Protein AF-A0A7W1Q3B5-F1 (afdb_monomer_lite)

Foldseek 3Di:
DPPPPDPDDLVLLQVVLVVCLQACLVSVLVSLVVSLVVPPPPLLSNLLSLLSNLSSLVLFAPSLVSLLVSLVVCVVVDLCSLVDLSNLSNLLSLLQVCLVLVNPVLSLLSLVVQCDPPHDLVSNLSSLVSNLSNCLSVPLVPSVVSLVVSLVSLVVPDDPVSLLSQLVSLLSNLVSCVLLVNLVVSLVSLVVSLVSQVVCVVDPDHGRPLSNLSSLLSNLVSCVSVVVLVCSQVSCVVVVVVLVVDLAQGPSSLSSLLSNLVSCCVPDLVVSLVSLVVSLVSNVRSHHLQSNLLSLQLSLVSCVVVVNNVSSVVSNVSSVVSVVVVVVSSVSSVVSSVPNCSDDPPPSSVVSVCVVVVVVVVVPPDDDDDDDDDDQRFGFPVSPDSDDPDDDDPPPDDDDDDDDDDDDDDDDDDDDDDDDDDDDDDDDDDPDPDDDDDDDDDDDDDDDDDDDDPPPPVVVVVVSVVVVVVVVVVCCVVPVDDDPPPPPDDDDDDDDDDDDDDDDDDDDDDDDDDDDDDDDDDDDDDDDDDDDDDDDDDDDDPPPPPPPDLFWKKKKKFKDAPRHQDAPCQVVLVLLVVQVVVLQPPPWDWDQDPRNGMIIITGGNDDQSRVQVSCVVPVVVSLVVVLVVPCLVVDDPRIWMWIFMAGPVGGTGDIDTGGSNPSVPPDDPPPPDPDDDDDDDD

Sequence (682 aa):
MRVRAVPASEAALLASAVALRWSRPDLTAALAEHVGDVSTGDDRMWAAAAGWLVHGRAVVGDGRECASDALAELARRGAGLLDDPAADRLRIEVGLLAADQCEPAMARLLVAPLLGADRSADVRADAFGVLARCVMEERPAAIGEATRCAEIAWGAVDGSHAELAGAALALLSAAALRRSGQPDSAVDRAEAGLARLDGLRGGDDAPSQHLTAALGAEWITALIEAGRTDEARDGCQPMVRQLQEATRPTRQIALLRLAVARALAESTSVAAVQALEQAAQDAAGCDTPDLEGLCLSTLGALREQSGRLDAALESMRRGVAAQRRDRARSERFRAALGAMSLGSPSRRAAAVARPLDRRERMAEGNLVEPVHPLAGGGEVNPWSTGHWPDQRPMRTSGVVAFEPRVDDGDSASALTEGVSDEAAPDLDHEDTVEFYWGPAPDSGGIEDIPVGREEGLTHLAYEGERWLEGALAELDRVWGQPLPDLDRSVALPAEPAVAPTASGSNGNGHAVDDHADDQAVDGQAVDDHTVDDHTVNDLAVDDQAVDGHAVGCVVVIDVVRAGASVPDVAEVLREVSDRLTQRIPAGGRLRCEGDESALSVVLPGRTRSAATDWMQQTLPGVFADMADLGGAQRWATGTTLRAAVHDTDGPVGAQLLQRLDFVASRSPVTRAQHDVSPLAVV

Structure (mmCIF, N/CA/C/O backbone):
data_AF-A0A7W1Q3B5-F1
#
_entry.id   AF-A0A7W1Q3B5-F1
#
loop_
_atom_site.group_PDB
_atom_site.id
_atom_site.type_symbol
_atom_site.label_atom_id
_atom_site.label_alt_id
_atom_site.label_comp_id
_atom_site.label_asym_id
_atom_site.label_entity_id
_atom_site.label_seq_id
_atom_site.pdbx_PDB_ins_code
_atom_site.Cartn_x
_atom_site.Cartn_y
_atom_site.Cartn_z
_atom_site.occupancy
_atom_site.B_iso_or_equiv
_atom_site.auth_seq_id
_atom_site.auth_comp_id
_atom_site.auth_asym_id
_atom_site.auth_atom_id
_atom_site.pdbx_PDB_model_num
ATOM 1 N N . MET A 1 1 ? -20.460 21.383 -38.183 1.00 37.25 1 MET A N 1
ATOM 2 C CA . MET A 1 1 ? -18.996 21.199 -38.112 1.00 37.25 1 MET A CA 1
ATOM 3 C C . MET A 1 1 ? -18.734 19.848 -37.467 1.00 37.25 1 MET A C 1
ATOM 5 O O . MET A 1 1 ? -18.995 19.707 -36.284 1.00 37.25 1 MET A O 1
ATOM 9 N N . ARG A 1 2 ? -18.339 18.828 -38.238 1.00 33.41 2 ARG A N 1
ATOM 10 C CA . ARG A 1 2 ? -17.834 17.572 -37.664 1.00 33.41 2 ARG A CA 1
ATOM 11 C C . ARG A 1 2 ? -16.358 17.803 -37.376 1.00 33.41 2 ARG A C 1
ATOM 13 O O . ARG A 1 2 ? -15.579 17.893 -38.322 1.00 33.41 2 ARG A O 1
ATOM 20 N N . VAL A 1 3 ? -16.007 17.984 -36.107 1.00 35.81 3 VAL A N 1
ATOM 21 C CA . VAL A 1 3 ? -14.609 17.973 -35.672 1.00 35.81 3 VAL A CA 1
ATOM 22 C C . VAL A 1 3 ? -14.074 16.587 -36.019 1.00 35.81 3 VAL A C 1
ATOM 24 O O . VAL A 1 3 ? -14.559 15.580 -35.510 1.00 35.81 3 VAL A O 1
ATOM 27 N N . ARG A 1 4 ? -13.157 16.518 -36.987 1.00 34.41 4 ARG A N 1
ATOM 28 C CA . ARG A 1 4 ? -12.381 15.304 -37.241 1.00 34.41 4 ARG A CA 1
ATOM 29 C C . ARG A 1 4 ? -11.493 15.133 -36.015 1.00 34.41 4 ARG A C 1
ATOM 31 O O . ARG A 1 4 ? -10.577 15.928 -35.839 1.00 34.41 4 ARG A O 1
ATOM 38 N N . ALA A 1 5 ? -11.797 14.149 -35.173 1.00 40.50 5 ALA A N 1
ATOM 39 C CA . ALA A 1 5 ? -10.879 13.718 -34.133 1.00 40.50 5 ALA A CA 1
ATOM 40 C C . ALA A 1 5 ? -9.580 13.292 -34.828 1.00 40.50 5 ALA A C 1
ATOM 42 O O . ALA A 1 5 ? -9.575 12.342 -35.614 1.00 40.50 5 ALA A O 1
ATOM 43 N N . VAL A 1 6 ? -8.512 14.060 -34.627 1.00 45.97 6 VAL A N 1
ATOM 44 C CA . VAL A 1 6 ? -7.167 13.595 -34.955 1.00 45.97 6 VAL A CA 1
ATOM 45 C C . VAL A 1 6 ? -6.869 12.518 -33.914 1.00 45.97 6 VAL A C 1
ATOM 47 O O . VAL A 1 6 ? -6.979 12.822 -32.726 1.00 45.97 6 VAL A O 1
ATOM 50 N N . PRO A 1 7 ? -6.588 11.263 -34.303 1.00 55.41 7 PRO A N 1
ATOM 51 C CA . PRO A 1 7 ? -6.189 10.259 -33.330 1.00 55.41 7 PRO A CA 1
ATOM 52 C C . PRO A 1 7 ? -4.902 10.755 -32.664 1.00 55.41 7 PRO A C 1
ATOM 54 O O . PRO A 1 7 ? -3.899 10.970 -33.348 1.00 55.41 7 PRO A O 1
ATOM 57 N N . ALA A 1 8 ? -4.954 11.004 -31.355 1.00 68.88 8 ALA A N 1
ATOM 58 C CA . ALA A 1 8 ? -3.749 11.246 -30.577 1.00 68.88 8 ALA A CA 1
ATOM 59 C C . ALA A 1 8 ? -2.837 10.023 -30.739 1.00 68.88 8 ALA A C 1
ATOM 61 O O . ALA A 1 8 ? -3.315 8.887 -30.728 1.00 68.88 8 ALA A O 1
ATOM 62 N N . SER A 1 9 ? -1.541 10.246 -30.951 1.00 87.75 9 SER A N 1
ATOM 63 C CA . SER A 1 9 ? -0.592 9.137 -31.007 1.00 87.75 9 SER A CA 1
ATOM 64 C C . SER A 1 9 ? -0.530 8.441 -29.644 1.00 87.75 9 SER A C 1
ATOM 66 O O . SER A 1 9 ? -0.709 9.078 -28.606 1.00 87.75 9 SER A O 1
ATOM 68 N N . GLU A 1 10 ? -0.234 7.143 -29.636 1.00 91.00 10 GLU A N 1
ATOM 69 C CA . GLU A 1 10 ? -0.031 6.351 -28.411 1.00 91.00 10 GLU A CA 1
ATOM 70 C C . GLU A 1 10 ? 0.956 7.031 -27.447 1.00 91.00 10 GLU A C 1
ATOM 72 O O . GLU A 1 10 ? 0.696 7.141 -26.251 1.00 91.00 10 GLU A O 1
ATOM 77 N N . ALA A 1 11 ? 2.035 7.604 -27.990 1.00 91.69 11 ALA A N 1
ATOM 78 C CA . ALA A 1 11 ? 3.016 8.372 -27.229 1.00 91.69 11 ALA A CA 1
ATOM 79 C C . ALA A 1 11 ? 2.426 9.631 -26.563 1.00 91.69 11 ALA A C 1
ATOM 81 O O . ALA A 1 11 ? 2.795 9.950 -25.435 1.00 91.69 11 ALA A O 1
ATOM 82 N N . ALA A 1 12 ? 1.510 10.342 -27.231 1.00 93.75 12 ALA A N 1
ATOM 83 C CA . ALA A 1 12 ? 0.855 11.517 -26.657 1.00 93.75 12 ALA A CA 1
ATOM 84 C C . ALA A 1 12 ? -0.103 11.123 -25.524 1.00 93.75 12 ALA A C 1
ATOM 86 O O . ALA A 1 12 ? -0.103 11.766 -24.478 1.00 93.75 12 ALA A O 1
ATOM 87 N N . LEU A 1 13 ? -0.862 10.034 -25.695 1.00 95.06 13 LEU A N 1
ATOM 88 C CA . LEU A 1 13 ? -1.730 9.504 -24.638 1.00 95.06 13 LEU A CA 1
ATOM 89 C C . LEU A 1 13 ? -0.924 9.060 -23.415 1.00 95.06 13 LEU A C 1
ATOM 91 O O . LEU A 1 13 ? -1.316 9.343 -22.283 1.00 95.06 13 LEU A O 1
ATOM 95 N N . LEU A 1 14 ? 0.224 8.415 -23.632 1.00 95.19 14 LEU A N 1
ATOM 96 C CA . LEU A 1 14 ? 1.103 8.015 -22.540 1.00 95.19 14 LEU A CA 1
ATOM 97 C C . LEU A 1 14 ? 1.737 9.226 -21.838 1.00 95.19 14 LEU A C 1
ATOM 99 O O . LEU A 1 14 ? 1.818 9.245 -20.613 1.00 95.19 14 LEU A O 1
ATOM 103 N N . ALA A 1 15 ? 2.118 10.269 -22.582 1.00 94.62 15 ALA A N 1
ATOM 104 C CA . ALA A 1 15 ? 2.581 11.528 -21.996 1.00 94.62 15 ALA A CA 1
ATOM 105 C C . ALA A 1 15 ? 1.492 12.190 -21.129 1.00 94.62 15 ALA A C 1
ATOM 107 O O . ALA A 1 15 ? 1.778 12.639 -20.020 1.00 94.62 15 ALA A O 1
ATOM 108 N N . SER A 1 16 ? 0.230 12.174 -21.576 1.00 94.75 16 SER A N 1
ATOM 109 C CA . SER A 1 16 ? -0.906 12.615 -20.755 1.00 94.75 16 SER A CA 1
ATOM 110 C C . SER A 1 16 ? -1.072 11.762 -19.494 1.00 94.75 16 SER A C 1
ATOM 112 O O . SER A 1 16 ? -1.298 12.306 -18.416 1.00 94.75 16 SER A O 1
ATOM 114 N N . ALA A 1 17 ? -0.905 10.439 -19.588 1.00 94.81 17 ALA A N 1
ATOM 115 C CA . ALA A 1 17 ? -0.967 9.549 -18.427 1.00 94.81 17 ALA A CA 1
ATOM 116 C C . ALA A 1 17 ? 0.110 9.893 -17.377 1.00 94.81 17 ALA A C 1
ATOM 118 O O . ALA A 1 17 ? -0.191 9.929 -16.182 1.00 94.81 17 ALA A O 1
ATOM 119 N N . VAL A 1 18 ? 1.334 10.207 -17.821 1.00 93.31 18 VAL A N 1
ATOM 120 C CA . VAL A 1 18 ? 2.454 10.634 -16.959 1.00 93.31 18 VAL A CA 1
ATOM 121 C C . VAL A 1 18 ? 2.139 11.957 -16.256 1.00 93.31 18 VAL A C 1
ATOM 123 O O . VAL A 1 18 ? 2.388 12.090 -15.055 1.00 93.31 18 VAL A O 1
ATOM 126 N N . ALA A 1 19 ? 1.579 12.932 -16.978 1.00 90.81 19 ALA A N 1
ATOM 127 C CA . ALA A 1 19 ? 1.208 14.233 -16.419 1.00 90.81 19 ALA A CA 1
ATOM 128 C C . ALA A 1 19 ? 0.116 14.110 -15.340 1.00 90.81 19 ALA A C 1
ATOM 130 O O . ALA A 1 19 ? 0.162 14.792 -14.321 1.00 90.81 19 ALA A O 1
ATOM 131 N N . LEU A 1 20 ? -0.823 13.176 -15.520 1.00 91.12 20 LEU A N 1
ATOM 132 C CA . LEU A 1 20 ? -1.945 12.952 -14.605 1.00 91.12 20 LEU A CA 1
ATOM 133 C C . LEU A 1 20 ? -1.611 12.092 -13.376 1.00 91.12 20 LEU A C 1
ATOM 135 O O . LEU A 1 20 ? -2.451 11.974 -12.485 1.00 91.12 20 LEU A O 1
ATOM 139 N N . ARG A 1 21 ? -0.408 11.508 -13.289 1.00 91.44 21 ARG A N 1
ATOM 140 C CA . ARG A 1 21 ? -0.076 10.446 -12.315 1.00 91.44 21 ARG A CA 1
ATOM 141 C C . ARG A 1 21 ? -0.393 10.780 -10.853 1.00 91.44 21 ARG A C 1
ATOM 143 O O . ARG A 1 21 ? -0.800 9.909 -10.093 1.00 91.44 21 ARG A O 1
ATOM 150 N N . TRP A 1 22 ? -0.251 12.046 -10.465 1.00 86.62 22 TRP A N 1
ATOM 151 C CA . TRP A 1 22 ? -0.494 12.493 -9.092 1.00 86.62 22 TRP A CA 1
ATOM 152 C C . TRP A 1 22 ? -1.928 12.962 -8.837 1.00 86.62 22 TRP A C 1
ATOM 154 O O . TRP A 1 22 ? -2.424 12.824 -7.716 1.00 86.62 22 TRP A O 1
ATOM 164 N N . SER A 1 23 ? -2.589 13.531 -9.845 1.00 87.62 23 SER A N 1
ATOM 165 C CA . SER A 1 23 ? -3.902 14.170 -9.709 1.00 87.62 23 SER A CA 1
ATOM 166 C C . SER A 1 23 ? -5.056 13.236 -10.074 1.00 87.62 23 SER A C 1
ATOM 168 O O . SER A 1 23 ? -6.101 13.280 -9.429 1.00 87.62 23 SER A O 1
ATOM 170 N N . ARG A 1 24 ? -4.869 12.381 -11.087 1.00 90.12 24 ARG A N 1
ATOM 171 C CA . ARG A 1 24 ? -5.869 11.449 -11.630 1.00 90.12 24 ARG A CA 1
ATOM 172 C C . ARG A 1 24 ? -5.243 10.082 -11.953 1.00 90.12 24 ARG A C 1
ATOM 174 O O . ARG A 1 24 ? -5.213 9.676 -13.118 1.00 90.12 24 ARG A O 1
ATOM 181 N N . PRO A 1 25 ? -4.765 9.337 -10.939 1.00 91.94 25 PRO A N 1
ATOM 182 C CA . PRO A 1 25 ? -4.187 8.003 -11.129 1.00 91.94 25 PRO A CA 1
ATOM 183 C C . PRO A 1 25 ? -5.170 7.002 -11.761 1.00 91.94 25 PRO A C 1
ATOM 185 O O . PRO A 1 25 ? -4.752 6.076 -12.456 1.00 91.94 25 PRO A O 1
ATOM 188 N N . ASP A 1 26 ? -6.478 7.212 -11.584 1.00 91.88 26 ASP A N 1
ATOM 189 C CA . ASP A 1 26 ? -7.538 6.465 -12.267 1.00 91.88 26 ASP A CA 1
ATOM 190 C C . ASP A 1 26 ? -7.463 6.625 -13.793 1.00 91.88 26 ASP A C 1
ATOM 192 O O . ASP A 1 26 ? -7.565 5.650 -14.540 1.00 91.88 26 ASP A O 1
ATOM 196 N N . LEU A 1 27 ? -7.244 7.854 -14.262 1.00 93.75 27 LEU A N 1
ATOM 197 C CA . LEU A 1 27 ? -7.100 8.156 -15.681 1.00 93.75 27 LEU A CA 1
ATOM 198 C C . LEU A 1 27 ? -5.727 7.769 -16.214 1.00 93.75 27 LEU A C 1
ATOM 200 O O . LEU A 1 27 ? -5.642 7.301 -17.346 1.00 93.75 27 LEU A O 1
ATOM 204 N N . THR A 1 28 ? -4.673 7.891 -15.404 1.00 96.00 28 THR A N 1
ATOM 205 C CA . THR A 1 28 ? -3.356 7.334 -15.736 1.00 96.00 28 THR A CA 1
ATOM 206 C C . THR A 1 28 ? -3.467 5.842 -16.042 1.00 96.00 28 THR A C 1
ATOM 208 O O . THR A 1 28 ? -2.987 5.413 -17.089 1.00 96.00 28 THR A O 1
ATOM 211 N N . ALA A 1 29 ? -4.165 5.069 -15.199 1.00 96.62 29 ALA A N 1
ATOM 212 C CA . ALA A 1 29 ? -4.415 3.652 -15.456 1.00 96.62 29 ALA A CA 1
ATOM 213 C C . ALA A 1 29 ? -5.216 3.432 -16.748 1.00 96.62 29 ALA A C 1
ATOM 215 O O . ALA A 1 29 ? -4.789 2.656 -17.593 1.00 96.62 29 ALA A O 1
ATOM 216 N N . ALA A 1 30 ? -6.341 4.129 -16.937 1.00 96.31 30 ALA A N 1
ATOM 217 C CA . ALA A 1 30 ? -7.201 3.927 -18.108 1.00 96.31 30 ALA A CA 1
ATOM 218 C C . ALA A 1 30 ? -6.503 4.263 -19.441 1.00 96.31 30 ALA A C 1
ATOM 220 O O . ALA A 1 30 ? -6.649 3.538 -20.425 1.00 96.31 30 ALA A O 1
ATOM 221 N N . LEU A 1 31 ? -5.726 5.351 -19.479 1.00 97.38 31 LEU A N 1
ATOM 222 C CA . LEU A 1 31 ? -4.947 5.735 -20.657 1.00 97.38 31 LEU A CA 1
ATOM 223 C C . LEU A 1 31 ? -3.834 4.723 -20.938 1.00 97.38 31 LEU A C 1
ATOM 225 O O . LEU A 1 31 ? -3.639 4.328 -22.086 1.00 97.38 31 LEU A O 1
ATOM 229 N N . ALA A 1 32 ? -3.129 4.282 -19.898 1.00 97.81 32 ALA A N 1
ATOM 230 C CA . ALA A 1 32 ? -2.062 3.303 -20.025 1.00 97.81 32 ALA A CA 1
ATOM 231 C C . ALA A 1 32 ? -2.581 1.922 -20.465 1.00 97.81 32 ALA A C 1
ATOM 233 O O . ALA A 1 32 ? -1.971 1.292 -21.322 1.00 97.81 32 ALA A O 1
ATOM 234 N N . GLU A 1 33 ? -3.732 1.481 -19.951 1.00 97.44 33 GLU A N 1
ATOM 235 C CA . GLU A 1 33 ? -4.421 0.259 -20.392 1.00 97.44 33 GLU A CA 1
ATOM 236 C C . GLU A 1 33 ? -4.740 0.328 -21.886 1.00 97.44 33 GLU A C 1
ATOM 238 O O . GLU A 1 33 ? -4.337 -0.547 -22.651 1.00 97.44 33 GLU A O 1
ATOM 243 N N . HIS A 1 34 ? -5.354 1.433 -22.324 1.00 96.69 34 HIS A N 1
ATOM 244 C CA . HIS A 1 34 ? -5.671 1.637 -23.731 1.00 96.69 34 HIS A CA 1
ATOM 245 C C . HIS A 1 34 ? -4.425 1.597 -24.625 1.00 96.69 34 HIS A C 1
ATOM 247 O O . HIS A 1 34 ? -4.442 0.918 -25.650 1.00 96.69 34 HIS A O 1
ATOM 253 N N . VAL A 1 35 ? -3.345 2.291 -24.240 1.00 96.75 35 VAL A N 1
ATOM 254 C CA . VAL A 1 35 ? -2.075 2.274 -24.987 1.00 96.75 35 VAL A CA 1
ATOM 255 C C . VAL A 1 35 ? -1.489 0.859 -25.031 1.00 96.75 35 VAL A C 1
ATOM 257 O O . VAL A 1 35 ? -1.060 0.414 -26.095 1.00 96.75 35 VAL A O 1
ATOM 260 N N . GLY A 1 36 ? -1.504 0.127 -23.915 1.00 95.50 36 GLY A N 1
ATOM 261 C CA . GLY A 1 36 ? -1.014 -1.250 -23.840 1.00 95.50 36 GLY A CA 1
ATOM 262 C C . GLY A 1 36 ? -1.760 -2.207 -24.776 1.00 95.50 36 GLY A C 1
ATOM 263 O O . GLY A 1 36 ? -1.116 -3.004 -25.462 1.00 95.50 36 GLY A O 1
ATOM 264 N N . ASP A 1 37 ? -3.086 -2.079 -24.856 1.00 94.62 37 ASP A N 1
ATOM 265 C CA . ASP A 1 37 ? -3.949 -2.912 -25.702 1.00 94.62 37 ASP A CA 1
ATOM 266 C C . ASP A 1 37 ? -3.721 -2.682 -27.200 1.00 94.62 37 ASP A C 1
ATOM 268 O O . ASP A 1 37 ? -3.779 -3.625 -27.994 1.00 94.62 37 ASP A O 1
ATOM 272 N N . VAL A 1 38 ? -3.455 -1.438 -27.612 1.00 94.19 38 VAL A N 1
ATOM 273 C CA . VAL A 1 38 ? -3.231 -1.110 -29.031 1.00 94.19 38 VAL A CA 1
ATOM 274 C C . VAL A 1 38 ? -1.785 -1.363 -29.482 1.00 94.19 38 VAL A C 1
ATOM 276 O O . VAL A 1 38 ? -1.564 -1.693 -30.650 1.00 94.19 38 VAL A O 1
ATOM 279 N N . SER A 1 39 ? -0.814 -1.358 -28.558 1.00 89.19 39 SER A N 1
ATOM 280 C CA . SER A 1 39 ? 0.635 -1.520 -28.813 1.00 89.19 39 SER A CA 1
ATOM 281 C C . SER A 1 39 ? 1.082 -2.974 -29.072 1.00 89.19 39 SER A C 1
ATOM 283 O O . SER A 1 39 ? 2.159 -3.408 -28.658 1.00 89.19 39 SER A O 1
ATOM 285 N N . THR A 1 40 ? 0.268 -3.770 -29.770 1.00 81.50 40 THR A N 1
ATOM 286 C CA . THR A 1 40 ? 0.446 -5.229 -29.962 1.00 81.50 40 THR A CA 1
ATOM 287 C C . THR A 1 40 ? 1.754 -5.673 -30.645 1.00 81.50 40 THR A C 1
ATOM 289 O O . THR A 1 40 ? 2.078 -6.858 -30.603 1.00 81.50 40 THR A O 1
ATOM 292 N N . GLY A 1 41 ? 2.533 -4.757 -31.232 1.00 86.00 41 GLY A N 1
ATOM 293 C CA . GLY A 1 41 ? 3.830 -5.043 -31.864 1.00 86.00 41 GLY A CA 1
ATOM 294 C C . GLY A 1 41 ? 4.992 -4.146 -31.424 1.00 86.00 41 GLY A C 1
ATOM 295 O O . GLY A 1 41 ? 6.085 -4.285 -31.970 1.00 86.00 41 GLY A O 1
ATOM 296 N N . ASP A 1 42 ? 4.773 -3.235 -30.472 1.00 94.81 42 ASP A N 1
ATOM 297 C CA . ASP A 1 42 ? 5.817 -2.374 -29.910 1.00 94.81 42 ASP A CA 1
ATOM 298 C C . ASP A 1 42 ? 6.035 -2.737 -28.439 1.00 94.81 42 ASP A C 1
ATOM 300 O O . ASP A 1 42 ? 5.318 -2.289 -27.542 1.00 94.81 42 ASP A O 1
ATOM 304 N N . ASP A 1 43 ? 7.034 -3.584 -28.194 1.00 96.31 43 ASP A N 1
ATOM 305 C CA . ASP A 1 43 ? 7.372 -4.053 -26.850 1.00 96.31 43 ASP A CA 1
ATOM 306 C C . ASP A 1 43 ? 7.796 -2.914 -25.916 1.00 96.31 43 ASP A C 1
ATOM 308 O O . ASP A 1 43 ? 7.527 -2.973 -24.716 1.00 96.31 43 ASP A O 1
ATOM 312 N N . ARG A 1 44 ? 8.424 -1.855 -26.446 1.00 96.81 44 ARG A N 1
ATOM 313 C CA . ARG A 1 44 ? 8.871 -0.715 -25.634 1.00 96.81 44 ARG A CA 1
ATOM 314 C C . ARG A 1 44 ? 7.677 0.132 -25.214 1.00 96.81 44 ARG A C 1
ATOM 316 O O . ARG A 1 44 ? 7.562 0.466 -24.037 1.00 96.81 44 ARG A O 1
ATOM 323 N N . MET A 1 45 ? 6.772 0.430 -26.148 1.00 96.81 45 MET A N 1
ATOM 324 C CA . MET A 1 45 ? 5.531 1.149 -25.841 1.00 96.81 45 MET A CA 1
ATOM 325 C C . MET A 1 45 ? 4.668 0.362 -24.853 1.00 96.81 45 MET A C 1
ATOM 327 O O . MET A 1 45 ? 4.198 0.922 -23.863 1.00 96.81 45 MET A O 1
ATOM 331 N N . TRP A 1 46 ? 4.532 -0.951 -25.066 1.00 97.50 46 TRP A N 1
ATOM 332 C CA . TRP A 1 46 ? 3.826 -1.830 -24.140 1.00 97.50 46 TRP A CA 1
ATOM 333 C C . TRP A 1 46 ? 4.449 -1.810 -22.738 1.00 97.50 46 TRP A C 1
ATOM 335 O O . TRP A 1 46 ? 3.719 -1.665 -21.763 1.00 97.50 46 TRP A O 1
ATOM 345 N N . ALA A 1 47 ? 5.778 -1.909 -22.608 1.00 97.50 47 ALA A N 1
ATOM 346 C CA . ALA A 1 47 ? 6.440 -1.913 -21.300 1.00 97.50 47 ALA A CA 1
ATOM 347 C C . ALA A 1 47 ? 6.235 -0.595 -20.538 1.00 97.50 47 ALA A C 1
ATOM 349 O O . ALA A 1 47 ? 5.976 -0.607 -19.330 1.00 97.50 47 ALA A O 1
ATOM 350 N N . ALA A 1 48 ? 6.299 0.534 -21.248 1.00 97.88 48 ALA A N 1
ATOM 351 C CA . ALA A 1 48 ? 6.046 1.846 -20.668 1.00 97.88 48 ALA A CA 1
ATOM 352 C C . ALA A 1 48 ? 4.583 1.984 -20.217 1.00 97.88 48 ALA A C 1
ATOM 354 O O . ALA A 1 48 ? 4.318 2.405 -19.089 1.00 97.88 48 ALA A O 1
ATOM 355 N N . ALA A 1 49 ? 3.637 1.560 -21.058 1.00 98.19 49 ALA A N 1
ATOM 356 C CA . ALA A 1 49 ? 2.218 1.522 -20.730 1.00 98.19 49 ALA A CA 1
ATOM 357 C C . ALA A 1 49 ? 1.927 0.603 -19.532 1.00 98.19 49 ALA A C 1
ATOM 359 O O . ALA A 1 49 ? 1.265 1.018 -18.587 1.00 98.19 49 ALA A O 1
ATOM 360 N N . ALA A 1 50 ? 2.496 -0.602 -19.493 1.00 98.31 50 ALA A N 1
ATOM 361 C CA . ALA A 1 50 ? 2.342 -1.528 -18.375 1.00 98.31 50 ALA A CA 1
ATOM 362 C C . ALA A 1 50 ? 2.826 -0.915 -17.050 1.00 98.31 50 ALA A C 1
ATOM 364 O O . ALA A 1 50 ? 2.152 -1.048 -16.031 1.00 98.31 50 ALA A O 1
ATOM 365 N N . GLY A 1 51 ? 3.948 -0.188 -17.056 1.00 98.25 51 GLY A N 1
ATOM 366 C CA . GLY A 1 51 ? 4.435 0.514 -15.867 1.00 98.25 51 GLY A CA 1
ATOM 367 C C . GLY A 1 51 ? 3.451 1.562 -15.340 1.00 98.25 51 GLY A C 1
ATOM 368 O O . GLY A 1 51 ? 3.172 1.601 -14.142 1.00 98.25 51 GLY A O 1
ATOM 369 N N . TRP A 1 52 ? 2.879 2.381 -16.224 1.00 98.19 52 TRP A N 1
ATOM 370 C CA . TRP A 1 52 ? 1.893 3.396 -15.838 1.00 98.19 52 TRP A CA 1
ATOM 371 C C . TRP A 1 52 ? 0.528 2.813 -15.465 1.00 98.19 52 TRP A C 1
ATOM 373 O O . TRP A 1 52 ? -0.152 3.357 -14.592 1.00 98.19 52 TRP A O 1
ATOM 383 N N . LEU A 1 53 ? 0.153 1.680 -16.057 1.00 98.25 53 LEU A N 1
ATOM 384 C CA . LEU A 1 53 ? -1.037 0.935 -15.671 1.00 98.25 53 LEU A CA 1
ATOM 385 C C . LEU A 1 53 ? -0.903 0.404 -14.239 1.00 98.25 53 LEU A C 1
ATOM 387 O O . LEU A 1 53 ? -1.780 0.657 -13.412 1.00 98.25 53 LEU A O 1
ATOM 391 N N . VAL A 1 54 ? 0.210 -0.273 -13.927 1.00 98.31 54 VAL A N 1
ATOM 392 C CA . VAL A 1 54 ? 0.477 -0.775 -12.570 1.00 98.31 54 VAL A CA 1
ATOM 393 C C . VAL A 1 54 ? 0.510 0.382 -11.575 1.00 98.31 54 VAL A C 1
ATOM 395 O O . VAL A 1 54 ? -0.128 0.276 -10.531 1.00 98.31 54 VAL A O 1
ATOM 398 N N . HIS A 1 55 ? 1.159 1.500 -11.919 1.00 97.00 55 HIS A N 1
ATOM 399 C CA . HIS A 1 55 ? 1.167 2.702 -11.086 1.00 97.00 55 HIS A CA 1
ATOM 400 C C . HIS A 1 55 ? -0.248 3.171 -10.731 1.00 97.00 55 HIS A C 1
ATOM 402 O O . HIS A 1 55 ? -0.608 3.247 -9.557 1.00 97.00 55 HIS A O 1
ATOM 408 N N . GLY A 1 56 ? -1.072 3.462 -11.743 1.00 95.94 56 GLY A N 1
ATOM 409 C CA . GLY A 1 56 ? -2.411 3.996 -11.514 1.00 95.94 56 GLY A CA 1
ATOM 410 C C . GLY A 1 56 ? -3.278 3.035 -10.698 1.00 95.94 56 GLY A C 1
ATOM 411 O O . GLY A 1 56 ? -3.942 3.461 -9.754 1.00 95.94 56 GLY A O 1
ATOM 412 N N . ARG A 1 57 ? -3.208 1.725 -10.989 1.00 96.25 57 ARG A N 1
ATOM 413 C CA . ARG A 1 57 ? -3.942 0.678 -10.254 1.00 96.25 57 ARG A CA 1
ATOM 414 C C . ARG A 1 57 ? -3.463 0.524 -8.807 1.00 96.25 57 ARG A C 1
ATOM 416 O O . ARG A 1 57 ? -4.301 0.383 -7.922 1.00 96.25 57 ARG A O 1
ATOM 423 N N . ALA A 1 58 ? -2.156 0.594 -8.556 1.00 95.25 58 ALA A N 1
ATOM 424 C CA . ALA A 1 58 ? -1.587 0.531 -7.210 1.00 95.25 58 ALA A CA 1
ATOM 425 C C . ALA A 1 58 ? -1.942 1.763 -6.366 1.00 95.25 58 ALA A C 1
ATOM 427 O O . ALA A 1 58 ? -2.140 1.644 -5.158 1.00 95.25 58 ALA A O 1
ATOM 428 N N . VAL A 1 59 ? -2.061 2.938 -6.992 1.00 92.50 59 VAL A N 1
ATOM 429 C CA . VAL A 1 59 ? -2.502 4.144 -6.290 1.00 92.50 59 VAL A CA 1
ATOM 430 C C . VAL A 1 59 ? -3.990 4.058 -5.960 1.00 92.50 59 VAL A C 1
ATOM 432 O O . VAL A 1 59 ? -4.344 4.252 -4.807 1.00 92.50 59 VAL A O 1
ATOM 435 N N . VAL A 1 60 ? -4.879 3.745 -6.907 1.00 92.25 60 VAL A N 1
ATOM 436 C CA . VAL A 1 60 ? -6.329 3.777 -6.620 1.00 92.25 60 VAL A CA 1
ATOM 437 C C . VAL A 1 60 ? -6.845 2.566 -5.843 1.00 92.25 60 VAL A C 1
ATOM 439 O O . VAL A 1 60 ? -7.894 2.675 -5.209 1.00 92.25 60 VAL A O 1
ATOM 442 N N . GLY A 1 61 ? -6.140 1.434 -5.881 1.00 94.75 61 GLY A N 1
ATOM 443 C CA . GLY A 1 61 ? -6.624 0.150 -5.381 1.00 94.75 61 GLY A CA 1
ATOM 444 C C . GLY A 1 61 ? -5.498 -0.828 -5.044 1.00 94.75 61 GLY A C 1
ATOM 445 O O . GLY A 1 61 ? -4.528 -0.472 -4.378 1.00 94.75 61 GLY A O 1
ATOM 446 N N . ASP A 1 62 ? -5.645 -2.084 -5.467 1.00 93.81 62 ASP A N 1
ATOM 447 C CA . ASP A 1 62 ? -4.618 -3.123 -5.350 1.00 93.81 62 ASP A CA 1
ATOM 448 C C . ASP A 1 62 ? -3.944 -3.381 -6.706 1.00 93.81 62 ASP A C 1
ATOM 450 O O . ASP A 1 62 ? -4.535 -3.942 -7.629 1.00 93.81 62 ASP A O 1
ATOM 454 N N . GLY A 1 63 ? -2.674 -2.992 -6.829 1.00 95.44 63 GLY A N 1
ATOM 455 C CA . GLY A 1 63 ? -1.905 -3.157 -8.063 1.00 95.44 63 GLY A CA 1
ATOM 456 C C . GLY A 1 63 ? -1.378 -4.574 -8.313 1.00 95.44 63 GLY A C 1
ATOM 457 O O . GLY A 1 63 ? -0.839 -4.825 -9.390 1.00 95.44 63 GLY A O 1
ATOM 458 N N . ARG A 1 64 ? -1.497 -5.516 -7.361 1.00 97.31 64 ARG A N 1
ATOM 459 C CA . ARG A 1 64 ? -0.801 -6.819 -7.435 1.00 97.31 64 ARG A CA 1
ATOM 460 C C . ARG A 1 64 ? -1.291 -7.721 -8.558 1.00 97.31 64 ARG A C 1
ATOM 462 O O . ARG A 1 64 ? -0.474 -8.425 -9.148 1.00 97.31 64 ARG A O 1
ATOM 469 N N . GLU A 1 65 ? -2.589 -7.733 -8.859 1.00 95.62 65 GLU A N 1
ATOM 470 C CA . GLU A 1 65 ? -3.108 -8.529 -9.984 1.00 95.62 65 GLU A CA 1
ATOM 471 C C . GLU A 1 65 ? -2.579 -7.991 -11.311 1.00 95.62 65 GLU A C 1
ATOM 473 O O . GLU A 1 65 ? -1.947 -8.730 -12.060 1.00 95.62 65 GLU A O 1
ATOM 478 N N . CYS A 1 66 ? -2.707 -6.681 -11.524 1.00 97.44 66 CYS A N 1
ATOM 479 C CA . CYS A 1 66 ? -2.179 -6.008 -12.704 1.00 97.44 66 CYS A CA 1
ATOM 480 C C . CYS A 1 66 ? -0.662 -6.209 -12.861 1.00 97.44 66 CYS A C 1
ATOM 482 O O . CYS A 1 66 ? -0.184 -6.532 -13.948 1.00 97.44 66 CYS A O 1
ATOM 484 N N . ALA A 1 67 ? 0.101 -6.094 -11.771 1.00 98.25 67 ALA A N 1
ATOM 485 C CA . ALA A 1 67 ? 1.532 -6.363 -11.785 1.00 98.25 67 ALA A CA 1
ATOM 486 C C . ALA A 1 67 ? 1.832 -7.830 -12.124 1.00 98.25 67 ALA A C 1
ATOM 488 O O . ALA A 1 67 ? 2.725 -8.099 -12.919 1.00 98.25 67 ALA A O 1
ATOM 489 N N . SER A 1 68 ? 1.076 -8.786 -11.577 1.00 97.94 68 SER A N 1
ATOM 490 C CA . SER A 1 68 ? 1.239 -10.212 -11.897 1.00 97.94 68 SER A CA 1
ATOM 491 C C . SER A 1 68 ? 0.996 -10.490 -13.383 1.00 97.94 68 SER A C 1
ATOM 493 O O . SER A 1 68 ? 1.773 -11.217 -14.004 1.00 97.94 68 SER A O 1
ATOM 495 N N . ASP A 1 69 ? -0.035 -9.875 -13.964 1.00 97.19 69 ASP A N 1
ATOM 496 C CA . ASP A 1 69 ? -0.363 -10.008 -15.385 1.00 97.19 69 ASP A CA 1
ATOM 497 C C . ASP A 1 69 ? 0.706 -9.359 -16.274 1.00 97.19 69 ASP A C 1
ATOM 499 O O . ASP A 1 69 ? 1.151 -9.970 -17.251 1.00 97.19 69 ASP A O 1
ATOM 503 N N . ALA A 1 70 ? 1.195 -8.174 -15.893 1.00 97.38 70 ALA A N 1
ATOM 504 C CA . ALA A 1 70 ? 2.303 -7.501 -16.567 1.00 97.38 70 ALA A CA 1
ATOM 505 C C . ALA A 1 70 ? 3.590 -8.339 -16.520 1.00 97.38 70 ALA A C 1
ATOM 507 O O . ALA A 1 70 ? 4.274 -8.470 -17.531 1.00 97.38 70 ALA A O 1
ATOM 508 N N . LEU A 1 71 ? 3.904 -8.968 -15.383 1.00 97.31 71 LEU A N 1
ATOM 509 C CA . LEU A 1 71 ? 5.054 -9.865 -15.248 1.00 97.31 71 LEU A CA 1
ATOM 510 C C . LEU A 1 71 ? 4.903 -11.138 -16.093 1.00 97.31 71 LEU A C 1
ATOM 512 O O . LEU A 1 71 ? 5.871 -11.591 -16.706 1.00 97.31 71 LEU A O 1
ATOM 516 N N . ALA A 1 72 ? 3.697 -11.703 -16.167 1.00 95.56 72 ALA A N 1
ATOM 517 C CA . ALA A 1 72 ? 3.420 -12.862 -17.008 1.00 95.56 72 ALA A CA 1
ATOM 518 C C . ALA A 1 72 ? 3.539 -12.530 -18.506 1.00 95.56 72 ALA A C 1
ATOM 520 O O . ALA A 1 72 ? 4.076 -13.329 -19.274 1.00 95.56 72 ALA A O 1
ATOM 521 N N . GLU A 1 73 ? 3.064 -11.358 -18.931 1.00 95.69 73 GLU A N 1
ATOM 522 C CA . GLU A 1 73 ? 3.202 -10.880 -20.311 1.00 95.69 73 GLU A CA 1
ATOM 523 C C . GLU A 1 73 ? 4.652 -10.523 -20.652 1.00 95.69 73 GLU A C 1
ATOM 525 O O . GLU A 1 73 ? 5.160 -10.929 -21.696 1.00 95.69 73 GLU A O 1
ATOM 530 N N . LEU A 1 74 ? 5.370 -9.877 -19.735 1.00 95.62 74 LEU A N 1
ATOM 531 C CA . LEU A 1 74 ? 6.802 -9.626 -19.859 1.00 95.62 74 LEU A CA 1
ATOM 532 C C . LEU A 1 74 ? 7.587 -10.934 -20.038 1.00 95.62 74 LEU A C 1
ATOM 534 O O . LEU A 1 74 ? 8.490 -11.005 -20.870 1.00 95.62 74 LEU A O 1
ATOM 538 N N . ALA A 1 75 ? 7.240 -11.991 -19.297 1.00 93.81 75 ALA A N 1
ATOM 539 C CA . ALA A 1 75 ? 7.864 -13.302 -19.460 1.00 93.81 75 ALA A CA 1
ATOM 540 C C . ALA A 1 75 ? 7.614 -13.903 -20.856 1.00 93.81 75 ALA A C 1
ATOM 542 O O . ALA A 1 75 ? 8.497 -14.576 -21.390 1.00 93.81 75 ALA A O 1
ATOM 543 N N . ARG A 1 76 ? 6.449 -13.634 -21.467 1.00 94.12 76 ARG A N 1
ATOM 544 C CA . ARG A 1 76 ? 6.127 -14.049 -22.845 1.00 94.12 76 ARG A CA 1
ATOM 545 C C . ARG A 1 76 ? 6.895 -13.244 -23.895 1.00 94.12 76 ARG A C 1
ATOM 547 O O . ARG A 1 76 ? 7.384 -13.837 -24.853 1.00 94.12 76 ARG A O 1
ATOM 554 N N . ARG A 1 77 ? 7.016 -11.926 -23.711 1.00 94.00 77 ARG A N 1
ATOM 555 C CA . ARG A 1 77 ? 7.733 -11.014 -24.625 1.00 94.00 77 ARG A CA 1
ATOM 556 C C . ARG A 1 77 ? 9.255 -11.128 -24.512 1.00 94.00 77 ARG A C 1
ATOM 558 O O . ARG A 1 77 ? 9.973 -10.939 -25.487 1.00 94.00 77 ARG A O 1
ATOM 565 N N . GLY A 1 78 ? 9.743 -11.512 -23.336 1.00 93.00 78 GLY A N 1
ATOM 566 C CA . GLY A 1 78 ? 11.149 -11.749 -23.036 1.00 93.00 78 GLY A CA 1
ATOM 567 C C . GLY A 1 78 ? 11.644 -10.867 -21.893 1.00 93.00 78 GLY A C 1
ATOM 568 O O . GLY A 1 78 ? 11.581 -9.643 -21.953 1.00 93.00 78 GLY A O 1
ATOM 569 N N . ALA A 1 79 ? 12.230 -11.490 -20.866 1.00 88.75 79 ALA A N 1
ATOM 570 C CA . ALA A 1 79 ? 12.671 -10.799 -19.648 1.00 88.75 79 ALA A CA 1
ATOM 571 C C . ALA A 1 79 ? 13.733 -9.704 -19.879 1.00 88.75 79 ALA A C 1
ATOM 573 O O . ALA A 1 79 ? 13.855 -8.794 -19.063 1.00 88.75 79 ALA A O 1
ATOM 574 N N . GLY A 1 80 ? 14.477 -9.763 -20.992 1.00 91.25 80 GLY A N 1
ATOM 575 C CA . GLY A 1 80 ? 15.443 -8.726 -21.372 1.00 91.25 80 GLY A CA 1
ATOM 576 C C . GLY A 1 80 ? 14.803 -7.362 -21.649 1.00 91.25 80 GLY A C 1
ATOM 577 O O . GLY A 1 80 ? 15.488 -6.350 -21.560 1.00 91.25 80 GLY A O 1
ATOM 578 N N . LEU A 1 81 ? 13.491 -7.314 -21.908 1.00 94.19 81 LEU A N 1
ATOM 579 C CA . LEU A 1 81 ? 12.749 -6.065 -22.075 1.00 94.19 81 LEU A CA 1
ATOM 580 C C . LEU A 1 81 ? 12.780 -5.194 -20.815 1.00 94.19 81 LEU A C 1
ATOM 582 O O . LEU A 1 81 ? 12.719 -3.975 -20.930 1.00 94.19 81 LEU A O 1
ATOM 586 N N . LEU A 1 82 ? 12.947 -5.791 -19.627 1.00 94.38 82 LEU A N 1
ATOM 587 C CA . LEU A 1 82 ? 13.137 -5.005 -18.412 1.00 94.38 82 LEU A CA 1
ATOM 588 C C . LEU A 1 82 ? 14.347 -4.083 -18.527 1.00 94.38 82 LEU A C 1
ATOM 590 O O . LEU A 1 82 ? 14.283 -2.987 -17.998 1.00 94.38 82 LEU A O 1
ATOM 594 N N . ASP A 1 83 ? 15.432 -4.487 -19.198 1.00 92.50 83 ASP A N 1
ATOM 595 C CA . ASP A 1 83 ? 16.659 -3.685 -19.299 1.00 92.50 83 ASP A CA 1
ATOM 596 C C . ASP A 1 83 ? 16.499 -2.405 -20.135 1.00 92.50 83 ASP A C 1
ATOM 598 O O . ASP A 1 83 ? 17.307 -1.478 -19.987 1.00 92.50 83 ASP A O 1
ATOM 602 N N . ASP A 1 84 ? 15.445 -2.319 -20.950 1.00 95.56 84 ASP A N 1
ATOM 603 C CA . ASP A 1 84 ? 15.119 -1.122 -21.719 1.00 95.56 84 ASP A CA 1
ATOM 604 C C . ASP A 1 84 ? 14.638 0.013 -20.797 1.00 95.56 84 ASP A C 1
ATOM 606 O O . ASP A 1 84 ? 13.806 -0.228 -19.920 1.00 95.56 84 ASP A O 1
ATOM 610 N N . PRO A 1 85 ? 15.087 1.266 -21.005 1.00 96.69 85 PRO A N 1
ATOM 611 C CA . PRO A 1 85 ? 14.582 2.419 -20.259 1.00 96.69 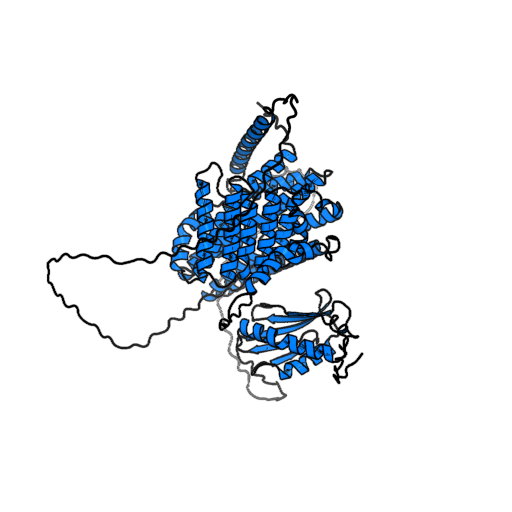85 PRO A CA 1
ATOM 612 C C . PRO A 1 85 ? 13.053 2.572 -20.284 1.00 96.69 85 PRO A C 1
ATOM 614 O O . PRO A 1 85 ? 12.470 3.087 -19.335 1.00 96.69 85 PRO A O 1
ATOM 617 N N . ALA A 1 86 ? 12.376 2.091 -21.334 1.00 96.19 86 ALA A N 1
ATOM 618 C CA . ALA A 1 86 ? 10.916 2.109 -21.408 1.00 96.19 86 ALA A CA 1
ATOM 619 C C . ALA A 1 86 ? 10.243 1.295 -20.282 1.00 96.19 86 ALA A C 1
ATOM 621 O O . ALA A 1 86 ? 9.117 1.595 -19.898 1.00 96.19 86 ALA A O 1
ATOM 622 N N . ALA A 1 87 ? 10.934 0.302 -19.715 1.00 97.12 87 ALA A N 1
ATOM 623 C CA . ALA A 1 87 ? 10.441 -0.523 -18.616 1.00 97.12 87 ALA A CA 1
ATOM 624 C C . ALA A 1 87 ? 10.827 0.007 -17.220 1.00 97.12 87 ALA A C 1
ATOM 626 O O . ALA A 1 87 ? 10.469 -0.613 -16.214 1.00 97.12 87 ALA A O 1
ATOM 627 N N . ASP A 1 88 ? 11.536 1.139 -17.116 1.00 97.88 88 ASP A N 1
ATOM 628 C CA . ASP A 1 88 ? 12.011 1.665 -15.830 1.00 97.88 88 ASP A CA 1
ATOM 629 C C . ASP A 1 88 ? 10.842 1.943 -14.864 1.00 97.88 88 ASP A C 1
ATOM 631 O O . ASP A 1 88 ? 10.923 1.594 -13.684 1.00 97.88 88 ASP A O 1
ATOM 635 N N . ARG A 1 89 ? 9.706 2.463 -15.361 1.00 97.88 89 ARG A N 1
ATOM 636 C CA . ARG A 1 89 ? 8.515 2.666 -14.517 1.00 97.88 89 ARG A CA 1
ATOM 637 C C . ARG A 1 89 ? 7.930 1.351 -14.010 1.00 97.88 89 ARG A C 1
ATOM 639 O O . ARG A 1 89 ? 7.607 1.246 -12.832 1.00 97.88 89 ARG A O 1
ATOM 646 N N . LEU A 1 90 ? 7.842 0.333 -14.868 1.00 98.19 90 LEU A N 1
ATOM 647 C CA . LEU A 1 90 ? 7.367 -0.994 -14.469 1.00 98.19 90 LEU A CA 1
ATOM 648 C C . LEU A 1 90 ? 8.256 -1.592 -13.369 1.00 98.19 90 LEU A C 1
ATOM 650 O O . LEU A 1 90 ? 7.742 -2.145 -12.401 1.00 98.19 90 LEU A O 1
ATOM 654 N N . ARG A 1 91 ? 9.581 -1.431 -13.470 1.00 97.81 91 ARG A N 1
ATOM 655 C CA . ARG A 1 91 ? 10.526 -1.862 -12.425 1.00 97.81 91 ARG A CA 1
ATOM 656 C C . ARG A 1 91 ? 10.287 -1.171 -11.090 1.00 97.81 91 ARG A C 1
ATOM 658 O O . ARG A 1 91 ? 10.315 -1.845 -10.065 1.00 97.81 91 ARG A O 1
ATOM 665 N N . ILE A 1 92 ? 10.079 0.146 -11.104 1.00 98.38 92 ILE A N 1
ATOM 666 C CA . ILE A 1 92 ? 9.802 0.936 -9.897 1.00 98.38 92 ILE A CA 1
ATOM 667 C C . ILE A 1 92 ? 8.533 0.422 -9.221 1.00 98.38 92 ILE A C 1
ATOM 669 O O . ILE A 1 92 ? 8.572 0.079 -8.043 1.00 98.38 92 ILE A O 1
ATOM 673 N N . GLU A 1 93 ? 7.436 0.302 -9.966 1.00 98.38 93 GLU A N 1
ATOM 674 C CA . GLU A 1 93 ? 6.136 -0.074 -9.403 1.00 98.38 93 GLU A CA 1
ATOM 675 C C . GLU A 1 93 ? 6.105 -1.524 -8.909 1.00 98.38 93 GLU A C 1
ATOM 677 O O . GLU A 1 93 ? 5.638 -1.804 -7.806 1.00 98.38 93 GLU A O 1
ATOM 682 N N . VAL A 1 94 ? 6.682 -2.459 -9.670 1.00 98.31 94 VAL A N 1
ATOM 683 C CA . VAL A 1 94 ? 6.849 -3.845 -9.206 1.00 98.31 94 VAL A CA 1
ATOM 684 C C . VAL A 1 94 ? 7.780 -3.895 -7.990 1.00 98.31 94 VAL A C 1
ATOM 686 O O . VAL A 1 94 ? 7.548 -4.684 -7.078 1.00 98.31 94 VAL A O 1
ATOM 689 N N . GLY A 1 95 ? 8.809 -3.044 -7.943 1.00 98.19 95 GLY A N 1
ATOM 690 C CA . GLY A 1 95 ? 9.704 -2.906 -6.798 1.00 98.19 95 GLY A CA 1
ATOM 691 C C . GLY A 1 95 ? 8.992 -2.402 -5.541 1.00 98.19 95 GLY A C 1
ATOM 692 O O . GLY A 1 95 ? 9.199 -2.967 -4.468 1.00 98.19 95 GLY A O 1
ATOM 693 N N . LEU A 1 96 ? 8.120 -1.397 -5.666 1.00 97.38 96 LEU A N 1
ATOM 694 C CA . LEU A 1 96 ? 7.284 -0.898 -4.567 1.00 97.38 96 LEU A CA 1
ATOM 695 C C . LEU A 1 96 ? 6.356 -1.992 -4.040 1.00 97.38 96 LEU A C 1
ATOM 697 O O . LEU A 1 96 ? 6.362 -2.274 -2.843 1.00 97.38 96 LEU A O 1
ATOM 701 N N . LEU A 1 97 ? 5.639 -2.675 -4.937 1.00 97.31 97 LEU A N 1
ATOM 702 C CA . LEU A 1 97 ? 4.762 -3.785 -4.564 1.00 97.31 97 LEU A CA 1
ATOM 703 C C . LEU A 1 97 ? 5.543 -4.949 -3.936 1.00 97.31 97 LEU A C 1
ATOM 705 O O . LEU A 1 97 ? 5.060 -5.572 -2.997 1.00 97.31 97 LEU A O 1
ATOM 709 N N . ALA A 1 98 ? 6.756 -5.248 -4.407 1.00 96.75 98 ALA A N 1
ATOM 710 C CA . ALA A 1 98 ? 7.615 -6.261 -3.793 1.00 96.75 98 ALA A CA 1
ATOM 711 C C . ALA A 1 98 ? 8.028 -5.865 -2.367 1.00 96.75 98 ALA A C 1
ATOM 713 O O . ALA A 1 98 ? 7.952 -6.697 -1.464 1.00 96.75 98 ALA A O 1
ATOM 714 N N . ALA A 1 99 ? 8.407 -4.604 -2.139 1.00 95.12 99 ALA A N 1
ATOM 715 C CA . ALA A 1 99 ? 8.714 -4.113 -0.797 1.00 95.12 99 ALA A CA 1
ATOM 716 C C . ALA A 1 99 ? 7.494 -4.245 0.135 1.00 95.12 99 ALA A C 1
ATOM 718 O O . ALA A 1 99 ? 7.624 -4.809 1.219 1.00 95.12 99 ALA A O 1
ATOM 719 N N . ASP A 1 100 ? 6.305 -3.848 -0.331 1.00 92.56 100 ASP A N 1
ATOM 720 C CA . ASP A 1 100 ? 5.038 -3.971 0.410 1.00 92.56 100 ASP A CA 1
ATOM 721 C C . ASP A 1 100 ? 4.638 -5.419 0.727 1.00 92.56 100 ASP A C 1
ATOM 723 O O . ASP A 1 100 ? 3.866 -5.668 1.650 1.00 92.56 100 ASP A O 1
ATOM 727 N N . GLN A 1 101 ? 5.145 -6.389 -0.034 1.00 93.38 101 GLN A N 1
ATOM 728 C CA . GLN A 1 101 ? 4.904 -7.817 0.175 1.00 93.38 101 GLN A CA 1
ATOM 729 C C . GLN A 1 101 ? 6.013 -8.502 0.982 1.00 93.38 101 GLN A C 1
ATOM 731 O O . GLN A 1 101 ? 6.130 -9.727 0.932 1.00 93.38 101 GLN A O 1
ATOM 736 N N . CYS A 1 102 ? 6.808 -7.727 1.728 1.00 90.12 102 CYS A N 1
ATOM 737 C CA . CYS A 1 102 ? 7.944 -8.207 2.515 1.00 90.12 102 CYS A CA 1
ATOM 738 C C . CYS A 1 102 ? 9.013 -8.924 1.666 1.00 90.12 102 CYS A C 1
ATOM 740 O O . CYS A 1 102 ? 9.701 -9.816 2.159 1.00 90.12 102 CYS A O 1
ATOM 742 N N . GLU A 1 103 ? 9.203 -8.508 0.407 1.00 93.81 103 GLU A N 1
ATOM 743 C CA . GLU A 1 103 ? 10.257 -9.001 -0.497 1.00 93.81 103 GLU A CA 1
ATOM 744 C C . GLU A 1 103 ? 11.316 -7.909 -0.802 1.00 93.81 103 GLU A C 1
ATOM 746 O O . GLU A 1 103 ? 11.616 -7.622 -1.971 1.00 93.81 103 GLU A O 1
ATOM 751 N N . PRO A 1 104 ? 11.939 -7.271 0.214 1.00 94.19 104 PRO A N 1
ATOM 752 C CA . PRO A 1 104 ? 12.842 -6.132 0.015 1.00 94.19 104 PRO A CA 1
ATOM 753 C C . PRO A 1 104 ? 14.110 -6.503 -0.767 1.00 94.19 104 PRO A C 1
ATOM 755 O O . PRO A 1 104 ? 14.696 -5.670 -1.460 1.00 94.19 104 PRO A O 1
ATOM 758 N N . ALA A 1 105 ? 14.545 -7.765 -0.713 1.00 94.06 105 ALA A N 1
ATOM 759 C CA . ALA A 1 105 ? 15.648 -8.252 -1.538 1.00 94.06 105 ALA A CA 1
ATOM 760 C C . ALA A 1 105 ? 15.310 -8.183 -3.037 1.00 94.06 105 ALA A C 1
ATOM 762 O O . ALA A 1 105 ? 16.140 -7.742 -3.833 1.00 94.06 105 ALA A O 1
ATOM 763 N N . MET A 1 106 ? 14.089 -8.574 -3.413 1.00 94.88 106 MET A N 1
ATOM 764 C CA . MET A 1 106 ? 13.626 -8.526 -4.798 1.00 94.88 106 MET A CA 1
ATOM 765 C C . MET A 1 106 ? 13.427 -7.084 -5.264 1.00 94.88 106 MET A C 1
ATOM 767 O O . MET A 1 106 ? 13.903 -6.712 -6.335 1.00 94.88 106 MET A O 1
ATOM 771 N N . ALA A 1 107 ? 12.817 -6.247 -4.423 1.00 96.75 107 ALA A N 1
ATOM 772 C CA . ALA A 1 107 ? 12.656 -4.822 -4.691 1.00 96.75 107 ALA A CA 1
ATOM 773 C C . ALA A 1 107 ? 14.003 -4.139 -4.988 1.00 96.75 107 ALA A C 1
ATOM 775 O O . ALA A 1 107 ? 14.152 -3.471 -6.011 1.00 96.75 107 ALA A O 1
ATOM 776 N N . ARG A 1 108 ? 15.035 -4.390 -4.167 1.00 96.69 108 ARG A N 1
ATOM 777 C CA . ARG A 1 108 ? 16.399 -3.885 -4.412 1.00 96.69 108 ARG A CA 1
ATOM 778 C C . ARG A 1 108 ? 16.996 -4.384 -5.720 1.00 96.69 108 ARG A C 1
ATOM 780 O O . ARG A 1 108 ? 17.665 -3.614 -6.403 1.00 96.69 108 ARG A O 1
ATOM 787 N N . LEU A 1 109 ? 16.795 -5.657 -6.063 1.00 95.75 109 LEU A N 1
ATOM 788 C CA . LEU A 1 109 ? 17.289 -6.214 -7.325 1.00 95.75 109 LEU A CA 1
ATOM 789 C C . LEU A 1 109 ? 16.648 -5.527 -8.536 1.00 95.75 109 LEU A C 1
ATOM 791 O O . LEU A 1 109 ? 17.349 -5.269 -9.513 1.00 95.75 109 LEU A O 1
ATOM 795 N N . LEU A 1 110 ? 15.356 -5.202 -8.454 1.00 96.31 110 LEU A N 1
ATOM 796 C CA . LEU A 1 110 ? 14.615 -4.525 -9.518 1.00 96.31 110 LEU A CA 1
ATOM 797 C C . LEU A 1 110 ? 15.082 -3.085 -9.742 1.00 96.31 110 LEU A C 1
ATOM 799 O O . LEU A 1 110 ? 15.231 -2.672 -10.891 1.00 96.31 110 LEU A O 1
ATOM 803 N N . VAL A 1 111 ? 15.345 -2.335 -8.667 1.00 97.38 111 VAL A N 1
ATOM 804 C CA . VAL A 1 111 ? 15.678 -0.903 -8.770 1.00 97.38 111 VAL A CA 1
ATOM 805 C C . VAL A 1 111 ? 17.175 -0.602 -8.802 1.00 97.38 111 VAL A C 1
ATOM 807 O O . VAL A 1 111 ? 17.562 0.489 -9.205 1.00 97.38 111 VAL A O 1
ATOM 810 N N . ALA A 1 112 ? 18.051 -1.547 -8.440 1.00 96.31 112 ALA A N 1
ATOM 811 C CA . ALA A 1 112 ? 19.500 -1.323 -8.462 1.00 96.31 112 ALA A CA 1
ATOM 812 C C . ALA A 1 112 ? 20.050 -0.843 -9.824 1.00 96.31 112 ALA A C 1
ATOM 814 O O . ALA A 1 112 ? 20.901 0.049 -9.817 1.00 96.31 112 ALA A O 1
ATOM 815 N N . PRO A 1 113 ? 19.594 -1.361 -10.987 1.00 95.94 113 PRO A N 1
ATOM 816 C CA . PRO A 1 113 ? 20.016 -0.840 -12.290 1.00 95.94 113 PRO A CA 1
ATOM 817 C C . PRO A 1 113 ? 19.608 0.619 -12.534 1.00 95.94 113 PRO A C 1
ATOM 819 O O . PRO A 1 113 ? 20.262 1.305 -13.311 1.00 95.94 113 PRO A O 1
ATOM 822 N N . LEU A 1 114 ? 18.556 1.098 -11.864 1.00 97.06 114 LEU A N 1
ATOM 823 C CA . LEU A 1 114 ? 17.983 2.426 -12.082 1.00 97.06 114 LEU A CA 1
ATOM 824 C C . LEU A 1 114 ? 18.782 3.547 -11.413 1.00 97.06 114 LEU A C 1
ATOM 826 O O . LEU A 1 114 ? 18.592 4.711 -11.736 1.00 97.06 114 LEU A O 1
ATOM 830 N N . LEU A 1 115 ? 19.699 3.205 -10.505 1.00 96.38 115 LEU A N 1
ATOM 831 C CA . LEU A 1 115 ? 20.535 4.165 -9.776 1.00 96.38 115 LEU A CA 1
ATOM 832 C C . LEU A 1 115 ? 21.722 4.686 -10.608 1.00 96.38 115 LEU A C 1
ATOM 834 O O . LEU A 1 115 ? 22.504 5.505 -10.122 1.00 96.38 115 LEU A O 1
ATOM 838 N N . GLY A 1 116 ? 21.889 4.195 -11.839 1.00 93.44 116 GLY A N 1
ATOM 839 C CA . GLY A 1 116 ? 22.939 4.621 -12.759 1.00 93.44 116 GLY A CA 1
ATOM 840 C C . GLY A 1 116 ? 22.812 6.088 -13.185 1.00 93.44 116 GLY A C 1
ATOM 841 O O . GLY A 1 116 ? 21.723 6.660 -13.267 1.00 93.44 116 GLY A O 1
ATOM 842 N N . ALA A 1 117 ? 23.951 6.719 -13.480 1.00 88.62 117 ALA A N 1
ATOM 843 C CA . ALA A 1 117 ? 23.989 8.099 -13.973 1.00 88.62 117 ALA A CA 1
ATOM 844 C C . ALA A 1 117 ? 23.365 8.255 -15.376 1.00 88.62 117 ALA A C 1
ATOM 846 O O . ALA A 1 117 ? 23.006 9.361 -15.761 1.00 88.62 117 ALA A O 1
ATOM 847 N N . ASP A 1 118 ? 23.224 7.156 -16.120 1.00 92.56 118 ASP A N 1
ATOM 848 C CA . ASP A 1 118 ? 22.591 7.083 -17.440 1.00 92.56 118 ASP A CA 1
ATOM 849 C C . ASP A 1 118 ? 21.060 7.190 -17.395 1.00 92.56 118 ASP A C 1
ATOM 851 O O . ASP A 1 118 ? 20.434 7.413 -18.429 1.00 92.56 118 ASP A O 1
ATOM 855 N N . ARG A 1 119 ? 20.452 7.038 -16.213 1.00 94.88 119 ARG A N 1
ATOM 856 C CA . ARG A 1 119 ? 19.009 7.196 -16.018 1.00 94.88 119 ARG A CA 1
ATOM 857 C C . ARG A 1 119 ? 18.621 8.648 -15.758 1.00 94.88 119 ARG A C 1
ATOM 859 O O . ARG A 1 119 ? 19.456 9.479 -15.403 1.00 94.88 119 ARG A O 1
ATOM 866 N N . SER A 1 120 ? 17.351 8.975 -15.954 1.00 94.62 120 SER A N 1
ATOM 867 C CA . SER A 1 120 ? 16.835 10.312 -15.660 1.00 94.62 120 SER A CA 1
ATOM 868 C C . SER A 1 120 ? 16.771 10.564 -14.144 1.00 94.62 120 SER A C 1
ATOM 870 O O . SER A 1 120 ? 16.813 9.635 -13.331 1.00 94.62 120 SER A O 1
ATOM 872 N N . ALA A 1 121 ? 16.758 11.839 -13.745 1.00 94.25 121 ALA A N 1
ATOM 873 C CA . ALA A 1 121 ? 16.802 12.222 -12.332 1.00 94.25 121 ALA A CA 1
ATOM 874 C C . ALA A 1 121 ? 15.557 11.763 -11.558 1.00 94.25 121 ALA A C 1
ATOM 876 O O . ALA A 1 121 ? 15.690 11.274 -10.440 1.00 94.25 121 ALA A O 1
ATOM 877 N N . ASP A 1 122 ? 14.386 11.841 -12.185 1.00 93.50 122 ASP A N 1
ATOM 878 C CA . ASP A 1 122 ? 13.107 11.364 -11.656 1.00 93.50 122 ASP A CA 1
ATOM 879 C C . ASP A 1 122 ? 13.102 9.846 -11.429 1.00 93.50 122 ASP A C 1
ATOM 881 O O . ASP A 1 122 ? 12.784 9.397 -10.333 1.00 93.50 122 ASP A O 1
ATOM 885 N N . VAL A 1 123 ? 13.568 9.053 -12.400 1.00 96.12 123 VAL A N 1
ATOM 886 C CA . VAL A 1 123 ? 13.675 7.587 -12.270 1.00 96.12 123 VAL A CA 1
ATOM 887 C C . VAL A 1 123 ? 14.615 7.197 -11.128 1.00 96.12 123 VAL A C 1
ATOM 889 O O . VAL A 1 123 ? 14.310 6.290 -10.348 1.00 96.12 123 VAL A O 1
ATOM 892 N N . ARG A 1 124 ? 15.751 7.891 -10.984 1.00 96.56 124 ARG A N 1
ATOM 893 C CA . ARG A 1 124 ? 16.651 7.680 -9.840 1.00 96.56 124 ARG A CA 1
ATOM 894 C C . ARG A 1 124 ? 15.980 8.032 -8.517 1.00 96.56 124 ARG A C 1
ATOM 896 O O . ARG A 1 124 ? 16.147 7.297 -7.546 1.00 96.56 124 ARG A O 1
ATOM 903 N N . ALA A 1 125 ? 15.262 9.149 -8.464 1.00 95.88 125 ALA A N 1
ATOM 904 C CA . ALA A 1 125 ? 14.592 9.609 -7.256 1.00 95.88 125 ALA A CA 1
ATOM 905 C C . ALA A 1 125 ? 13.480 8.640 -6.818 1.00 95.88 125 ALA A C 1
ATOM 907 O O . ALA A 1 125 ? 13.423 8.257 -5.647 1.00 95.88 125 ALA A O 1
ATOM 908 N N . ASP A 1 126 ? 12.683 8.140 -7.764 1.00 96.50 126 ASP A N 1
ATOM 909 C CA . ASP A 1 126 ? 11.716 7.064 -7.537 1.00 96.50 126 ASP A CA 1
ATOM 910 C C . ASP A 1 126 ? 12.393 5.781 -7.028 1.00 96.50 126 ASP A C 1
ATOM 912 O O . ASP A 1 126 ? 11.939 5.180 -6.052 1.00 96.50 126 ASP A O 1
ATOM 916 N N . ALA A 1 127 ? 13.519 5.375 -7.629 1.00 97.94 127 ALA A N 1
ATOM 917 C CA . ALA A 1 127 ? 14.285 4.211 -7.182 1.00 97.94 127 ALA A CA 1
ATOM 918 C C . ALA A 1 127 ? 14.779 4.362 -5.731 1.00 97.94 127 ALA A C 1
ATOM 920 O O . ALA A 1 127 ? 14.703 3.406 -4.954 1.00 97.94 127 ALA A O 1
ATOM 921 N N . PHE A 1 128 ? 15.227 5.557 -5.325 1.00 97.88 128 PHE A N 1
ATOM 922 C CA . PHE A 1 128 ? 15.531 5.844 -3.920 1.00 97.88 128 PHE A CA 1
ATOM 923 C C . PHE A 1 128 ? 14.287 5.776 -3.025 1.00 97.88 128 PHE A C 1
ATOM 925 O O . PHE A 1 128 ? 14.389 5.276 -1.905 1.00 97.88 128 PHE A O 1
ATOM 932 N N . GLY A 1 129 ? 13.117 6.189 -3.517 1.00 96.94 129 GLY A N 1
ATOM 933 C CA . GLY A 1 129 ? 11.835 5.984 -2.838 1.00 96.94 129 GLY A CA 1
ATOM 934 C C . GLY A 1 129 ? 11.545 4.504 -2.559 1.00 96.94 129 GLY A C 1
ATOM 935 O O . GLY A 1 129 ? 11.201 4.142 -1.432 1.00 96.94 129 GLY A O 1
ATOM 936 N N . VAL A 1 130 ? 11.784 3.619 -3.535 1.00 97.88 130 VAL A N 1
ATOM 937 C CA . VAL A 1 130 ? 11.647 2.160 -3.347 1.00 97.88 130 VAL A CA 1
ATOM 938 C C . VAL A 1 130 ? 12.629 1.631 -2.301 1.00 97.88 130 VAL A C 1
ATOM 940 O O . VAL A 1 130 ? 12.265 0.810 -1.458 1.00 97.88 130 VAL A O 1
ATOM 943 N N . LEU A 1 131 ? 13.877 2.106 -2.310 1.00 97.94 131 LEU A N 1
ATOM 944 C CA . LEU A 1 131 ? 14.866 1.718 -1.302 1.00 97.94 131 LEU A CA 1
ATOM 945 C C . LEU A 1 131 ? 14.478 2.193 0.101 1.00 97.94 131 LEU A C 1
ATOM 947 O O . LEU A 1 131 ? 14.632 1.428 1.054 1.00 97.94 131 LEU A O 1
ATOM 951 N N . ALA A 1 132 ? 13.946 3.410 0.231 1.00 96.94 132 ALA A N 1
ATOM 952 C CA . ALA A 1 132 ? 13.402 3.901 1.491 1.00 96.94 132 ALA A CA 1
ATOM 953 C C . ALA A 1 132 ? 12.253 3.010 1.971 1.00 96.94 132 ALA A C 1
ATOM 955 O O . ALA A 1 132 ? 12.234 2.619 3.136 1.00 96.94 132 ALA A O 1
ATOM 956 N N . ARG A 1 133 ? 11.363 2.577 1.069 1.00 96.62 133 ARG A N 1
ATOM 957 C CA . ARG A 1 133 ? 10.307 1.615 1.404 1.00 96.62 133 ARG A CA 1
ATOM 958 C C . ARG A 1 133 ? 10.865 0.277 1.895 1.00 96.62 133 ARG A C 1
ATOM 960 O O . ARG A 1 133 ? 10.394 -0.237 2.901 1.00 96.62 133 ARG A O 1
ATOM 967 N N . CYS A 1 134 ? 11.909 -0.250 1.253 1.00 96.50 134 CYS A N 1
ATOM 968 C CA . CYS A 1 134 ? 12.583 -1.470 1.712 1.00 96.50 134 CYS A CA 1
ATOM 969 C C . CYS A 1 134 ? 13.166 -1.314 3.123 1.00 96.50 134 CYS A C 1
ATOM 971 O O . CYS A 1 134 ? 13.077 -2.237 3.923 1.00 96.50 134 CYS A O 1
ATOM 973 N N . VAL A 1 135 ? 13.777 -0.162 3.428 1.00 95.94 135 VAL A N 1
ATOM 974 C CA . VAL A 1 135 ? 14.297 0.125 4.775 1.00 95.94 135 VAL A CA 1
ATOM 975 C C . VAL A 1 135 ? 13.156 0.214 5.781 1.00 95.94 135 VAL A C 1
ATOM 977 O O . VAL A 1 135 ? 13.282 -0.339 6.865 1.00 95.94 135 VAL A O 1
ATOM 980 N N . MET A 1 136 ? 12.042 0.848 5.414 1.00 93.31 136 MET A N 1
ATOM 981 C CA . MET A 1 136 ? 10.866 0.964 6.274 1.00 93.31 136 MET A CA 1
ATOM 982 C C . MET A 1 136 ? 10.328 -0.406 6.706 1.00 93.31 136 MET A C 1
ATOM 984 O O . MET A 1 136 ? 9.987 -0.570 7.869 1.00 93.31 136 MET A O 1
ATOM 988 N N . GLU A 1 137 ? 10.266 -1.372 5.786 1.00 91.00 137 GLU A N 1
ATOM 989 C CA . GLU A 1 137 ? 9.733 -2.718 6.055 1.00 91.00 137 GLU A CA 1
ATOM 990 C C . GLU A 1 137 ? 10.728 -3.651 6.776 1.00 91.00 137 GLU A C 1
ATOM 992 O O . GLU A 1 137 ? 10.324 -4.671 7.323 1.00 91.00 137 GLU A O 1
ATOM 997 N N . GLU A 1 138 ? 12.029 -3.341 6.784 1.00 90.88 138 GLU A N 1
ATOM 998 C CA . GLU A 1 138 ? 13.042 -4.150 7.488 1.00 90.88 138 GLU A CA 1
ATOM 999 C C . GLU A 1 138 ? 13.480 -3.562 8.835 1.00 90.88 138 GLU A C 1
ATOM 1001 O O . GLU A 1 138 ? 13.814 -4.298 9.762 1.00 90.88 138 GLU A O 1
ATOM 1006 N N . ARG A 1 139 ? 13.618 -2.234 8.887 1.00 91.88 139 ARG A N 1
ATOM 1007 C CA . ARG A 1 139 ? 14.196 -1.456 9.988 1.00 91.88 139 ARG A CA 1
ATOM 1008 C C . ARG A 1 139 ? 13.555 -0.059 9.997 1.00 91.88 139 ARG A C 1
ATOM 1010 O O . ARG A 1 139 ? 14.214 0.909 9.603 1.00 91.88 139 ARG A O 1
ATOM 1017 N N . PRO A 1 140 ? 12.307 0.098 10.466 1.00 87.44 140 PRO A N 1
ATOM 1018 C CA . PRO A 1 140 ? 11.582 1.373 10.419 1.00 87.44 140 PRO A CA 1
ATOM 1019 C C . PRO A 1 140 ? 12.328 2.499 11.149 1.00 87.44 140 PRO A C 1
ATOM 1021 O O . PRO A 1 140 ? 12.329 3.637 10.691 1.00 87.44 140 PRO A O 1
ATOM 1024 N N . ALA A 1 141 ? 13.056 2.182 12.225 1.00 84.44 141 ALA A N 1
ATOM 1025 C CA . ALA A 1 141 ? 13.851 3.143 12.985 1.00 84.44 141 ALA A CA 1
ATOM 1026 C C . ALA A 1 141 ? 15.019 3.743 12.173 1.00 84.44 141 ALA A C 1
ATOM 1028 O O . ALA A 1 141 ? 15.502 4.825 12.495 1.00 84.44 141 ALA A O 1
ATOM 1029 N N . ALA A 1 142 ? 15.458 3.070 11.102 1.00 90.00 142 ALA A N 1
ATOM 1030 C CA . ALA A 1 142 ? 16.532 3.521 10.217 1.00 90.00 142 ALA A CA 1
ATOM 1031 C C . ALA A 1 142 ? 16.020 4.298 8.985 1.00 90.00 142 ALA A C 1
ATOM 1033 O O . ALA A 1 142 ? 16.812 4.655 8.109 1.00 90.00 142 ALA A O 1
ATOM 1034 N N . ILE A 1 143 ? 14.712 4.581 8.892 1.00 94.12 143 ILE A N 1
ATOM 1035 C CA . ILE A 1 143 ? 14.103 5.201 7.704 1.00 94.12 143 ILE A CA 1
ATOM 1036 C C . ILE A 1 143 ? 14.689 6.579 7.370 1.00 94.12 143 ILE A C 1
ATOM 1038 O O . ILE A 1 143 ? 14.772 6.941 6.198 1.00 94.12 143 ILE A O 1
ATOM 1042 N N . GLY A 1 144 ? 15.127 7.333 8.386 1.00 92.25 144 GLY A N 1
ATOM 1043 C CA . GLY A 1 144 ? 15.483 8.746 8.249 1.00 92.25 144 GLY A CA 1
ATOM 1044 C C . GLY A 1 144 ? 16.639 9.016 7.282 1.00 92.25 144 GLY A C 1
ATOM 1045 O O . GLY A 1 144 ? 16.611 10.012 6.564 1.00 92.25 144 GLY A O 1
ATOM 1046 N N . GLU A 1 145 ? 17.643 8.134 7.222 1.00 92.75 145 GLU A N 1
ATOM 1047 C CA . GLU A 1 145 ? 18.726 8.240 6.232 1.00 92.75 145 GLU A CA 1
ATOM 1048 C C . GLU A 1 145 ? 18.204 7.983 4.818 1.00 92.75 145 GLU A C 1
ATOM 1050 O O . GLU A 1 145 ? 18.490 8.741 3.892 1.00 92.75 145 GLU A O 1
ATOM 1055 N N . ALA A 1 146 ? 17.404 6.929 4.657 1.00 94.69 146 ALA A N 1
ATOM 1056 C CA . ALA A 1 146 ? 16.919 6.506 3.355 1.00 94.69 146 ALA A CA 1
ATOM 1057 C C . ALA A 1 146 ? 15.961 7.536 2.740 1.00 94.69 146 ALA A C 1
ATOM 1059 O O . ALA A 1 146 ? 16.079 7.850 1.555 1.00 94.69 146 ALA A O 1
ATOM 1060 N N . THR A 1 147 ? 15.069 8.125 3.543 1.00 95.19 147 THR A N 1
ATOM 1061 C CA . THR A 1 147 ? 14.191 9.211 3.085 1.00 95.19 147 THR A CA 1
ATOM 1062 C C . THR A 1 147 ? 14.982 10.456 2.730 1.00 95.19 147 THR A C 1
ATOM 1064 O O . THR A 1 147 ? 14.682 11.074 1.717 1.00 95.19 147 THR A O 1
ATOM 1067 N N . ARG A 1 148 ? 16.048 10.784 3.472 1.00 94.88 148 ARG A N 1
ATOM 1068 C CA . ARG A 1 148 ? 16.910 11.925 3.137 1.00 94.88 148 ARG A CA 1
ATOM 1069 C C . ARG A 1 148 ? 17.631 11.727 1.805 1.00 94.88 148 ARG A C 1
ATOM 1071 O O . ARG A 1 148 ? 17.730 12.660 1.017 1.00 94.88 148 ARG A O 1
ATOM 1078 N N . CYS A 1 149 ? 18.121 10.517 1.521 1.00 95.38 149 CYS A N 1
ATOM 1079 C CA . CYS A 1 149 ? 18.695 10.205 0.209 1.00 95.38 149 CYS A CA 1
ATOM 1080 C C . CYS A 1 149 ? 17.668 10.379 -0.920 1.00 95.38 149 CYS A C 1
ATOM 1082 O O . CYS A 1 149 ? 18.012 10.927 -1.967 1.00 95.38 149 CYS A O 1
ATOM 1084 N N . ALA A 1 150 ? 16.422 9.948 -0.705 1.00 95.69 150 ALA A N 1
ATOM 1085 C CA . ALA A 1 150 ? 15.344 10.143 -1.670 1.00 95.69 150 ALA A CA 1
ATOM 1086 C C . ALA A 1 150 ? 14.991 11.631 -1.848 1.00 95.69 150 ALA A C 1
ATOM 1088 O O . ALA A 1 150 ? 14.857 12.081 -2.981 1.00 95.69 150 ALA A O 1
ATOM 1089 N N . GLU A 1 151 ? 14.921 12.413 -0.768 1.00 94.50 151 GLU A N 1
ATOM 1090 C CA . GLU A 1 151 ? 14.696 13.866 -0.817 1.00 94.50 151 GLU A CA 1
ATOM 1091 C C . GLU A 1 151 ? 15.802 14.588 -1.594 1.00 94.50 151 GLU A C 1
ATOM 1093 O O . GLU A 1 151 ? 15.506 15.411 -2.453 1.00 94.50 151 GLU A O 1
ATOM 1098 N N . ILE A 1 152 ? 17.073 14.249 -1.354 1.00 95.00 152 ILE A N 1
ATOM 1099 C CA . ILE A 1 152 ? 18.206 14.813 -2.105 1.00 95.00 152 ILE A CA 1
ATOM 1100 C C . ILE A 1 152 ? 18.085 14.483 -3.597 1.00 95.00 152 ILE A C 1
ATOM 1102 O O . ILE A 1 152 ? 18.341 15.342 -4.438 1.00 95.00 152 ILE A O 1
ATOM 1106 N N . ALA A 1 153 ? 17.690 13.253 -3.938 1.00 95.56 153 ALA A N 1
ATOM 1107 C CA . ALA A 1 153 ? 17.495 12.858 -5.329 1.00 95.56 153 ALA A CA 1
ATOM 1108 C C . ALA A 1 153 ? 16.328 13.615 -5.987 1.00 95.56 153 ALA A C 1
ATOM 1110 O O . ALA A 1 153 ? 16.464 14.055 -7.127 1.00 95.56 153 ALA A O 1
ATOM 1111 N N . TRP A 1 154 ? 15.223 13.821 -5.265 1.00 94.38 154 TRP A N 1
ATOM 1112 C CA . TRP A 1 154 ? 14.092 14.633 -5.722 1.00 94.38 154 TRP A CA 1
ATOM 1113 C C . TRP A 1 154 ? 14.413 16.123 -5.809 1.00 94.38 154 TRP A C 1
ATOM 1115 O O . TRP A 1 154 ? 13.867 16.794 -6.672 1.00 94.38 154 TRP A O 1
ATOM 1125 N N . GLY A 1 155 ? 15.348 16.634 -5.006 1.00 92.75 155 GLY A N 1
ATOM 1126 C CA . GLY A 1 155 ? 15.849 18.006 -5.129 1.00 92.75 155 GLY A CA 1
ATOM 1127 C C . GLY A 1 155 ? 16.603 18.279 -6.436 1.00 92.75 155 GLY A C 1
ATOM 1128 O O . GLY 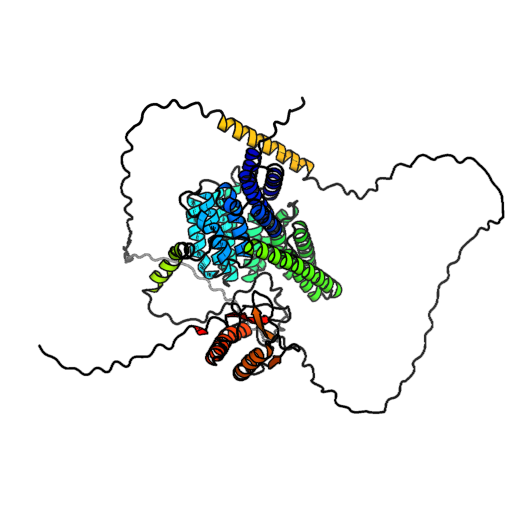A 1 155 ? 16.810 19.435 -6.786 1.00 92.75 155 GLY A O 1
ATOM 1129 N N . ALA A 1 156 ? 17.000 17.233 -7.170 1.00 92.19 156 ALA A N 1
ATOM 1130 C CA . ALA A 1 156 ? 17.542 17.348 -8.524 1.00 92.19 156 ALA A CA 1
ATOM 1131 C C . ALA A 1 156 ? 16.457 17.296 -9.620 1.00 92.19 156 ALA A C 1
ATOM 1133 O O . ALA A 1 156 ? 16.789 17.348 -10.805 1.00 92.19 156 ALA A O 1
ATOM 1134 N N . VAL A 1 157 ? 15.183 17.137 -9.243 1.00 91.19 157 VAL A N 1
ATOM 1135 C CA . VAL A 1 157 ? 14.026 17.171 -10.141 1.00 91.19 157 VAL A CA 1
ATOM 1136 C C . VAL A 1 157 ? 13.317 18.505 -9.936 1.00 91.19 157 VAL A C 1
ATOM 1138 O O . VAL A 1 157 ? 12.838 18.794 -8.846 1.00 91.19 157 VAL A O 1
ATOM 1141 N N . ASP A 1 158 ? 13.242 19.329 -10.976 1.00 80.88 158 ASP A N 1
ATOM 1142 C CA . ASP A 1 158 ? 12.614 20.646 -10.870 1.00 80.88 158 ASP A CA 1
ATOM 1143 C C . ASP A 1 158 ? 11.072 20.564 -10.788 1.00 80.88 158 ASP A C 1
ATOM 1145 O O . ASP A 1 158 ? 10.436 19.648 -11.322 1.00 80.88 158 ASP A O 1
ATOM 1149 N N . GLY A 1 159 ? 10.459 21.579 -10.169 1.00 84.50 159 GLY A N 1
ATOM 1150 C CA . GLY A 1 159 ? 9.015 21.842 -10.226 1.00 84.50 159 GLY A CA 1
ATOM 1151 C C . GLY A 1 159 ? 8.168 21.213 -9.112 1.00 84.50 159 GLY A C 1
ATOM 1152 O O . GLY A 1 159 ? 8.670 20.725 -8.100 1.00 84.50 159 GLY A O 1
ATOM 1153 N N . SER A 1 160 ? 6.845 21.229 -9.304 1.00 85.31 160 SER A N 1
ATOM 1154 C CA . SER A 1 160 ? 5.840 20.765 -8.329 1.00 85.31 160 SER A CA 1
ATOM 1155 C C . SER A 1 160 ? 5.960 19.276 -7.974 1.00 85.31 160 SER A C 1
ATOM 1157 O O . SER A 1 160 ? 5.525 18.846 -6.904 1.00 85.31 160 SER A O 1
ATOM 1159 N N . HIS A 1 161 ? 6.618 18.482 -8.822 1.00 85.38 161 HIS A N 1
ATOM 1160 C CA . HIS A 1 161 ? 6.889 17.071 -8.560 1.00 85.38 161 HIS A CA 1
ATOM 1161 C C . HIS A 1 161 ? 7.787 16.839 -7.339 1.00 85.38 161 HIS A C 1
ATOM 1163 O O . HIS A 1 161 ? 7.552 15.874 -6.613 1.00 85.38 161 HIS A O 1
ATOM 1169 N N . ALA A 1 162 ? 8.772 17.706 -7.083 1.00 89.44 162 ALA A N 1
ATOM 1170 C CA . ALA A 1 162 ? 9.639 17.574 -5.911 1.00 89.44 162 ALA A CA 1
ATOM 1171 C C . ALA A 1 162 ? 8.859 17.772 -4.603 1.00 89.44 162 ALA A C 1
ATOM 1173 O O . ALA A 1 162 ? 9.079 17.046 -3.634 1.00 89.44 162 ALA A O 1
ATOM 1174 N N . GLU A 1 163 ? 7.892 18.692 -4.587 1.00 90.38 163 GLU A N 1
ATOM 1175 C CA . GLU A 1 163 ? 7.040 18.926 -3.417 1.00 90.38 163 GLU A CA 1
ATOM 1176 C C . GLU A 1 163 ? 6.057 17.779 -3.173 1.00 90.38 163 GLU A C 1
ATOM 1178 O O . GLU A 1 163 ? 5.909 17.318 -2.038 1.00 90.38 163 GLU A O 1
ATOM 1183 N N . LEU A 1 164 ? 5.438 17.252 -4.236 1.00 91.50 164 LEU A N 1
ATOM 1184 C CA . LEU A 1 164 ? 4.584 16.062 -4.149 1.00 91.50 164 LEU A CA 1
ATOM 1185 C C . LEU A 1 164 ? 5.372 14.844 -3.649 1.00 91.50 164 LEU A C 1
ATOM 1187 O O . LEU A 1 164 ? 4.901 14.115 -2.774 1.00 91.50 164 LEU A O 1
ATOM 1191 N N . ALA A 1 165 ? 6.595 14.653 -4.146 1.00 91.50 165 ALA A N 1
ATOM 1192 C CA . ALA A 1 165 ? 7.483 13.603 -3.671 1.00 91.50 165 ALA A CA 1
ATOM 1193 C C . ALA A 1 165 ? 7.901 13.817 -2.208 1.00 91.50 165 ALA A C 1
ATOM 1195 O O . ALA A 1 165 ? 7.899 12.868 -1.426 1.00 91.50 165 ALA A O 1
ATOM 1196 N N . GLY A 1 166 ? 8.188 15.057 -1.805 1.00 93.50 166 GLY A N 1
ATOM 1197 C CA . GLY A 1 166 ? 8.464 15.413 -0.414 1.00 93.50 166 GLY A CA 1
ATOM 1198 C C . GLY A 1 166 ? 7.298 15.079 0.520 1.00 93.50 166 GLY A C 1
ATOM 1199 O O . GLY A 1 166 ? 7.507 14.503 1.587 1.00 93.50 166 GLY A O 1
ATOM 1200 N N . ALA A 1 167 ? 6.058 15.350 0.104 1.00 95.19 167 ALA A N 1
ATOM 1201 C CA . ALA A 1 167 ? 4.863 14.950 0.846 1.00 95.19 167 ALA A CA 1
ATOM 1202 C C . ALA A 1 167 ? 4.697 13.415 0.918 1.00 95.19 167 ALA A C 1
ATOM 1204 O O . ALA A 1 167 ? 4.345 12.880 1.972 1.00 95.19 167 ALA A O 1
ATOM 1205 N N . ALA A 1 168 ? 5.016 12.680 -0.153 1.00 95.12 168 ALA A N 1
ATOM 1206 C CA . ALA A 1 168 ? 5.006 11.214 -0.148 1.00 95.12 168 ALA A CA 1
ATOM 1207 C C . ALA A 1 168 ? 6.093 10.611 0.765 1.00 95.12 168 ALA A C 1
ATOM 1209 O O . ALA A 1 168 ? 5.843 9.636 1.476 1.00 95.12 168 ALA A O 1
ATOM 1210 N N . LEU A 1 169 ? 7.287 11.208 0.811 1.00 96.19 169 LEU A N 1
ATOM 1211 C CA . LEU A 1 169 ? 8.356 10.806 1.731 1.00 96.19 169 LEU A CA 1
ATOM 1212 C C . LEU A 1 169 ? 8.023 11.166 3.185 1.00 96.19 169 LEU A C 1
ATOM 1214 O O . LEU A 1 169 ? 8.371 10.409 4.098 1.00 96.19 169 LEU A O 1
ATOM 1218 N N . ALA A 1 170 ? 7.301 12.266 3.416 1.00 97.12 170 ALA A N 1
ATOM 1219 C CA . ALA A 1 170 ? 6.753 12.594 4.727 1.00 97.12 170 ALA A CA 1
ATOM 1220 C C . ALA A 1 170 ? 5.746 11.531 5.193 1.00 97.12 170 ALA A C 1
ATOM 1222 O O . ALA A 1 170 ? 5.877 11.041 6.312 1.00 97.12 170 ALA A O 1
ATOM 1223 N N . LEU A 1 171 ? 4.834 11.084 4.321 1.00 97.38 171 LEU A N 1
ATOM 1224 C CA . LEU A 1 171 ? 3.922 9.971 4.612 1.00 97.38 171 LEU A CA 1
ATOM 1225 C C . LEU A 1 171 ? 4.685 8.691 4.991 1.00 97.38 171 LEU A C 1
ATOM 1227 O O . LEU A 1 171 ? 4.379 8.066 6.005 1.00 97.38 171 LEU A O 1
ATOM 1231 N N . LEU A 1 172 ? 5.704 8.317 4.208 1.00 96.62 172 LEU A N 1
ATOM 1232 C CA . LEU A 1 172 ? 6.527 7.136 4.483 1.00 96.62 172 LEU A CA 1
ATOM 1233 C C . LEU A 1 172 ? 7.231 7.234 5.847 1.00 96.62 172 LEU A C 1
ATOM 1235 O O . LEU A 1 172 ? 7.270 6.271 6.611 1.00 96.62 172 LEU A O 1
ATOM 1239 N N . SER A 1 173 ? 7.765 8.416 6.155 1.00 97.38 173 SER A N 1
ATOM 1240 C CA . SER A 1 173 ? 8.454 8.697 7.415 1.00 97.38 173 SER A CA 1
ATOM 1241 C C . SER A 1 173 ? 7.501 8.656 8.611 1.00 97.38 173 SER A C 1
ATOM 1243 O O . SER A 1 173 ? 7.846 8.072 9.635 1.00 97.38 173 SER A O 1
ATOM 1245 N N . ALA A 1 174 ? 6.305 9.240 8.482 1.00 97.88 174 ALA A N 1
ATOM 1246 C CA . ALA A 1 174 ? 5.269 9.207 9.513 1.00 97.88 174 ALA A CA 1
ATOM 1247 C C . ALA A 1 174 ? 4.864 7.761 9.834 1.00 97.88 174 ALA A C 1
ATOM 1249 O O . ALA A 1 174 ? 4.898 7.356 10.995 1.00 97.88 174 ALA A O 1
ATOM 1250 N N . ALA A 1 175 ? 4.623 6.948 8.799 1.00 96.38 175 ALA A N 1
ATOM 1251 C CA . ALA A 1 175 ? 4.305 5.533 8.960 1.00 96.38 175 ALA A CA 1
ATOM 1252 C C . ALA A 1 175 ? 5.409 4.747 9.686 1.00 96.38 175 ALA A C 1
ATOM 1254 O O . ALA A 1 175 ? 5.109 3.948 10.574 1.00 96.38 175 ALA A O 1
ATOM 1255 N N . ALA A 1 176 ? 6.686 4.975 9.361 1.00 95.19 176 ALA A N 1
ATOM 1256 C CA . ALA A 1 176 ? 7.789 4.310 10.061 1.00 95.19 176 ALA A CA 1
ATOM 1257 C C . ALA A 1 176 ? 7.942 4.770 11.518 1.00 95.19 176 ALA A C 1
ATOM 1259 O O . ALA A 1 176 ? 8.180 3.937 12.395 1.00 95.19 176 ALA A O 1
ATOM 1260 N N . LEU A 1 177 ? 7.801 6.072 11.792 1.00 95.81 177 LEU A N 1
ATOM 1261 C CA . LEU A 1 177 ? 7.860 6.617 13.152 1.00 95.81 177 LEU A CA 1
ATOM 1262 C C . LEU A 1 177 ? 6.763 6.005 14.022 1.00 95.81 177 LEU A C 1
ATOM 1264 O O . LEU A 1 177 ? 7.043 5.516 15.118 1.00 95.81 177 LEU A O 1
ATOM 1268 N N . ARG A 1 178 ? 5.542 5.920 13.489 1.00 95.81 178 ARG A N 1
ATOM 1269 C CA . ARG A 1 178 ? 4.419 5.275 14.165 1.00 95.81 178 ARG A CA 1
ATOM 1270 C C . ARG A 1 178 ? 4.690 3.794 14.443 1.00 95.81 178 ARG A C 1
ATOM 1272 O O . ARG A 1 178 ? 4.601 3.370 15.592 1.00 95.81 178 ARG A O 1
ATOM 1279 N N . ARG A 1 179 ? 5.125 3.021 13.437 1.00 92.38 179 ARG A N 1
ATOM 1280 C CA . ARG A 1 179 ? 5.501 1.596 13.603 1.00 92.38 179 ARG A CA 1
ATOM 1281 C C . ARG A 1 179 ? 6.638 1.379 14.607 1.00 92.38 179 ARG A C 1
ATOM 1283 O O . ARG A 1 179 ? 6.686 0.344 15.262 1.00 92.38 179 ARG A O 1
ATOM 1290 N N . SER A 1 180 ? 7.514 2.369 14.766 1.00 92.06 180 SER A N 1
ATOM 1291 C CA . SER A 1 180 ? 8.611 2.361 15.742 1.00 92.06 180 SER A CA 1
ATOM 1292 C C . SER A 1 180 ? 8.188 2.805 17.151 1.00 92.06 180 SER A C 1
ATOM 1294 O O . SER A 1 180 ? 9.050 2.986 18.010 1.00 92.06 180 SER A O 1
ATOM 1296 N N . GLY A 1 181 ? 6.890 3.015 17.401 1.00 93.62 181 GLY A N 1
ATOM 1297 C CA . GLY A 1 181 ? 6.371 3.447 18.700 1.00 93.62 181 GLY A CA 1
ATOM 1298 C C . GLY A 1 181 ? 6.606 4.928 19.009 1.00 93.62 181 GLY A C 1
ATOM 1299 O O . GLY A 1 181 ? 6.670 5.296 20.179 1.00 93.62 181 GLY A O 1
ATOM 1300 N N . GLN A 1 182 ? 6.746 5.779 17.986 1.00 96.12 182 GLN A N 1
ATOM 1301 C CA . GLN A 1 182 ? 6.918 7.233 18.119 1.00 96.12 182 GLN A CA 1
ATOM 1302 C C . GLN A 1 182 ? 5.735 7.992 17.485 1.00 96.12 182 GLN A C 1
ATOM 1304 O O . GLN A 1 182 ? 5.915 8.679 16.474 1.00 96.12 182 GLN A O 1
ATOM 1309 N N . PRO A 1 183 ? 4.511 7.857 18.029 1.00 97.06 183 PRO A N 1
ATOM 1310 C CA . PRO A 1 183 ? 3.312 8.400 17.399 1.00 97.06 183 PRO A CA 1
ATOM 1311 C C . PRO A 1 183 ? 3.288 9.937 17.355 1.00 97.06 183 PRO A C 1
ATOM 1313 O O . PRO A 1 183 ? 2.870 10.477 16.340 1.00 97.06 183 PRO A O 1
ATOM 1316 N N . ASP A 1 184 ? 3.811 10.659 18.355 1.00 97.75 184 ASP A N 1
ATOM 1317 C CA . ASP A 1 184 ? 3.876 12.134 18.301 1.00 97.75 184 ASP A CA 1
ATOM 1318 C C . ASP A 1 184 ? 4.762 12.637 17.152 1.00 97.75 184 ASP A C 1
ATOM 1320 O O . ASP A 1 184 ? 4.338 13.463 16.348 1.00 97.75 184 ASP A O 1
ATOM 1324 N N . SER A 1 185 ? 5.953 12.056 16.983 1.00 97.25 185 SER A N 1
ATOM 1325 C CA . SER A 1 185 ? 6.824 12.369 15.843 1.00 97.25 185 SER A CA 1
ATOM 1326 C C . SER A 1 185 ? 6.156 12.043 14.499 1.00 97.25 185 SER A C 1
ATOM 1328 O O . SER A 1 185 ? 6.429 12.692 13.487 1.00 97.25 185 SER A O 1
ATOM 1330 N N . ALA A 1 186 ? 5.299 11.016 14.464 1.00 97.69 186 ALA A N 1
ATOM 1331 C CA . ALA A 1 186 ? 4.526 10.670 13.276 1.00 97.69 186 ALA A CA 1
ATOM 1332 C C . ALA A 1 186 ? 3.440 11.714 12.969 1.00 97.69 186 ALA A C 1
ATOM 1334 O O . ALA A 1 186 ? 3.258 12.041 11.795 1.00 97.69 186 ALA A O 1
ATOM 1335 N N . VAL A 1 187 ? 2.781 12.274 13.993 1.00 98.31 187 VAL A N 1
ATOM 1336 C CA . VAL A 1 187 ? 1.835 13.398 13.856 1.00 98.31 187 VAL A CA 1
ATOM 1337 C C . VAL A 1 187 ? 2.533 14.591 13.209 1.00 98.31 187 VAL A C 1
ATOM 1339 O O . VAL A 1 187 ? 2.101 15.023 12.139 1.00 98.31 187 VAL A O 1
ATOM 1342 N N . ASP A 1 188 ? 3.651 15.047 13.781 1.00 97.94 188 ASP A N 1
ATOM 1343 C CA . ASP A 1 188 ? 4.409 16.204 13.278 1.00 97.94 188 ASP A CA 1
ATOM 1344 C C . ASP A 1 188 ? 4.834 16.002 11.818 1.00 97.94 188 ASP A C 1
ATOM 1346 O O . ASP A 1 188 ? 4.777 16.902 10.975 1.00 97.94 188 ASP A O 1
ATOM 1350 N N . ARG A 1 189 ? 5.260 14.778 11.489 1.00 97.62 189 ARG A N 1
ATOM 1351 C CA . ARG A 1 189 ? 5.712 14.450 10.141 1.00 97.62 189 ARG A CA 1
ATOM 1352 C C . ARG A 1 189 ? 4.563 14.398 9.135 1.00 97.62 189 ARG A C 1
ATOM 1354 O O . ARG A 1 189 ? 4.738 14.868 8.009 1.00 97.62 189 ARG A O 1
ATOM 1361 N N . ALA A 1 190 ? 3.418 13.830 9.507 1.00 97.94 190 ALA A N 1
ATOM 1362 C CA . ALA A 1 190 ? 2.239 13.805 8.649 1.00 97.94 190 ALA A CA 1
ATOM 1363 C C . ALA A 1 190 ? 1.685 15.225 8.431 1.00 97.94 190 ALA A C 1
ATOM 1365 O O . ALA A 1 190 ? 1.346 15.580 7.301 1.00 97.94 190 ALA A O 1
ATOM 1366 N N . GLU A 1 191 ? 1.689 16.064 9.470 1.00 97.06 191 GLU A N 1
ATOM 1367 C CA . GLU A 1 191 ? 1.315 17.479 9.387 1.00 97.06 191 GLU A CA 1
ATOM 1368 C C . GLU A 1 191 ? 2.242 18.258 8.444 1.00 97.06 191 GLU A C 1
ATOM 1370 O O . GLU A 1 191 ? 1.765 18.959 7.552 1.00 97.06 191 GLU A O 1
ATOM 1375 N N . ALA A 1 192 ? 3.561 18.061 8.543 1.00 96.56 192 ALA A N 1
ATOM 1376 C CA . ALA A 1 192 ? 4.516 18.657 7.608 1.00 96.56 192 ALA A CA 1
ATOM 1377 C C . ALA A 1 192 ? 4.253 18.234 6.149 1.00 96.56 192 ALA A C 1
ATOM 1379 O O . ALA A 1 192 ? 4.407 19.037 5.227 1.00 96.56 192 ALA A O 1
ATOM 1380 N N . GLY A 1 193 ? 3.830 16.984 5.926 1.00 96.19 193 GLY A N 1
ATOM 1381 C CA . GLY A 1 193 ? 3.398 16.505 4.612 1.00 96.19 193 GLY A CA 1
ATOM 1382 C C . GLY A 1 193 ? 2.135 17.210 4.109 1.00 96.19 193 GLY A C 1
ATOM 1383 O O . GLY A 1 193 ? 2.090 17.629 2.952 1.00 96.19 193 GLY A O 1
ATOM 1384 N N . LEU A 1 194 ? 1.123 17.379 4.967 1.00 94.50 194 LEU A N 1
ATOM 1385 C CA . LEU A 1 194 ? -0.113 18.098 4.633 1.00 94.50 194 LEU A CA 1
ATOM 1386 C C . LEU A 1 194 ? 0.162 19.572 4.308 1.00 94.50 194 LEU A C 1
ATOM 1388 O O . LEU A 1 194 ? -0.324 20.068 3.293 1.00 94.50 194 LEU A O 1
ATOM 1392 N N . ALA A 1 195 ? 1.008 20.240 5.096 1.00 93.94 195 ALA A N 1
ATOM 1393 C CA . ALA A 1 195 ? 1.386 21.635 4.883 1.00 93.94 195 ALA A CA 1
ATOM 1394 C C . ALA A 1 195 ? 2.071 21.861 3.521 1.00 93.94 195 ALA A C 1
ATOM 1396 O O . ALA A 1 195 ? 1.802 22.860 2.852 1.00 93.94 195 ALA A O 1
ATOM 1397 N N . ARG A 1 196 ? 2.906 20.914 3.064 1.00 92.81 196 ARG A N 1
ATOM 1398 C CA . ARG A 1 196 ? 3.494 20.952 1.711 1.00 92.81 196 ARG A CA 1
ATOM 1399 C C . ARG A 1 196 ? 2.421 20.911 0.623 1.00 92.81 196 ARG A C 1
ATOM 1401 O O . ARG A 1 196 ? 2.474 21.700 -0.316 1.00 92.81 196 ARG A O 1
ATOM 1408 N N . LEU A 1 197 ? 1.427 20.030 0.759 1.00 91.94 197 LEU A N 1
ATOM 1409 C CA . LEU A 1 197 ? 0.325 19.936 -0.206 1.00 91.94 197 LEU A CA 1
ATOM 1410 C C . LEU A 1 197 ? -0.563 21.180 -0.205 1.00 91.94 197 LEU A C 1
ATOM 1412 O O . LEU A 1 197 ? -1.018 21.606 -1.266 1.00 91.94 197 LEU A O 1
ATOM 1416 N N . ASP A 1 198 ? -0.799 21.775 0.961 1.00 90.56 198 ASP A N 1
ATOM 1417 C CA . ASP A 1 198 ? -1.546 23.026 1.063 1.00 90.56 198 ASP A CA 1
ATOM 1418 C C . ASP A 1 198 ? -0.797 24.188 0.394 1.00 90.56 198 ASP A C 1
ATOM 1420 O O . ASP A 1 198 ? -1.428 25.011 -0.269 1.00 90.56 198 ASP A O 1
ATOM 1424 N N . GLY A 1 199 ? 0.538 24.213 0.468 1.00 88.69 199 GLY A N 1
ATOM 1425 C CA . GLY A 1 199 ? 1.370 25.175 -0.263 1.00 88.69 199 GLY A CA 1
ATOM 1426 C C . GLY A 1 199 ? 1.211 25.098 -1.787 1.00 88.69 199 GLY A C 1
ATOM 1427 O O . GLY A 1 199 ? 1.285 26.124 -2.464 1.00 88.69 199 GLY A O 1
ATOM 1428 N N . LEU A 1 200 ? 0.918 23.910 -2.330 1.00 87.38 200 LEU A N 1
ATOM 1429 C CA . LEU A 1 200 ? 0.694 23.708 -3.767 1.00 87.38 200 LEU A CA 1
ATOM 1430 C C . LEU A 1 200 ? -0.680 24.197 -4.247 1.00 87.38 200 LEU A C 1
ATOM 1432 O O . LEU A 1 200 ? -0.824 24.532 -5.418 1.00 87.38 200 LEU A O 1
ATOM 1436 N N . ARG A 1 201 ? -1.679 24.317 -3.359 1.00 79.88 201 ARG A N 1
ATOM 1437 C CA . ARG A 1 201 ? -3.046 24.755 -3.720 1.00 79.88 201 ARG A CA 1
ATOM 1438 C C . ARG A 1 201 ? -3.133 26.175 -4.282 1.00 79.88 201 ARG A C 1
ATOM 1440 O O . ARG A 1 201 ? -4.173 26.543 -4.819 1.00 79.88 201 ARG A O 1
ATOM 1447 N N . GLY A 1 202 ? -2.085 26.980 -4.111 1.00 72.12 202 GLY A N 1
ATOM 1448 C CA . GLY A 1 202 ? -1.997 28.330 -4.667 1.00 72.12 202 GLY A CA 1
ATOM 1449 C C . GLY A 1 202 ? -1.526 28.396 -6.125 1.00 72.12 202 GLY A C 1
ATOM 1450 O O . GLY A 1 202 ? -1.530 29.491 -6.684 1.00 72.12 202 GLY A O 1
ATOM 1451 N N . GLY A 1 203 ? -1.092 27.277 -6.718 1.00 71.06 203 GLY A N 1
ATOM 1452 C CA . GLY A 1 203 ? -0.654 27.193 -8.116 1.00 71.06 203 GLY A CA 1
ATOM 1453 C C . GLY A 1 203 ? -1.740 26.695 -9.076 1.00 71.06 203 GLY A C 1
ATOM 1454 O O . GLY A 1 203 ? -2.842 26.347 -8.658 1.00 71.06 203 GLY A O 1
ATOM 1455 N N . ASP A 1 204 ? -1.401 26.632 -10.369 1.00 61.75 204 ASP A N 1
ATOM 1456 C CA . ASP A 1 204 ? -2.266 26.057 -11.416 1.00 61.75 204 ASP A CA 1
ATOM 1457 C C . ASP A 1 204 ? -2.431 24.523 -11.271 1.00 61.75 204 ASP A C 1
ATOM 1459 O O . ASP A 1 204 ? -3.370 23.940 -11.815 1.00 61.75 204 ASP A O 1
ATOM 1463 N N . ASP A 1 205 ? -1.563 23.868 -10.488 1.00 64.94 205 ASP A N 1
ATOM 1464 C CA . ASP A 1 205 ? -1.608 22.429 -10.224 1.00 64.94 205 ASP A CA 1
ATOM 1465 C C . ASP A 1 205 ? -2.587 22.093 -9.087 1.00 64.94 205 ASP A C 1
ATOM 1467 O O . ASP A 1 205 ? -2.382 22.441 -7.921 1.00 64.94 205 ASP A O 1
ATOM 1471 N N . ALA A 1 206 ? -3.643 21.340 -9.404 1.00 65.94 206 ALA A N 1
ATOM 1472 C CA . ALA A 1 206 ? -4.540 20.806 -8.386 1.00 65.94 206 ALA A CA 1
ATOM 1473 C C . ALA A 1 206 ? -3.783 19.828 -7.455 1.00 65.94 206 ALA A C 1
ATOM 1475 O O . ALA A 1 206 ? -3.110 18.913 -7.941 1.00 65.94 206 ALA A O 1
ATOM 1476 N N . PRO A 1 207 ? -3.907 19.960 -6.119 1.00 75.62 207 PRO A N 1
ATOM 1477 C CA . PRO A 1 207 ? -3.221 19.083 -5.172 1.00 75.62 207 PRO A CA 1
ATOM 1478 C C . PRO A 1 207 ? -3.662 17.624 -5.349 1.00 75.62 207 PRO A C 1
ATOM 1480 O O . PRO A 1 207 ? -4.826 17.337 -5.647 1.00 75.62 207 PRO A O 1
ATOM 1483 N N . SER A 1 208 ? -2.753 16.683 -5.088 1.00 86.62 208 SER A N 1
ATOM 1484 C CA . SER A 1 208 ? -3.081 15.255 -5.099 1.00 86.62 208 SER A CA 1
ATOM 1485 C C . SER A 1 208 ? -4.049 14.909 -3.962 1.00 86.62 208 SER A C 1
ATOM 1487 O O . SER A 1 208 ? -3.645 14.750 -2.809 1.00 86.62 208 SER A O 1
ATOM 1489 N N . GLN A 1 209 ? -5.335 14.755 -4.291 1.00 88.06 209 GLN A N 1
ATOM 1490 C CA . GLN A 1 209 ? -6.378 14.387 -3.326 1.00 88.06 209 GLN A CA 1
ATOM 1491 C C . GLN A 1 209 ? -6.079 13.047 -2.638 1.00 88.06 209 GLN A C 1
ATOM 1493 O O . GLN A 1 209 ? -6.317 12.899 -1.441 1.00 88.06 209 GLN A O 1
ATOM 1498 N N . HIS A 1 210 ? -5.503 12.084 -3.367 1.00 89.00 210 HIS A N 1
ATOM 1499 C CA . HIS A 1 210 ? -5.123 10.783 -2.812 1.00 89.00 210 HIS A CA 1
ATOM 1500 C C . HIS A 1 210 ? -4.010 10.909 -1.773 1.00 89.00 210 HIS A C 1
ATOM 1502 O O . HIS A 1 210 ? -4.087 10.279 -0.719 1.00 89.00 210 HIS A O 1
ATOM 1508 N N . LEU A 1 211 ? -2.998 11.741 -2.035 1.00 91.38 211 LEU A N 1
ATOM 1509 C CA . LEU A 1 211 ? -1.907 11.944 -1.088 1.00 91.38 211 LEU A CA 1
ATOM 1510 C C . LEU A 1 211 ? -2.373 12.727 0.145 1.00 91.38 211 LEU A C 1
ATOM 1512 O O . LEU A 1 211 ? -2.002 12.365 1.260 1.00 91.38 211 LEU A O 1
ATOM 1516 N N . THR A 1 212 ? -3.254 13.721 -0.028 1.00 93.19 212 THR A N 1
ATOM 1517 C CA . THR A 1 212 ? -3.928 14.391 1.096 1.00 93.19 212 THR A CA 1
ATOM 1518 C C . THR A 1 212 ? -4.712 13.388 1.943 1.00 93.19 212 THR A C 1
ATOM 1520 O O . THR A 1 212 ? -4.584 13.397 3.164 1.00 93.19 212 THR A O 1
ATOM 1523 N N . ALA A 1 213 ? -5.482 12.491 1.318 1.00 92.94 213 ALA A N 1
ATOM 1524 C CA . ALA A 1 213 ? -6.250 11.483 2.042 1.00 92.94 213 ALA A CA 1
ATOM 1525 C C . ALA A 1 213 ? -5.350 10.484 2.788 1.00 92.94 213 ALA A C 1
ATOM 1527 O O . ALA A 1 213 ? -5.631 10.152 3.937 1.00 92.94 213 ALA A O 1
ATOM 1528 N N . ALA A 1 214 ? -4.246 10.047 2.174 1.00 94.38 214 ALA A N 1
ATOM 1529 C CA . ALA A 1 214 ? -3.288 9.146 2.808 1.00 94.38 214 ALA A CA 1
ATOM 1530 C C . ALA A 1 214 ? -2.588 9.790 4.017 1.00 94.38 214 ALA A C 1
ATOM 1532 O O . ALA A 1 214 ? -2.526 9.179 5.082 1.00 94.38 214 ALA A O 1
ATOM 1533 N N . LEU A 1 215 ? -2.111 11.031 3.875 1.00 96.38 215 LEU A N 1
ATOM 1534 C CA . LEU A 1 215 ? -1.510 11.791 4.974 1.00 96.38 215 LEU A CA 1
ATOM 1535 C C . LEU A 1 215 ? -2.518 12.086 6.086 1.00 96.38 215 LEU A C 1
ATOM 1537 O O . LEU A 1 215 ? -2.185 11.927 7.253 1.00 96.38 215 LEU A O 1
ATOM 1541 N N . GLY A 1 216 ? -3.756 12.452 5.741 1.00 96.44 216 GLY A N 1
ATOM 1542 C CA . GLY A 1 216 ? -4.824 12.658 6.719 1.00 96.44 216 GLY A CA 1
ATOM 1543 C C . GLY A 1 216 ? -5.152 11.383 7.500 1.00 96.44 216 GLY A C 1
ATOM 1544 O O . GLY A 1 216 ? -5.285 11.427 8.721 1.00 96.44 216 GLY A O 1
ATOM 1545 N N . ALA A 1 217 ? -5.215 10.233 6.821 1.00 96.25 217 ALA A N 1
ATOM 1546 C CA . ALA A 1 217 ? -5.442 8.941 7.465 1.00 96.25 217 ALA A CA 1
ATOM 1547 C C . ALA A 1 217 ? -4.309 8.579 8.439 1.00 96.25 217 ALA A C 1
ATOM 1549 O O . ALA A 1 217 ? -4.570 8.126 9.556 1.00 96.25 217 ALA A O 1
ATOM 1550 N N . GLU A 1 218 ? -3.058 8.796 8.026 1.00 97.75 218 GLU A N 1
ATOM 1551 C CA . GLU A 1 218 ? -1.875 8.537 8.849 1.00 97.75 218 GLU A CA 1
ATOM 1552 C C . GLU A 1 218 ? -1.806 9.491 10.052 1.00 97.75 218 GLU A C 1
ATOM 1554 O O . GLU A 1 218 ? -1.591 9.036 11.172 1.00 97.75 218 GLU A O 1
ATOM 1559 N N . TRP A 1 219 ? -2.090 10.781 9.850 1.00 98.19 219 TRP A N 1
ATOM 1560 C CA . TRP A 1 219 ? -2.151 11.797 10.905 1.00 98.19 219 TRP A CA 1
ATOM 1561 C C . TRP A 1 219 ? -3.210 11.470 11.968 1.00 98.19 219 TRP A C 1
ATOM 1563 O O . TRP A 1 219 ? -2.892 11.422 13.155 1.00 98.19 219 TRP A O 1
ATOM 1573 N N . ILE A 1 220 ? -4.446 11.146 11.559 1.00 96.81 220 ILE A N 1
ATOM 1574 C CA . ILE A 1 220 ? -5.515 10.734 12.489 1.00 96.81 220 ILE A CA 1
ATOM 1575 C C . ILE A 1 220 ? -5.107 9.474 13.258 1.00 96.81 220 ILE A C 1
ATOM 1577 O O . ILE A 1 220 ? -5.306 9.387 14.469 1.00 96.81 220 ILE A O 1
ATOM 1581 N N . THR A 1 221 ? -4.534 8.487 12.565 1.00 96.31 221 THR A N 1
ATOM 1582 C CA . THR A 1 221 ? -4.116 7.230 13.198 1.00 96.31 221 THR A CA 1
ATOM 1583 C C . THR A 1 221 ? -3.011 7.473 14.227 1.00 96.31 221 THR A C 1
ATOM 1585 O O . THR A 1 221 ? -3.092 6.945 15.335 1.00 96.31 221 THR A O 1
ATOM 1588 N N . ALA A 1 222 ? -2.026 8.314 13.903 1.00 97.69 222 ALA A N 1
ATOM 1589 C CA . ALA A 1 222 ? -0.954 8.694 14.814 1.00 97.69 222 ALA A CA 1
ATOM 1590 C C . ALA A 1 222 ? -1.476 9.455 16.047 1.00 97.69 222 ALA A C 1
ATOM 1592 O O . ALA A 1 222 ? -1.057 9.149 17.160 1.00 97.69 222 ALA A O 1
ATOM 1593 N N . LEU A 1 223 ? -2.445 10.366 15.886 1.00 97.62 223 LEU A N 1
ATOM 1594 C CA . LEU A 1 223 ? -3.084 11.059 17.014 1.00 97.62 223 LEU A CA 1
ATOM 1595 C C . LEU A 1 223 ? -3.802 10.091 17.961 1.00 97.62 223 LEU A C 1
ATOM 1597 O O . LEU A 1 223 ? -3.670 10.209 19.179 1.00 97.62 223 LEU A O 1
ATOM 1601 N N . ILE A 1 224 ? -4.540 9.116 17.418 1.00 94.94 224 ILE A N 1
ATOM 1602 C CA . ILE A 1 224 ? -5.212 8.088 18.226 1.00 94.94 224 ILE A CA 1
ATOM 1603 C C . ILE A 1 224 ? -4.177 7.267 19.006 1.00 94.94 224 ILE A C 1
ATOM 1605 O O . ILE A 1 224 ? -4.347 7.050 20.204 1.00 94.94 224 ILE A O 1
ATOM 1609 N N . GLU A 1 225 ? -3.093 6.834 18.356 1.00 95.25 225 GLU A N 1
ATOM 1610 C CA . GLU A 1 225 ? -2.027 6.053 19.001 1.00 95.25 225 GLU A CA 1
ATOM 1611 C C . GLU A 1 225 ? -1.224 6.864 20.037 1.00 95.25 225 GLU A C 1
ATOM 1613 O O . GLU A 1 225 ? -0.761 6.295 21.023 1.00 95.25 225 GLU A O 1
ATOM 1618 N N . ALA A 1 226 ? -1.120 8.187 19.873 1.00 96.56 226 ALA A N 1
ATOM 1619 C CA . ALA A 1 226 ? -0.564 9.107 20.870 1.00 96.56 226 ALA A CA 1
ATOM 1620 C C . ALA A 1 226 ? -1.527 9.402 22.043 1.00 96.56 226 ALA A C 1
ATOM 1622 O O . ALA A 1 226 ? -1.168 10.118 22.976 1.00 96.56 226 ALA A O 1
ATOM 1623 N N . GLY A 1 227 ? -2.765 8.890 22.010 1.00 95.38 227 GLY A N 1
ATOM 1624 C CA . GLY A 1 227 ? -3.791 9.177 23.019 1.00 95.38 227 GLY A CA 1
ATOM 1625 C C . GLY A 1 227 ? -4.424 10.571 22.901 1.00 95.38 227 GLY A C 1
ATOM 1626 O O . GLY A 1 227 ? -5.131 11.002 23.810 1.00 95.38 227 GLY A O 1
ATOM 1627 N N . ARG A 1 228 ? -4.212 11.277 21.784 1.00 96.00 228 ARG A N 1
ATOM 1628 C CA . ARG A 1 228 ? -4.750 12.617 21.484 1.00 96.00 228 ARG A CA 1
ATOM 1629 C C . ARG A 1 228 ? -6.101 12.509 20.763 1.00 96.00 228 ARG A C 1
ATOM 1631 O O . ARG A 1 228 ? -6.296 13.054 19.677 1.00 96.00 228 ARG A O 1
ATOM 1638 N N . THR A 1 229 ? -7.047 11.765 21.340 1.00 92.19 229 THR A N 1
ATOM 1639 C CA . THR A 1 229 ? -8.302 11.406 20.650 1.00 92.19 229 THR A CA 1
ATOM 1640 C C . THR A 1 229 ? -9.248 12.588 20.433 1.00 92.19 229 THR A C 1
ATOM 1642 O O . THR A 1 229 ? -9.955 12.623 19.425 1.00 92.19 229 THR A O 1
ATOM 1645 N N . ASP A 1 230 ? -9.223 13.589 21.316 1.00 92.06 230 ASP A N 1
ATOM 1646 C CA . ASP A 1 230 ? -9.981 14.834 21.138 1.00 92.06 230 ASP A CA 1
ATOM 1647 C C . ASP A 1 230 ? -9.498 15.622 19.916 1.00 92.06 230 ASP A C 1
ATOM 1649 O O . ASP A 1 230 ? -10.300 16.034 19.080 1.00 92.06 230 ASP A O 1
ATOM 1653 N N . GLU A 1 231 ? -8.183 15.736 19.748 1.00 95.25 231 GLU A N 1
ATOM 1654 C CA . GLU A 1 231 ? -7.582 16.405 18.597 1.00 95.25 231 GLU A CA 1
ATOM 1655 C C . GLU A 1 231 ? -7.811 15.629 17.298 1.00 95.25 231 GLU A C 1
ATOM 1657 O O . GLU A 1 231 ? -8.149 16.228 16.277 1.00 95.25 231 GLU A O 1
ATOM 1662 N N . ALA A 1 232 ? -7.723 14.294 17.340 1.00 94.19 232 ALA A N 1
ATOM 1663 C CA . ALA A 1 232 ? -8.095 13.453 16.205 1.00 94.19 232 ALA A CA 1
ATOM 1664 C C . ALA A 1 232 ? -9.543 13.728 15.774 1.00 94.19 232 ALA A C 1
ATOM 1666 O O . ALA A 1 232 ? -9.828 13.870 14.585 1.00 94.19 232 ALA A O 1
ATOM 1667 N N . ARG A 1 233 ? -10.465 13.845 16.735 1.00 90.81 233 ARG A N 1
ATOM 1668 C CA . ARG A 1 233 ? -11.888 14.097 16.481 1.00 90.81 233 ARG A CA 1
ATOM 1669 C C . ARG A 1 233 ? -12.139 15.477 15.881 1.00 90.81 233 ARG A C 1
ATOM 1671 O O . ARG A 1 233 ? -12.879 15.579 14.900 1.00 90.81 233 ARG A O 1
ATOM 1678 N N . ASP A 1 234 ? -11.527 16.514 16.441 1.00 90.56 234 ASP A N 1
ATOM 1679 C CA . ASP A 1 234 ? -11.661 17.885 15.947 1.00 90.56 234 ASP A CA 1
ATOM 1680 C C . ASP A 1 234 ? -11.050 18.021 14.544 1.00 90.56 234 ASP A C 1
ATOM 1682 O O . ASP A 1 234 ? -11.678 18.566 13.631 1.00 90.56 234 ASP A O 1
ATOM 1686 N N . GLY A 1 235 ? -9.882 17.410 14.335 1.00 89.50 235 GLY A N 1
ATOM 1687 C CA . GLY A 1 235 ? -9.184 17.350 13.055 1.00 89.50 235 GLY A CA 1
ATOM 1688 C C . GLY A 1 235 ? -9.926 16.602 11.945 1.00 89.50 235 GLY A C 1
ATOM 1689 O O . GLY A 1 235 ? -9.785 16.937 10.768 1.00 89.50 235 GLY A O 1
ATOM 1690 N N . CYS A 1 236 ? -10.768 15.622 12.290 1.00 89.62 236 CYS A N 1
ATOM 1691 C CA . CYS A 1 236 ? -11.574 14.885 11.314 1.00 89.62 236 CYS A CA 1
ATOM 1692 C C . CYS A 1 236 ? -12.681 15.737 10.669 1.00 89.62 236 CYS A C 1
ATOM 1694 O O . CYS A 1 236 ? -13.101 15.434 9.551 1.00 89.62 236 CYS A O 1
ATOM 1696 N N . GLN A 1 237 ? -13.187 16.786 11.330 1.00 85.19 237 GLN A N 1
ATOM 1697 C CA . GLN A 1 237 ? -14.338 17.562 10.838 1.00 85.19 237 GLN A CA 1
ATOM 1698 C C . GLN A 1 237 ? -14.175 18.125 9.409 1.00 85.19 237 GLN A C 1
ATOM 1700 O O . GLN A 1 237 ? -15.085 17.922 8.595 1.00 85.19 237 GLN A O 1
ATOM 1705 N N . PRO A 1 238 ? -13.066 18.806 9.048 1.00 85.12 238 PRO A N 1
ATOM 1706 C CA . PRO A 1 238 ? -12.854 19.260 7.673 1.00 85.12 238 PRO A CA 1
ATOM 1707 C C . PRO A 1 238 ? -12.734 18.094 6.679 1.00 85.12 238 PRO A C 1
ATOM 1709 O O . PRO A 1 238 ? -13.232 18.192 5.557 1.00 85.12 238 PRO A O 1
ATOM 1712 N N . MET A 1 239 ? -12.142 16.971 7.095 1.00 86.38 239 MET A N 1
ATOM 1713 C CA . MET A 1 239 ? -11.942 15.790 6.248 1.00 86.38 239 MET A CA 1
ATOM 1714 C C . MET A 1 239 ? -13.257 15.050 5.960 1.00 86.38 239 MET A C 1
ATOM 1716 O O . MET A 1 239 ? -13.453 14.551 4.855 1.00 86.38 239 MET A O 1
ATOM 1720 N N . VAL A 1 240 ? -14.207 15.036 6.902 1.00 83.88 240 VAL A N 1
ATOM 1721 C CA . VAL A 1 240 ? -15.547 14.455 6.692 1.00 83.88 240 VAL A CA 1
ATOM 1722 C C . VAL A 1 240 ? -16.289 15.151 5.549 1.00 83.88 240 VAL A C 1
ATOM 1724 O O . VAL A 1 240 ? -16.929 14.471 4.750 1.00 83.88 240 VAL A O 1
ATOM 1727 N N . ARG A 1 241 ? -16.186 16.482 5.429 1.00 80.69 241 ARG A N 1
ATOM 1728 C CA . ARG A 1 241 ? -16.797 17.210 4.302 1.00 80.69 241 ARG A CA 1
ATOM 1729 C C . ARG A 1 241 ? -16.161 16.818 2.971 1.00 80.69 241 ARG A C 1
ATOM 1731 O O . ARG A 1 241 ? -16.880 16.482 2.039 1.00 80.69 241 ARG A O 1
ATOM 1738 N N . GLN A 1 242 ? -14.830 16.767 2.913 1.00 79.25 242 GLN A N 1
ATOM 1739 C CA . GLN A 1 242 ? -14.106 16.332 1.711 1.00 79.25 242 GLN A CA 1
ATOM 1740 C C . GLN A 1 242 ? -14.500 14.908 1.293 1.00 79.25 242 GLN A C 1
ATOM 1742 O O . GLN A 1 242 ? -14.723 14.631 0.119 1.00 79.25 242 GLN A O 1
ATOM 1747 N N . LEU A 1 243 ? -14.662 14.007 2.263 1.00 81.62 243 LEU A N 1
ATOM 1748 C CA . LEU A 1 243 ? -15.128 12.642 2.026 1.00 81.62 243 LEU A CA 1
ATOM 1749 C C . LEU A 1 243 ? -16.571 12.567 1.501 1.00 81.62 243 LEU A C 1
ATOM 1751 O O . LEU A 1 243 ? -16.915 11.591 0.841 1.00 81.62 243 LEU A O 1
ATOM 1755 N N . GLN A 1 244 ? -17.438 13.534 1.807 1.00 80.62 244 GLN A N 1
ATOM 1756 C CA . GLN A 1 244 ? -18.799 13.590 1.254 1.00 80.62 244 GLN A CA 1
ATOM 1757 C C . GLN A 1 244 ? -18.809 14.073 -0.201 1.00 80.62 244 GLN A C 1
ATOM 1759 O O . GLN A 1 244 ? -19.676 13.672 -0.972 1.00 80.62 244 GLN A O 1
ATOM 1764 N N . GLU A 1 245 ? -17.847 14.917 -0.570 1.00 78.94 245 GLU A N 1
ATOM 1765 C CA . GLU A 1 245 ? -17.674 15.442 -1.929 1.00 78.94 245 GLU A CA 1
ATOM 1766 C C . GLU A 1 245 ? -16.932 14.461 -2.851 1.00 78.94 245 GLU A C 1
ATOM 1768 O O . GLU A 1 245 ? -17.054 14.541 -4.074 1.00 78.94 245 GLU A O 1
ATOM 1773 N N . ALA A 1 246 ? -16.183 13.514 -2.280 1.00 75.44 246 ALA A N 1
ATOM 1774 C CA . ALA A 1 246 ? -15.454 12.502 -3.028 1.00 75.44 246 ALA A CA 1
ATOM 1775 C C . ALA A 1 246 ? -16.406 11.550 -3.774 1.00 75.44 246 ALA A C 1
ATOM 1777 O O . ALA A 1 246 ? -17.118 10.747 -3.173 1.00 75.44 246 ALA A O 1
ATOM 1778 N N . THR A 1 247 ? -16.389 11.617 -5.105 1.00 70.50 247 THR A N 1
ATOM 1779 C CA . THR A 1 247 ? -17.306 10.864 -5.977 1.00 70.50 247 THR A CA 1
ATOM 1780 C C . THR A 1 247 ? -16.814 9.470 -6.357 1.00 70.50 247 THR A C 1
ATOM 1782 O O . THR A 1 247 ? -17.623 8.644 -6.777 1.00 70.50 247 THR A O 1
ATOM 1785 N N . ARG A 1 248 ? -15.512 9.177 -6.228 1.00 82.19 248 ARG A N 1
ATOM 1786 C CA . ARG A 1 248 ? -14.927 7.878 -6.608 1.00 82.19 248 ARG A CA 1
ATOM 1787 C C . ARG A 1 248 ? -14.237 7.199 -5.422 1.00 82.19 248 ARG A C 1
ATOM 1789 O O . ARG A 1 248 ? -13.391 7.831 -4.788 1.00 82.19 248 ARG A O 1
ATOM 1796 N N . PRO A 1 249 ? -14.539 5.919 -5.139 1.00 86.19 249 PRO A N 1
ATOM 1797 C CA . PRO A 1 249 ? -13.843 5.173 -4.103 1.00 86.19 249 PRO A CA 1
ATOM 1798 C C . PRO A 1 249 ? -12.400 4.900 -4.538 1.00 86.19 249 PRO A C 1
ATOM 1800 O O . PRO A 1 249 ? -12.151 4.427 -5.645 1.00 86.19 249 PRO A O 1
ATOM 1803 N N . THR A 1 250 ? -11.450 5.185 -3.650 1.00 91.88 250 THR A N 1
ATOM 1804 C CA . THR A 1 250 ? -10.043 4.783 -3.791 1.00 91.88 250 THR A CA 1
ATOM 1805 C C . THR A 1 250 ? -9.522 4.247 -2.472 1.00 91.88 250 THR A C 1
ATOM 1807 O O . THR A 1 250 ? -10.089 4.542 -1.415 1.00 91.88 250 THR A O 1
ATOM 1810 N N . ARG A 1 251 ? -8.412 3.510 -2.522 1.00 93.38 251 ARG A N 1
ATOM 1811 C CA . ARG A 1 251 ? -7.726 2.962 -1.348 1.00 93.38 251 ARG A CA 1
ATOM 1812 C C . ARG A 1 251 ? -7.516 4.014 -0.258 1.00 93.38 251 ARG A C 1
ATOM 1814 O O . ARG A 1 251 ? -7.814 3.770 0.905 1.00 93.38 251 ARG A O 1
ATOM 1821 N N . GLN A 1 252 ? -7.031 5.197 -0.624 1.00 93.12 252 GLN A N 1
ATOM 1822 C CA . GLN A 1 252 ? -6.692 6.280 0.304 1.00 93.12 252 GLN A CA 1
ATOM 1823 C C . GLN A 1 252 ? -7.943 6.921 0.903 1.00 93.12 252 GLN A C 1
ATOM 1825 O O . GLN A 1 252 ? -7.950 7.250 2.085 1.00 93.12 252 GLN A O 1
ATOM 1830 N N . ILE A 1 253 ? -9.020 7.047 0.122 1.00 92.19 253 ILE A N 1
ATOM 1831 C CA . ILE A 1 253 ? -10.318 7.518 0.623 1.00 92.19 253 ILE A CA 1
ATOM 1832 C C . ILE A 1 253 ? -10.894 6.512 1.627 1.00 92.19 253 ILE A C 1
ATOM 1834 O O . ILE A 1 253 ? -11.321 6.908 2.709 1.00 92.19 253 ILE A O 1
ATOM 1838 N N . ALA A 1 254 ? -10.850 5.215 1.314 1.00 94.12 254 ALA A N 1
ATOM 1839 C CA . ALA A 1 254 ? -11.295 4.162 2.223 1.00 94.12 254 ALA A CA 1
ATOM 1840 C C . ALA A 1 254 ? -10.450 4.122 3.515 1.00 94.12 254 ALA A C 1
ATOM 1842 O O . ALA A 1 254 ? -11.008 4.016 4.609 1.00 94.12 254 ALA A O 1
ATOM 1843 N N . LEU A 1 255 ? -9.124 4.293 3.413 1.00 94.94 255 LEU A N 1
ATOM 1844 C CA . LEU A 1 255 ? -8.216 4.410 4.564 1.00 94.94 255 LEU A CA 1
ATOM 1845 C C . LEU A 1 255 ? -8.554 5.622 5.436 1.00 94.94 255 LEU A C 1
ATOM 1847 O O . LEU A 1 255 ? -8.633 5.497 6.658 1.00 94.94 255 LEU A O 1
ATOM 1851 N N . LEU A 1 256 ? -8.799 6.780 4.821 1.00 94.81 256 LEU A N 1
ATOM 1852 C CA . LEU A 1 256 ? -9.198 7.984 5.541 1.00 94.81 256 LEU A CA 1
ATOM 1853 C C . LEU A 1 256 ? -10.541 7.786 6.252 1.00 94.81 256 LEU A C 1
ATOM 1855 O O . LEU A 1 256 ? -10.661 8.129 7.426 1.00 94.81 256 LEU A O 1
ATOM 1859 N N . ARG A 1 257 ? -11.538 7.177 5.593 1.00 93.69 257 ARG A N 1
ATOM 1860 C CA . ARG A 1 257 ? -12.823 6.852 6.236 1.00 93.69 257 ARG A CA 1
ATOM 1861 C C . ARG A 1 257 ? -12.652 5.916 7.426 1.00 93.69 257 ARG A C 1
ATOM 1863 O O . ARG A 1 257 ? -13.290 6.141 8.450 1.00 93.69 257 ARG A O 1
ATOM 1870 N N . LEU A 1 258 ? -11.798 4.900 7.313 1.00 95.00 258 LEU A N 1
ATOM 1871 C CA . LEU A 1 258 ? -11.481 4.009 8.426 1.00 95.00 258 LEU A CA 1
ATOM 1872 C C . LEU A 1 258 ? -10.862 4.783 9.600 1.00 95.00 258 LEU A C 1
ATOM 1874 O O . LEU A 1 258 ? -11.300 4.611 10.737 1.00 95.00 258 LEU A O 1
ATOM 1878 N N . ALA A 1 259 ? -9.878 5.646 9.337 1.00 94.88 259 ALA A N 1
ATOM 1879 C CA . ALA A 1 259 ? -9.229 6.453 10.370 1.00 94.88 259 ALA A CA 1
ATOM 1880 C C . ALA A 1 259 ? -10.230 7.392 11.070 1.00 94.88 259 ALA A C 1
ATOM 1882 O O . ALA A 1 259 ? -10.310 7.410 12.299 1.00 94.88 259 ALA A O 1
ATOM 1883 N N . VAL A 1 260 ? -11.073 8.083 10.295 1.00 92.88 260 VAL A N 1
ATOM 1884 C CA . VAL A 1 260 ? -12.165 8.923 10.812 1.00 92.88 260 VAL A CA 1
ATOM 1885 C C . VAL A 1 260 ? -13.144 8.101 11.653 1.00 92.88 260 VAL A C 1
ATOM 1887 O O . VAL A 1 260 ? -13.518 8.513 12.748 1.00 92.88 260 VAL A O 1
ATOM 1890 N N . ALA A 1 261 ? -13.547 6.917 11.188 1.00 92.12 261 ALA A N 1
ATOM 1891 C CA . ALA A 1 261 ? -14.472 6.069 11.930 1.00 92.12 261 ALA A CA 1
ATOM 1892 C C . ALA A 1 261 ? -13.901 5.642 13.291 1.00 92.12 261 ALA A C 1
ATOM 1894 O O . ALA A 1 261 ? -14.631 5.629 14.282 1.00 92.12 261 ALA A O 1
ATOM 1895 N N . ARG A 1 262 ? -12.595 5.349 13.356 1.00 91.25 262 ARG A N 1
ATOM 1896 C CA . ARG A 1 262 ? -11.894 5.042 14.612 1.00 91.25 262 ARG A CA 1
ATOM 1897 C C . ARG A 1 262 ? -11.872 6.243 15.559 1.00 91.25 262 ARG A C 1
ATOM 1899 O O . ARG A 1 262 ? -12.161 6.063 16.736 1.00 91.25 262 ARG A O 1
ATOM 1906 N N . ALA A 1 263 ? -11.622 7.453 15.054 1.00 91.31 263 ALA A N 1
ATOM 1907 C CA . ALA A 1 263 ? -11.665 8.676 15.863 1.00 91.31 263 ALA A CA 1
ATOM 1908 C C . ALA A 1 263 ? -13.073 8.976 16.428 1.00 91.31 263 ALA A C 1
ATOM 1910 O O . ALA A 1 263 ? -13.216 9.527 17.520 1.00 91.31 263 ALA A O 1
ATOM 1911 N N . LEU A 1 264 ? -14.132 8.603 15.697 1.00 85.81 264 LEU A N 1
ATOM 1912 C CA . LEU A 1 264 ? -15.530 8.828 16.097 1.00 85.81 264 LEU A CA 1
ATOM 1913 C C . LEU A 1 264 ? -16.105 7.746 17.024 1.00 85.81 264 LEU A C 1
ATOM 1915 O O . LEU A 1 264 ? -17.102 7.989 17.707 1.00 85.81 264 LEU A O 1
ATOM 1919 N N . ALA A 1 265 ? -15.511 6.554 17.051 1.00 81.81 265 ALA A N 1
ATOM 1920 C CA . ALA A 1 265 ? -16.052 5.411 17.782 1.00 81.81 265 ALA A CA 1
ATOM 1921 C C . ALA A 1 265 ? -16.101 5.609 19.306 1.00 81.81 265 ALA A C 1
ATOM 1923 O O . ALA A 1 265 ? -16.971 5.029 19.952 1.00 81.81 265 ALA A O 1
ATOM 1924 N N . GLU A 1 266 ? -15.253 6.473 19.873 1.00 69.50 266 GLU A N 1
ATOM 1925 C CA . GLU A 1 266 ? -15.304 6.817 21.303 1.00 69.50 266 GLU A CA 1
ATOM 1926 C C . GLU A 1 266 ? -16.543 7.640 21.689 1.00 69.50 266 GLU A C 1
ATOM 1928 O O . GLU A 1 266 ? -16.968 7.607 22.841 1.00 69.50 266 GLU A O 1
ATOM 1933 N N . SER A 1 267 ? -17.135 8.383 20.746 1.00 60.44 267 SER A N 1
ATOM 1934 C CA . SER A 1 267 ? -18.218 9.331 21.036 1.00 60.44 267 SER A CA 1
ATOM 1935 C C . SER A 1 267 ? -19.593 8.842 20.581 1.00 60.44 267 SER A C 1
ATOM 1937 O O . SER A 1 267 ? -20.589 9.112 21.254 1.00 60.44 267 SER A O 1
ATOM 1939 N N . THR A 1 268 ? -19.679 8.124 19.452 1.00 64.31 268 THR A N 1
ATOM 1940 C CA . THR A 1 268 ? -20.956 7.640 18.901 1.00 64.31 268 THR A CA 1
ATOM 1941 C C . THR A 1 268 ? -20.803 6.320 18.138 1.00 64.31 268 THR A C 1
ATOM 1943 O O . THR A 1 268 ? -20.234 6.262 17.048 1.00 64.31 268 THR A O 1
ATOM 1946 N N . SER A 1 269 ? -21.401 5.242 18.654 1.00 71.56 269 SER A N 1
ATOM 1947 C CA . SER A 1 269 ? -21.326 3.925 18.003 1.00 71.56 269 SER A CA 1
ATOM 1948 C C . SER A 1 269 ? -22.028 3.886 16.638 1.00 71.56 269 SER A C 1
ATOM 1950 O O . SER A 1 269 ? -21.570 3.190 15.738 1.00 71.56 269 SER A O 1
ATOM 1952 N N . VAL A 1 270 ? -23.102 4.660 16.430 1.00 85.81 270 VAL A N 1
ATOM 1953 C CA . VAL A 1 270 ? -23.873 4.641 15.169 1.00 85.81 270 VAL A CA 1
ATOM 1954 C C . VAL A 1 270 ? -23.110 5.283 14.008 1.00 85.81 270 VAL A C 1
ATOM 1956 O O . VAL A 1 270 ? -23.032 4.683 12.937 1.00 85.81 270 VAL A O 1
ATOM 1959 N N . ALA A 1 271 ? -22.532 6.472 14.205 1.00 84.12 271 ALA A N 1
ATOM 1960 C CA . ALA A 1 271 ? -21.781 7.153 13.148 1.00 84.12 271 ALA A CA 1
ATOM 1961 C C . ALA A 1 271 ? -20.502 6.380 12.794 1.00 84.12 271 ALA A C 1
ATOM 1963 O O . ALA A 1 271 ? -20.172 6.248 11.617 1.00 84.12 271 ALA A O 1
ATOM 1964 N N . ALA A 1 272 ? -19.832 5.797 13.795 1.00 88.31 272 ALA A N 1
ATOM 1965 C CA . ALA A 1 272 ? -18.682 4.927 13.577 1.00 88.31 272 ALA A CA 1
ATOM 1966 C C . ALA A 1 272 ? -19.046 3.652 12.795 1.00 88.31 272 ALA A C 1
ATOM 1968 O O . ALA A 1 272 ? -18.338 3.303 11.852 1.00 88.31 272 ALA A O 1
ATOM 1969 N N . VAL A 1 273 ? -20.173 2.994 13.114 1.00 91.12 273 VAL A N 1
ATOM 1970 C CA . VAL A 1 273 ? -20.689 1.851 12.333 1.00 91.12 273 VAL A CA 1
ATOM 1971 C C . VAL A 1 273 ? -20.928 2.248 10.874 1.00 91.12 273 VAL A C 1
ATOM 1973 O O . VAL A 1 273 ? -20.435 1.564 9.981 1.00 91.12 273 VAL A O 1
ATOM 1976 N N . GLN A 1 274 ? -21.638 3.352 10.621 1.00 89.75 274 GLN A N 1
ATOM 1977 C CA . GLN A 1 274 ? -21.938 3.813 9.258 1.00 89.75 274 GLN A CA 1
ATOM 1978 C C . GLN A 1 274 ? -20.666 4.162 8.475 1.00 89.75 274 GLN A C 1
ATOM 1980 O O . GLN A 1 274 ? -20.527 3.792 7.310 1.00 89.75 274 GLN A O 1
ATOM 1985 N N . ALA A 1 275 ? -19.712 4.838 9.119 1.00 89.31 275 ALA A N 1
ATOM 1986 C CA . ALA A 1 275 ? -18.440 5.184 8.500 1.00 89.31 275 ALA A CA 1
ATOM 1987 C C . ALA A 1 275 ? -17.600 3.937 8.168 1.00 89.31 275 ALA A C 1
ATOM 1989 O O . ALA A 1 275 ? -17.017 3.880 7.086 1.00 89.31 275 ALA A O 1
ATOM 1990 N N . LEU A 1 276 ? -17.582 2.919 9.039 1.00 93.25 276 LEU A N 1
ATOM 1991 C CA . LEU A 1 276 ? -16.916 1.635 8.777 1.00 93.25 276 LEU A CA 1
ATOM 1992 C C . LEU A 1 276 ? -17.601 0.828 7.669 1.00 93.25 276 LEU A C 1
ATOM 1994 O O . LEU A 1 276 ? -16.918 0.195 6.867 1.00 93.25 276 LEU A O 1
ATOM 1998 N N . GLU A 1 277 ? -18.934 0.845 7.604 1.00 94.69 277 GLU A N 1
ATOM 1999 C CA . GLU A 1 277 ? -19.686 0.214 6.515 1.00 94.69 277 GLU A CA 1
ATOM 2000 C C . GLU A 1 277 ? -19.340 0.852 5.169 1.00 94.69 277 GLU A C 1
ATOM 2002 O O . GLU A 1 277 ? -19.044 0.128 4.218 1.00 94.69 277 GLU A O 1
ATOM 2007 N N . GLN A 1 278 ? -19.299 2.186 5.104 1.00 92.88 278 GLN A N 1
ATOM 2008 C CA . GLN A 1 278 ? -18.890 2.895 3.894 1.00 92.88 278 GLN A CA 1
ATOM 2009 C C . GLN A 1 278 ? -17.415 2.644 3.560 1.00 92.88 278 GLN A C 1
ATOM 2011 O O . GLN A 1 278 ? -17.094 2.399 2.405 1.00 92.88 278 GLN A O 1
ATOM 2016 N N . ALA A 1 279 ? -16.516 2.641 4.550 1.00 94.81 279 ALA A N 1
ATOM 2017 C CA . ALA A 1 279 ? -15.102 2.332 4.331 1.00 94.81 279 ALA A CA 1
ATOM 2018 C C . ALA A 1 279 ? -14.910 0.920 3.752 1.00 94.81 279 ALA A C 1
ATOM 2020 O O . ALA A 1 279 ? -14.140 0.741 2.812 1.00 94.81 279 ALA A O 1
ATOM 2021 N N . ALA A 1 280 ? -15.653 -0.073 4.255 1.00 96.56 280 ALA A N 1
ATOM 2022 C CA . ALA A 1 280 ? -15.631 -1.432 3.718 1.00 96.56 280 ALA A CA 1
ATOM 2023 C C . ALA A 1 280 ? -16.192 -1.505 2.286 1.00 96.56 280 ALA A C 1
ATOM 2025 O O . ALA A 1 280 ? -15.657 -2.241 1.460 1.00 96.56 280 ALA A O 1
ATOM 2026 N N . GLN A 1 281 ? -17.255 -0.750 1.980 1.00 95.50 281 GLN A N 1
ATOM 2027 C CA . GLN A 1 281 ? -17.815 -0.661 0.627 1.00 95.50 281 GLN A CA 1
ATOM 2028 C C . GLN A 1 281 ? -16.845 0.007 -0.349 1.00 95.50 281 GLN A C 1
ATOM 2030 O O . GLN A 1 281 ? -16.629 -0.520 -1.437 1.00 95.50 281 GLN A O 1
ATOM 2035 N N . ASP A 1 282 ? -16.221 1.117 0.046 1.00 93.88 282 ASP A N 1
ATOM 2036 C CA . ASP A 1 282 ? -15.228 1.818 -0.767 1.00 93.88 282 ASP A CA 1
ATOM 2037 C C . ASP A 1 282 ? -14.003 0.927 -1.004 1.00 93.88 282 ASP A C 1
ATOM 2039 O O . ASP A 1 282 ? -13.538 0.812 -2.137 1.00 93.88 282 ASP A O 1
ATOM 2043 N N . ALA A 1 283 ? -13.521 0.234 0.035 1.00 96.12 283 ALA A N 1
ATOM 2044 C CA . ALA A 1 283 ? -12.412 -0.711 -0.064 1.00 96.12 283 ALA A CA 1
ATOM 2045 C C . ALA A 1 283 ? -12.723 -1.854 -1.044 1.00 96.12 283 ALA A C 1
ATOM 2047 O O . ALA A 1 283 ? -11.899 -2.166 -1.903 1.00 96.12 283 ALA A O 1
ATOM 2048 N N . ALA A 1 284 ? -13.931 -2.424 -0.976 1.00 95.69 284 ALA A N 1
ATOM 2049 C CA . ALA A 1 284 ? -14.391 -3.432 -1.928 1.00 95.69 284 ALA A CA 1
ATOM 2050 C C . ALA A 1 284 ? -14.527 -2.862 -3.354 1.00 95.69 284 ALA A C 1
ATOM 2052 O O . ALA A 1 284 ? -14.122 -3.509 -4.317 1.00 95.69 284 ALA A O 1
ATOM 2053 N N . GLY A 1 285 ? -15.059 -1.644 -3.495 1.00 93.75 285 GLY A N 1
ATOM 2054 C CA . GLY A 1 285 ? -15.272 -0.974 -4.781 1.00 93.75 285 GLY A CA 1
ATOM 2055 C C . GLY A 1 285 ? -13.978 -0.584 -5.499 1.00 93.75 285 GLY A C 1
ATOM 2056 O O . GLY A 1 285 ? -13.935 -0.611 -6.726 1.00 93.75 285 GLY A O 1
ATOM 2057 N N . CYS A 1 286 ? -12.916 -0.274 -4.751 1.00 92.56 286 CYS A N 1
ATOM 2058 C CA . CYS A 1 286 ? -11.568 -0.053 -5.288 1.00 92.56 286 CYS A CA 1
ATOM 2059 C C . CYS A 1 286 ? -10.682 -1.312 -5.266 1.00 92.56 286 CYS A C 1
ATOM 2061 O O . CYS A 1 286 ? -9.482 -1.227 -5.517 1.00 92.56 286 CYS A O 1
ATOM 2063 N N . ASP A 1 287 ? -11.275 -2.474 -4.984 1.00 93.81 287 ASP A N 1
ATOM 2064 C CA . ASP A 1 287 ? -10.627 -3.782 -5.021 1.00 93.81 287 ASP A CA 1
ATOM 2065 C C . ASP A 1 287 ? -9.412 -3.932 -4.081 1.00 93.81 287 ASP A C 1
ATOM 2067 O O . ASP A 1 287 ? -8.376 -4.483 -4.447 1.00 93.81 287 ASP A O 1
ATOM 2071 N N . THR A 1 288 ? -9.547 -3.466 -2.835 1.00 95.50 288 THR A N 1
ATOM 2072 C CA . THR A 1 288 ? -8.525 -3.554 -1.772 1.00 95.50 288 THR A CA 1
ATOM 2073 C C . THR A 1 288 ? -8.937 -4.540 -0.670 1.00 95.50 288 THR A C 1
ATOM 2075 O O . THR A 1 288 ? -9.438 -4.146 0.386 1.00 95.50 288 THR A O 1
ATOM 2078 N N . PRO A 1 289 ? -8.773 -5.858 -0.894 1.00 96.12 289 PRO A N 1
ATOM 2079 C CA . PRO A 1 289 ? -9.282 -6.889 0.010 1.00 96.12 289 PRO A CA 1
ATOM 2080 C C . PRO A 1 289 ? -8.624 -6.879 1.398 1.00 96.12 289 PRO A C 1
ATOM 2082 O O . PRO A 1 289 ? -9.250 -7.300 2.371 1.00 96.12 289 PRO A O 1
ATOM 2085 N N . ASP A 1 290 ? -7.388 -6.390 1.512 1.00 95.12 290 ASP A N 1
ATOM 2086 C CA . ASP A 1 290 ? -6.707 -6.190 2.793 1.00 95.12 290 ASP A CA 1
ATOM 2087 C C . ASP A 1 290 ? -7.443 -5.153 3.655 1.00 95.12 290 ASP A C 1
ATOM 2089 O O . ASP A 1 290 ? -7.785 -5.412 4.813 1.00 95.12 290 ASP A O 1
ATOM 2093 N N . LEU A 1 291 ? -7.763 -4.004 3.058 1.00 95.94 291 LEU A N 1
ATOM 2094 C CA . LEU A 1 291 ? -8.462 -2.910 3.717 1.00 95.94 291 LEU A CA 1
ATOM 2095 C C . LEU A 1 291 ? -9.937 -3.235 3.974 1.00 95.94 291 LEU A C 1
ATOM 2097 O O . LEU A 1 291 ? -10.473 -2.889 5.027 1.00 95.94 291 LEU A O 1
ATOM 2101 N N . GLU A 1 292 ? -10.593 -3.941 3.054 1.00 97.88 292 GLU A N 1
ATOM 2102 C CA . GLU A 1 292 ? -11.952 -4.446 3.258 1.00 97.88 292 GLU A CA 1
ATOM 2103 C C . GLU A 1 292 ? -11.999 -5.388 4.468 1.00 97.88 292 GLU A C 1
ATOM 2105 O O . GLU A 1 292 ? -12.838 -5.219 5.358 1.00 97.88 292 GLU A O 1
ATOM 2110 N N . GLY A 1 293 ? -11.062 -6.341 4.543 1.00 96.69 293 GLY A N 1
ATOM 2111 C CA . GLY A 1 293 ? -10.947 -7.265 5.669 1.00 96.69 293 GLY A CA 1
ATOM 2112 C C . GLY A 1 293 ? -10.738 -6.536 6.994 1.00 96.69 293 GLY A C 1
ATOM 2113 O O . GLY A 1 293 ? -11.380 -6.872 7.992 1.00 96.69 293 GLY A O 1
ATOM 2114 N N . LEU A 1 294 ? -9.911 -5.493 6.990 1.00 95.56 294 LEU A N 1
ATOM 2115 C CA . LEU A 1 294 ? -9.671 -4.634 8.143 1.00 95.56 294 LEU A CA 1
ATOM 2116 C C . LEU A 1 294 ? -10.927 -3.879 8.597 1.00 95.56 294 LEU A C 1
ATOM 2118 O O . LEU A 1 294 ? -11.283 -3.920 9.781 1.00 95.56 294 LEU A O 1
ATOM 2122 N N . CYS A 1 295 ? -11.620 -3.214 7.670 1.00 96.50 295 CYS A N 1
ATOM 2123 C CA . CYS A 1 295 ? -12.837 -2.463 7.977 1.00 96.50 295 CYS A CA 1
ATOM 2124 C C . CYS A 1 295 ? -13.911 -3.390 8.557 1.00 96.50 295 CYS A C 1
ATOM 2126 O O . CYS A 1 295 ? -14.535 -3.068 9.567 1.00 96.50 295 CYS A O 1
ATOM 2128 N N . LEU A 1 296 ? -14.084 -4.575 7.964 1.00 96.94 296 LEU A N 1
ATOM 2129 C CA . LEU A 1 296 ? -15.065 -5.567 8.400 1.00 96.94 296 LEU A CA 1
ATOM 2130 C C . LEU A 1 296 ? -14.719 -6.200 9.751 1.00 96.94 296 LEU A C 1
ATOM 2132 O O . LEU A 1 296 ? -15.619 -6.422 10.559 1.00 96.94 296 LEU A O 1
ATOM 2136 N N . SER A 1 297 ? -13.437 -6.437 10.028 1.00 95.12 297 SER A N 1
ATOM 2137 C CA . SER A 1 297 ? -12.984 -6.913 11.344 1.00 95.12 297 SER A CA 1
ATOM 2138 C C . SER A 1 297 ? -13.261 -5.866 12.426 1.00 95.12 297 SER A C 1
ATOM 2140 O O . SER A 1 297 ? -13.851 -6.175 13.460 1.00 95.12 297 SER A O 1
ATOM 2142 N N . THR A 1 298 ? -12.940 -4.601 12.141 1.00 92.94 298 THR A N 1
ATOM 2143 C CA . THR A 1 298 ? -13.207 -3.467 13.042 1.00 92.94 298 THR A CA 1
ATOM 2144 C C . THR A 1 298 ? -14.709 -3.283 13.288 1.00 92.94 298 THR A C 1
ATOM 2146 O O . THR A 1 298 ? -15.146 -3.112 14.426 1.00 92.94 298 THR A O 1
ATOM 2149 N N . LEU A 1 299 ? -15.519 -3.383 12.230 1.00 94.00 299 LEU A N 1
ATOM 2150 C CA . LEU A 1 299 ? -16.979 -3.327 12.302 1.00 94.00 299 LEU A CA 1
ATOM 2151 C C . LEU A 1 299 ? -17.560 -4.497 13.107 1.00 94.00 299 LEU A C 1
ATOM 2153 O O . LEU A 1 299 ? -18.526 -4.309 13.846 1.00 94.00 299 LEU A O 1
ATOM 2157 N N . GLY A 1 300 ? -16.985 -5.694 12.963 1.00 93.31 300 GLY A N 1
ATOM 2158 C CA . GLY A 1 300 ? -17.338 -6.876 13.745 1.00 93.31 300 GLY A CA 1
ATOM 2159 C C . GLY A 1 300 ? -17.158 -6.633 15.241 1.00 93.31 300 GLY A C 1
ATOM 2160 O O . GLY A 1 300 ? -18.127 -6.748 15.988 1.00 93.31 300 GLY A O 1
ATOM 2161 N N . ALA A 1 301 ? -15.970 -6.182 15.650 1.00 91.56 301 ALA A N 1
ATOM 2162 C CA . ALA A 1 301 ? -15.664 -5.869 17.046 1.00 91.56 301 ALA A CA 1
ATOM 2163 C C . ALA A 1 301 ? -16.617 -4.811 17.638 1.00 91.56 301 ALA A C 1
ATOM 2165 O O . ALA A 1 301 ? -17.141 -4.979 18.737 1.00 91.56 301 ALA A O 1
ATOM 2166 N N . LEU A 1 302 ? -16.919 -3.746 16.888 1.00 90.88 302 LEU A N 1
ATOM 2167 C CA . LEU A 1 302 ? -17.844 -2.696 17.334 1.00 90.88 302 LEU A CA 1
ATOM 2168 C C . LEU A 1 302 ? -19.292 -3.215 17.490 1.00 90.88 302 LEU A C 1
ATOM 2170 O O . LEU A 1 302 ? -20.025 -2.840 18.411 1.00 90.88 302 LEU A O 1
ATOM 2174 N N . ARG A 1 303 ? -19.731 -4.105 16.591 1.00 91.50 303 ARG A N 1
ATOM 2175 C CA . ARG A 1 303 ? -21.049 -4.758 16.666 1.00 91.50 303 ARG A CA 1
ATOM 2176 C C . ARG A 1 303 ? -21.130 -5.743 17.831 1.00 91.50 303 ARG A C 1
ATOM 2178 O O . ARG A 1 303 ? -22.164 -5.808 18.489 1.00 91.50 303 ARG A O 1
ATOM 2185 N N . GLU A 1 304 ? -20.051 -6.460 18.116 1.00 90.81 304 GLU A N 1
ATOM 2186 C CA . GLU A 1 304 ? -19.955 -7.355 19.268 1.00 90.81 304 GLU A CA 1
ATOM 2187 C C . GLU A 1 304 ? -20.046 -6.575 20.585 1.00 90.81 304 GLU A C 1
ATOM 2189 O O . GLU A 1 304 ? -20.893 -6.888 21.420 1.00 90.81 304 GLU A O 1
ATOM 2194 N N . GLN A 1 305 ? -19.271 -5.494 20.727 1.00 88.81 305 GLN A N 1
ATOM 2195 C CA . GLN A 1 305 ? -19.309 -4.607 21.900 1.00 88.81 305 GLN A CA 1
ATOM 2196 C C . GLN A 1 305 ? -20.696 -3.995 22.144 1.00 88.81 305 GLN A C 1
ATOM 2198 O O . GLN A 1 305 ? -21.081 -3.752 23.286 1.00 88.81 305 GLN A O 1
ATOM 2203 N N . SER A 1 306 ? -21.474 -3.774 21.082 1.00 89.56 306 SER A N 1
ATOM 2204 C CA . SER A 1 306 ? -22.861 -3.295 21.169 1.00 89.56 306 SER A CA 1
ATOM 2205 C C . SER A 1 306 ? -23.907 -4.411 21.330 1.00 89.56 306 SER A C 1
ATOM 2207 O O . SER A 1 306 ? -25.106 -4.136 21.287 1.00 89.56 306 SER A O 1
ATOM 2209 N N . GLY A 1 307 ? -23.485 -5.666 21.520 1.00 90.12 307 GLY A N 1
ATOM 2210 C CA . GLY A 1 307 ? -24.361 -6.823 21.735 1.00 90.12 307 GLY A CA 1
ATOM 2211 C C . GLY A 1 307 ? -25.043 -7.361 20.472 1.00 90.12 307 GLY A C 1
ATOM 2212 O O . GLY A 1 307 ? -25.930 -8.208 20.563 1.00 90.12 307 GLY A O 1
ATOM 2213 N N . ARG A 1 308 ? -24.654 -6.899 19.277 1.00 93.38 308 ARG A N 1
ATOM 2214 C CA . ARG A 1 308 ? -25.230 -7.314 17.984 1.00 93.38 308 ARG A CA 1
ATOM 2215 C C . ARG A 1 308 ? -24.442 -8.485 17.389 1.00 93.38 308 ARG A C 1
ATOM 2217 O O . ARG A 1 308 ? -23.858 -8.364 16.313 1.00 93.38 308 ARG A O 1
ATOM 2224 N N . LEU A 1 309 ? -24.434 -9.615 18.097 1.00 94.06 309 LEU A N 1
ATOM 2225 C CA . LEU A 1 309 ? -23.565 -10.766 17.810 1.00 94.06 309 LEU A CA 1
ATOM 2226 C C . LEU A 1 309 ? -23.739 -11.340 16.394 1.00 94.06 309 LEU A C 1
ATOM 2228 O O . LEU A 1 309 ? -22.745 -11.572 15.713 1.00 94.06 309 LEU A O 1
ATOM 2232 N N . ASP A 1 310 ? -24.972 -11.490 15.900 1.00 96.62 310 ASP A N 1
ATOM 2233 C CA . ASP A 1 310 ? -25.208 -12.013 14.542 1.00 96.62 310 ASP A CA 1
ATOM 2234 C C . ASP A 1 310 ? -24.614 -11.100 13.460 1.00 96.62 310 ASP A C 1
ATOM 2236 O O . ASP A 1 310 ? -23.982 -11.554 12.506 1.00 96.62 310 ASP A O 1
ATOM 2240 N N . ALA A 1 311 ? -24.771 -9.785 13.635 1.00 94.06 311 ALA A N 1
ATOM 2241 C CA . ALA A 1 311 ? -24.231 -8.792 12.715 1.00 94.06 311 ALA A CA 1
ATOM 2242 C C . ALA A 1 311 ? -22.701 -8.698 12.810 1.00 94.06 311 ALA A C 1
ATOM 2244 O O . ALA A 1 311 ? -22.044 -8.406 11.807 1.00 94.06 311 ALA A O 1
ATOM 2245 N N . ALA A 1 312 ? -22.138 -8.914 14.001 1.00 93.38 312 ALA A N 1
ATOM 2246 C CA . ALA A 1 312 ? -20.698 -8.996 14.210 1.00 93.38 312 ALA A CA 1
ATOM 2247 C C . ALA A 1 312 ? -20.113 -10.204 13.471 1.00 93.38 312 ALA A C 1
ATOM 2249 O O . ALA A 1 312 ? -19.176 -10.062 12.686 1.00 93.38 312 ALA A O 1
ATOM 2250 N N . LEU A 1 313 ? -20.735 -11.370 13.646 1.00 95.00 313 LEU A N 1
ATOM 2251 C CA . LEU A 1 313 ? -20.316 -12.622 13.034 1.00 95.00 313 LEU A CA 1
ATOM 2252 C C . LEU A 1 313 ? -20.396 -12.568 11.502 1.00 95.00 313 LEU A C 1
ATOM 2254 O O . LEU A 1 313 ? -19.486 -13.042 10.820 1.00 95.00 313 LEU A O 1
ATOM 2258 N N . GLU A 1 314 ? -21.434 -11.939 10.946 1.00 97.44 314 GLU A N 1
ATOM 2259 C CA . GLU A 1 314 ? -21.531 -11.713 9.501 1.00 97.44 314 GLU A CA 1
ATOM 2260 C C . GLU A 1 314 ? -20.412 -10.797 8.978 1.00 97.44 314 GLU A C 1
ATOM 2262 O O . GLU A 1 314 ? -19.772 -11.113 7.972 1.00 97.44 314 GLU A O 1
ATOM 2267 N N . SER A 1 315 ? -20.105 -9.701 9.684 1.00 96.12 315 SER A N 1
ATOM 2268 C CA . SER A 1 315 ? -18.961 -8.849 9.332 1.00 96.12 315 SER A CA 1
ATOM 2269 C C . SER A 1 315 ? -17.649 -9.633 9.347 1.00 96.12 315 SER A C 1
ATOM 2271 O O . SER A 1 315 ? -16.885 -9.557 8.387 1.00 96.12 315 SER A O 1
ATOM 2273 N N . MET A 1 316 ? -17.406 -10.438 10.385 1.00 95.12 316 MET A N 1
ATOM 2274 C CA . MET A 1 316 ? -16.191 -11.252 10.494 1.00 95.12 316 MET A CA 1
ATOM 2275 C C . MET A 1 316 ? -16.080 -12.277 9.359 1.00 95.12 316 MET A C 1
ATOM 2277 O O . MET A 1 316 ? -15.012 -12.416 8.767 1.00 95.12 316 MET A O 1
ATOM 2281 N N . ARG A 1 317 ? -17.175 -12.958 8.988 1.00 97.50 317 ARG A N 1
ATOM 2282 C CA . ARG A 1 317 ? -17.190 -13.908 7.858 1.00 97.50 317 ARG A CA 1
ATOM 2283 C C . ARG A 1 317 ? -16.802 -13.241 6.543 1.00 97.50 317 ARG A C 1
ATOM 2285 O O . ARG A 1 317 ? -15.959 -13.768 5.813 1.00 97.50 317 ARG A O 1
ATOM 2292 N N . ARG A 1 318 ? -17.387 -12.077 6.253 1.00 97.81 318 ARG A N 1
ATOM 2293 C CA . ARG A 1 318 ? -17.032 -11.283 5.070 1.00 97.81 318 ARG A CA 1
ATOM 2294 C C . ARG A 1 318 ? -15.574 -10.818 5.129 1.00 97.81 318 ARG A C 1
ATOM 2296 O O . ARG A 1 318 ? -14.871 -10.913 4.126 1.00 97.81 318 ARG A O 1
ATOM 2303 N N . GLY A 1 319 ? -15.096 -10.412 6.306 1.00 95.75 319 GLY A N 1
ATOM 2304 C CA . GLY A 1 319 ? -13.703 -10.019 6.526 1.00 95.75 319 GLY A CA 1
ATOM 2305 C C . GLY A 1 319 ? -12.715 -11.149 6.226 1.00 95.75 319 GLY A C 1
ATOM 2306 O O . GLY A 1 319 ? -11.760 -10.955 5.477 1.00 95.75 319 GLY A O 1
ATOM 2307 N N . VAL A 1 320 ? -12.991 -12.365 6.707 1.00 95.12 320 VAL A N 1
ATOM 2308 C CA . VAL A 1 320 ? -12.187 -13.564 6.406 1.00 95.12 320 VAL A CA 1
ATOM 2309 C C . VAL A 1 320 ? -12.190 -13.881 4.908 1.00 95.12 320 VAL A C 1
ATOM 2311 O O . VAL A 1 320 ? -11.161 -14.273 4.355 1.00 95.12 320 VAL A O 1
ATOM 2314 N N . ALA A 1 321 ? -13.322 -13.709 4.219 1.00 96.50 321 ALA A N 1
ATOM 2315 C CA . ALA A 1 321 ? -13.384 -13.896 2.770 1.00 96.50 321 ALA A CA 1
ATOM 2316 C C . ALA A 1 321 ? -12.504 -12.879 2.018 1.00 96.50 321 ALA A C 1
ATOM 2318 O O . ALA A 1 321 ? -11.808 -13.260 1.073 1.00 96.50 321 ALA A O 1
ATOM 2319 N N . ALA A 1 322 ? -12.481 -11.617 2.456 1.00 96.88 322 ALA A N 1
ATOM 2320 C CA . ALA A 1 322 ? -11.591 -10.594 1.911 1.00 96.88 322 ALA A CA 1
ATOM 2321 C C . ALA A 1 322 ? -10.109 -10.942 2.157 1.00 96.88 322 ALA A C 1
ATOM 2323 O O . ALA A 1 322 ? -9.335 -11.014 1.206 1.00 96.88 322 ALA A O 1
ATOM 2324 N N . GLN A 1 323 ? -9.734 -11.329 3.380 1.00 95.44 323 GLN A N 1
ATOM 2325 C CA . GLN A 1 323 ? -8.367 -11.768 3.706 1.00 95.44 323 GLN A CA 1
ATOM 2326 C C . GLN A 1 323 ? -7.897 -12.976 2.877 1.00 95.44 323 GLN A C 1
ATOM 2328 O O . GLN A 1 323 ? -6.726 -13.073 2.511 1.00 95.44 323 GLN A O 1
ATOM 2333 N N . ARG A 1 324 ? -8.792 -13.919 2.552 1.00 96.12 324 ARG A N 1
ATOM 2334 C CA . ARG A 1 324 ? -8.458 -15.048 1.663 1.00 96.12 324 ARG A CA 1
ATOM 2335 C C . ARG A 1 324 ? -8.140 -14.580 0.243 1.00 96.12 324 ARG A C 1
ATOM 2337 O O . ARG A 1 324 ? -7.191 -15.091 -0.348 1.00 96.12 324 ARG A O 1
ATOM 2344 N N . ARG A 1 325 ? -8.905 -13.621 -0.295 1.00 96.44 325 ARG A N 1
ATOM 2345 C CA . ARG A 1 325 ? -8.625 -13.011 -1.609 1.00 96.44 325 ARG A CA 1
ATOM 2346 C C . ARG A 1 325 ? -7.290 -12.274 -1.603 1.00 96.44 325 ARG A C 1
ATOM 2348 O O . ARG A 1 325 ? -6.487 -12.491 -2.505 1.00 96.44 325 ARG A O 1
ATOM 2355 N N . ASP A 1 326 ? -7.040 -11.479 -0.566 1.00 96.25 326 ASP A N 1
ATOM 2356 C CA . ASP A 1 326 ? -5.770 -10.777 -0.360 1.00 96.25 326 ASP A CA 1
ATOM 2357 C C . ASP A 1 326 ? -4.576 -11.747 -0.363 1.00 96.25 326 ASP A C 1
ATOM 2359 O O . ASP A 1 326 ? -3.659 -11.613 -1.175 1.00 96.25 326 ASP A O 1
ATOM 2363 N N . ARG A 1 327 ? -4.637 -12.812 0.448 1.00 95.38 327 ARG A N 1
ATOM 2364 C CA . ARG A 1 327 ? -3.586 -13.837 0.500 1.00 95.38 327 ARG A CA 1
ATOM 2365 C C . ARG A 1 327 ? -3.347 -14.499 -0.858 1.00 95.38 327 ARG A C 1
ATOM 2367 O O . ARG A 1 327 ? -2.197 -14.629 -1.276 1.00 95.38 327 ARG A O 1
ATOM 2374 N N . ALA A 1 328 ? -4.413 -14.877 -1.563 1.00 95.12 328 ALA A N 1
ATOM 2375 C CA . ALA A 1 328 ? -4.309 -15.488 -2.887 1.00 95.12 328 ALA A CA 1
ATOM 2376 C C . ALA A 1 328 ? -3.682 -14.538 -3.927 1.00 95.12 328 ALA A C 1
ATOM 2378 O O . ALA A 1 328 ? -2.996 -14.987 -4.848 1.00 95.12 328 ALA A O 1
ATOM 2379 N N . ARG A 1 329 ? -3.890 -13.221 -3.800 1.00 95.62 329 ARG A N 1
ATOM 2380 C CA . ARG A 1 329 ? -3.215 -12.208 -4.630 1.00 95.62 329 ARG A CA 1
ATOM 2381 C C . ARG A 1 329 ? -1.740 -12.095 -4.297 1.00 95.62 329 ARG A C 1
ATOM 2383 O O . ARG A 1 329 ? -0.921 -12.165 -5.208 1.00 95.62 329 ARG A O 1
ATOM 2390 N N . SER A 1 330 ? -1.396 -11.992 -3.015 1.00 95.50 330 SER A N 1
ATOM 2391 C CA . SER A 1 330 ? -0.000 -11.992 -2.574 1.00 95.50 330 SER A CA 1
ATOM 2392 C C . SER A 1 330 ? 0.760 -13.218 -3.068 1.00 95.50 330 SER A C 1
ATOM 2394 O O . SER A 1 330 ? 1.891 -13.100 -3.527 1.00 95.50 330 SER A O 1
ATOM 2396 N N . GLU A 1 331 ? 0.149 -14.401 -2.993 1.00 95.88 331 GLU A N 1
ATOM 2397 C CA . GLU A 1 331 ? 0.757 -15.649 -3.458 1.00 95.88 331 GLU A CA 1
ATOM 2398 C C . GLU A 1 331 ? 0.993 -15.655 -4.967 1.00 95.88 331 GLU A C 1
ATOM 2400 O O . GLU A 1 331 ? 2.093 -15.996 -5.401 1.00 95.88 331 GLU A O 1
ATOM 2405 N N . ARG A 1 332 ? 0.011 -15.221 -5.767 1.00 96.56 332 ARG A N 1
ATOM 2406 C CA . ARG A 1 332 ? 0.176 -15.089 -7.223 1.00 96.56 332 ARG A CA 1
ATOM 2407 C C . ARG A 1 332 ? 1.260 -14.085 -7.590 1.00 96.56 332 ARG A C 1
ATOM 2409 O O . ARG A 1 332 ? 2.103 -14.396 -8.426 1.00 96.56 332 ARG A O 1
ATOM 2416 N N . PHE A 1 333 ? 1.276 -12.928 -6.936 1.00 97.19 333 PHE A N 1
ATOM 2417 C CA . PHE A 1 333 ? 2.286 -11.906 -7.180 1.00 97.19 333 PHE A CA 1
ATOM 2418 C C . PHE A 1 333 ? 3.691 -12.391 -6.807 1.00 97.19 333 PHE A C 1
ATOM 2420 O O . PHE A 1 333 ? 4.608 -12.285 -7.616 1.00 97.19 333 PHE A O 1
ATOM 2427 N N . ARG A 1 334 ? 3.862 -13.025 -5.638 1.00 95.19 334 ARG A N 1
ATOM 2428 C CA . ARG A 1 334 ? 5.140 -13.643 -5.239 1.00 95.19 334 ARG A CA 1
ATOM 2429 C C . ARG A 1 334 ? 5.574 -14.750 -6.203 1.00 95.19 334 ARG A C 1
ATOM 2431 O O . ARG A 1 334 ? 6.753 -14.833 -6.541 1.00 95.19 334 ARG A O 1
ATOM 2438 N N . ALA A 1 335 ? 4.642 -15.568 -6.692 1.00 94.50 335 ALA A N 1
ATOM 2439 C CA . ALA A 1 335 ? 4.938 -16.581 -7.702 1.00 94.50 335 ALA A CA 1
ATOM 2440 C C . ALA A 1 335 ? 5.391 -15.953 -9.034 1.00 94.50 335 ALA A C 1
ATOM 2442 O O . ALA A 1 335 ? 6.373 -16.411 -9.617 1.00 94.50 335 ALA A O 1
ATOM 2443 N N . ALA A 1 336 ? 4.731 -14.881 -9.486 1.00 95.44 336 ALA A N 1
ATOM 2444 C CA . ALA A 1 336 ? 5.121 -14.136 -10.683 1.00 95.44 336 ALA A CA 1
ATOM 2445 C C . ALA A 1 336 ? 6.505 -13.483 -10.523 1.00 95.44 336 ALA A C 1
ATOM 2447 O O . ALA A 1 336 ? 7.336 -13.583 -11.426 1.00 95.44 336 ALA A O 1
ATOM 2448 N N . LEU A 1 337 ? 6.791 -12.899 -9.352 1.00 93.75 337 LEU A N 1
ATOM 2449 C CA . LEU A 1 337 ? 8.114 -12.370 -9.016 1.00 93.75 337 LEU A CA 1
ATOM 2450 C C . LEU A 1 337 ? 9.193 -13.459 -9.063 1.00 93.75 337 LEU A C 1
ATOM 2452 O O . LEU A 1 337 ? 10.240 -13.261 -9.672 1.00 93.75 337 LEU A O 1
ATOM 2456 N N . GLY A 1 338 ? 8.935 -14.619 -8.450 1.00 91.12 338 GLY A N 1
ATOM 2457 C CA . GLY A 1 338 ? 9.874 -15.743 -8.415 1.00 91.12 338 GLY A CA 1
ATOM 2458 C C . GLY A 1 338 ? 10.120 -16.395 -9.779 1.00 91.12 338 GLY A C 1
ATOM 2459 O O . GLY A 1 338 ? 11.183 -16.972 -10.000 1.00 91.12 338 GLY A O 1
ATOM 2460 N N . ALA A 1 339 ? 9.166 -16.284 -10.708 1.00 90.56 339 ALA A N 1
ATOM 2461 C CA . ALA A 1 339 ? 9.319 -16.752 -12.083 1.00 90.56 339 ALA A CA 1
ATOM 2462 C C . ALA A 1 339 ? 10.205 -15.827 -12.938 1.00 90.56 339 ALA A C 1
ATOM 2464 O O . ALA A 1 339 ? 10.707 -16.254 -13.983 1.00 90.56 339 ALA A O 1
ATOM 2465 N N . MET A 1 340 ? 10.432 -14.577 -12.512 1.00 86.50 340 MET A N 1
ATOM 2466 C CA . MET A 1 340 ? 11.364 -13.691 -13.200 1.00 86.50 340 MET A CA 1
ATOM 2467 C C . MET A 1 340 ? 12.796 -14.184 -13.015 1.00 86.50 340 MET A C 1
ATOM 2469 O O . MET A 1 340 ? 13.368 -14.148 -11.927 1.00 86.50 340 MET A O 1
ATOM 2473 N N . SER A 1 341 ? 13.428 -14.574 -14.117 1.00 71.88 341 SER A N 1
ATOM 2474 C CA . SER A 1 341 ? 14.847 -14.910 -14.132 1.00 71.88 341 SER A CA 1
ATOM 2475 C C . SER A 1 341 ? 15.700 -13.634 -14.175 1.00 71.88 341 SER A C 1
ATOM 2477 O O . SER A 1 341 ? 16.400 -13.378 -15.155 1.00 71.88 341 SER A O 1
ATOM 2479 N N . LEU A 1 342 ? 15.643 -12.813 -13.121 1.00 70.81 342 LEU A N 1
ATOM 2480 C CA . LEU A 1 342 ? 16.568 -11.693 -12.942 1.00 70.81 342 LEU A CA 1
ATOM 2481 C C . LEU A 1 342 ? 17.966 -12.294 -12.741 1.00 70.81 342 LEU A C 1
ATOM 2483 O O . LEU A 1 342 ? 18.182 -13.060 -11.803 1.00 70.81 342 LEU A O 1
ATOM 2487 N N . GLY A 1 343 ? 18.888 -12.035 -13.673 1.00 56.97 343 GLY A N 1
ATOM 2488 C CA . GLY A 1 343 ? 20.206 -12.677 -13.729 1.00 56.97 343 GLY A CA 1
ATOM 2489 C C . GLY A 1 343 ? 20.886 -12.810 -12.358 1.00 56.97 343 GLY A C 1
ATOM 2490 O O . GLY A 1 343 ? 20.817 -11.911 -11.526 1.00 56.97 343 GLY A O 1
ATOM 2491 N N . SER A 1 344 ? 21.532 -13.960 -12.133 1.00 45.00 344 SER A N 1
ATOM 2492 C CA . SER A 1 344 ? 21.983 -14.446 -10.822 1.00 45.00 344 SER A CA 1
ATOM 2493 C C . SER A 1 344 ? 22.499 -13.336 -9.867 1.00 45.00 344 SER A C 1
ATOM 2495 O O . SER A 1 344 ? 23.478 -12.653 -10.191 1.00 45.00 344 SER A O 1
ATOM 2497 N N . PRO A 1 345 ? 21.905 -13.173 -8.665 1.00 48.81 345 PRO A N 1
ATOM 2498 C CA . PRO A 1 345 ? 22.094 -12.014 -7.773 1.00 48.81 345 PRO A CA 1
ATOM 2499 C C . PRO A 1 345 ? 23.498 -11.879 -7.150 1.00 48.81 345 PRO A C 1
ATOM 2501 O O . PRO A 1 345 ? 23.794 -10.918 -6.438 1.00 48.81 345 PRO A O 1
ATOM 2504 N N . SER A 1 346 ? 24.409 -12.815 -7.417 1.00 41.97 346 SER A N 1
ATOM 2505 C CA . SER A 1 346 ? 25.548 -13.082 -6.536 1.00 41.97 346 SER A CA 1
ATOM 2506 C C . SER A 1 346 ? 26.757 -12.134 -6.657 1.00 41.97 346 SER A C 1
ATOM 2508 O O . SER A 1 346 ? 27.736 -12.342 -5.942 1.00 41.97 346 SER A O 1
ATOM 2510 N N . ARG A 1 347 ? 26.750 -11.099 -7.518 1.00 41.12 347 ARG A N 1
ATOM 2511 C CA . ARG A 1 347 ? 27.887 -10.142 -7.609 1.00 41.12 347 ARG A CA 1
ATOM 2512 C C . ARG A 1 347 ? 27.552 -8.653 -7.716 1.00 41.12 347 ARG A C 1
ATOM 2514 O O . ARG A 1 347 ? 28.404 -7.855 -7.338 1.00 41.12 347 ARG A O 1
ATOM 2521 N N . ARG A 1 348 ? 26.369 -8.248 -8.197 1.00 42.16 348 ARG A N 1
ATOM 2522 C CA . ARG A 1 348 ? 26.033 -6.815 -8.375 1.00 42.16 348 ARG A CA 1
ATOM 2523 C C . ARG A 1 348 ? 25.344 -6.180 -7.160 1.00 42.16 348 ARG A C 1
ATOM 2525 O O . ARG A 1 348 ? 25.713 -5.072 -6.788 1.00 42.16 348 ARG A O 1
ATOM 2532 N N . ALA A 1 349 ? 24.432 -6.885 -6.486 1.00 43.91 349 ALA A N 1
ATOM 2533 C CA . ALA A 1 349 ? 23.675 -6.329 -5.354 1.00 43.91 349 ALA A CA 1
ATOM 2534 C C . ALA A 1 349 ? 24.560 -5.976 -4.137 1.00 43.91 349 ALA A C 1
ATOM 2536 O O . ALA A 1 349 ? 24.374 -4.940 -3.501 1.00 43.91 349 ALA A O 1
ATOM 2537 N N . ALA A 1 350 ? 25.598 -6.777 -3.867 1.00 43.62 350 ALA A N 1
ATOM 2538 C CA . ALA A 1 350 ? 26.533 -6.543 -2.760 1.00 43.62 350 ALA A CA 1
ATOM 2539 C C . ALA A 1 350 ? 27.403 -5.276 -2.925 1.00 43.62 350 ALA A C 1
ATOM 2541 O O . ALA A 1 350 ? 27.988 -4.803 -1.953 1.00 43.62 350 ALA A O 1
ATOM 2542 N N . ALA A 1 351 ? 27.512 -4.725 -4.139 1.00 46.72 351 ALA A N 1
ATOM 2543 C CA . ALA A 1 351 ? 28.270 -3.501 -4.395 1.00 46.72 351 ALA A CA 1
ATOM 2544 C C . ALA A 1 351 ? 27.444 -2.229 -4.125 1.00 46.72 351 ALA A C 1
ATOM 2546 O O . ALA A 1 351 ? 28.004 -1.236 -3.669 1.00 46.72 351 ALA A O 1
ATOM 2547 N N . VAL A 1 352 ? 26.125 -2.279 -4.347 1.00 51.28 352 VAL A N 1
ATOM 2548 C CA . VAL A 1 352 ? 25.209 -1.129 -4.216 1.00 51.28 352 VAL A CA 1
ATOM 2549 C C . VAL A 1 352 ? 24.708 -0.938 -2.780 1.00 51.28 352 VAL A C 1
ATOM 2551 O O . VAL A 1 352 ? 24.432 0.186 -2.391 1.00 51.28 352 VAL A O 1
ATOM 2554 N N . ALA A 1 353 ? 24.666 -1.988 -1.950 1.00 44.94 353 ALA A N 1
ATOM 2555 C CA . ALA A 1 353 ? 24.291 -1.878 -0.529 1.00 44.94 353 ALA A CA 1
ATOM 2556 C C . ALA A 1 353 ? 25.409 -1.310 0.380 1.00 44.94 353 ALA A C 1
ATOM 2558 O O . ALA A 1 353 ? 25.161 -0.900 1.510 1.00 44.94 353 ALA A O 1
ATOM 2559 N N . ARG A 1 354 ? 26.657 -1.260 -0.106 1.00 44.34 354 ARG A N 1
ATOM 2560 C CA . ARG A 1 354 ? 27.829 -0.801 0.665 1.00 44.34 354 ARG A CA 1
ATOM 2561 C C . ARG A 1 354 ? 27.883 0.692 1.042 1.00 44.34 354 ARG A C 1
ATOM 2563 O O . ARG A 1 354 ? 28.540 0.972 2.042 1.00 44.34 354 ARG A O 1
ATOM 2570 N N . PRO A 1 355 ? 27.289 1.659 0.314 1.00 44.78 355 PRO A N 1
ATOM 2571 C CA . PRO A 1 355 ? 27.370 3.072 0.688 1.00 44.78 355 PRO A CA 1
ATOM 2572 C C . PRO A 1 355 ? 26.624 3.401 1.987 1.00 44.78 355 PRO A C 1
ATOM 2574 O O . PRO A 1 355 ? 27.139 4.182 2.782 1.00 44.78 355 PRO A O 1
ATOM 2577 N N . LEU A 1 356 ? 25.464 2.776 2.226 1.00 50.03 356 LEU A N 1
ATOM 2578 C CA . LEU A 1 356 ? 24.663 2.988 3.441 1.00 50.03 356 LEU A CA 1
ATOM 2579 C C . LEU A 1 356 ? 25.308 2.291 4.653 1.00 50.03 356 LEU A C 1
ATOM 2581 O O . LEU A 1 356 ? 25.532 2.902 5.691 1.00 50.03 356 LEU A O 1
ATOM 2585 N N . ASP A 1 357 ? 25.751 1.050 4.458 1.00 43.84 357 ASP A N 1
ATOM 2586 C CA . ASP A 1 357 ? 26.268 0.169 5.515 1.00 43.84 357 ASP A CA 1
ATOM 2587 C C . ASP A 1 357 ? 27.703 0.524 5.993 1.00 43.84 357 ASP A C 1
ATOM 2589 O O . ASP A 1 357 ? 28.179 0.067 7.036 1.00 43.84 357 ASP A O 1
ATOM 2593 N N . ARG A 1 358 ? 28.442 1.337 5.216 1.00 43.16 358 ARG A N 1
ATOM 2594 C CA . ARG A 1 358 ? 29.818 1.780 5.535 1.00 43.16 358 ARG A CA 1
ATOM 2595 C C . ARG A 1 358 ? 29.865 3.080 6.344 1.00 43.16 358 ARG A C 1
ATOM 2597 O O . ARG A 1 358 ? 30.861 3.305 7.027 1.00 43.16 358 ARG A O 1
ATOM 2604 N N . ARG A 1 359 ? 28.833 3.930 6.270 1.00 45.06 359 ARG A N 1
ATOM 2605 C CA . ARG A 1 359 ? 28.757 5.173 7.061 1.00 45.06 359 ARG A CA 1
ATOM 2606 C C . ARG A 1 359 ? 28.299 4.913 8.496 1.00 45.06 359 ARG A C 1
ATOM 2608 O O . ARG A 1 359 ? 28.920 5.464 9.398 1.00 45.06 359 ARG A O 1
ATOM 2615 N N . GLU A 1 360 ? 27.341 4.007 8.712 1.00 45.03 360 GLU A N 1
ATOM 2616 C CA . GLU A 1 360 ? 26.922 3.585 10.064 1.00 45.03 360 GLU A CA 1
ATOM 2617 C C . GLU A 1 360 ? 28.113 3.026 10.868 1.00 45.03 360 GLU A C 1
ATOM 2619 O O . GLU A 1 360 ? 28.392 3.483 11.974 1.00 45.03 360 GLU A O 1
ATOM 2624 N N . ARG A 1 361 ? 28.943 2.168 10.256 1.00 44.06 361 ARG A N 1
ATOM 2625 C CA . ARG A 1 361 ? 30.144 1.606 10.908 1.00 44.06 361 ARG A CA 1
ATOM 2626 C C . ARG A 1 361 ? 31.257 2.605 11.235 1.00 44.06 361 ARG A C 1
ATOM 2628 O O . ARG A 1 361 ? 32.130 2.277 12.033 1.00 44.06 361 ARG A O 1
ATOM 2635 N N . MET A 1 362 ? 31.280 3.786 10.613 1.00 39.78 362 MET A N 1
ATOM 2636 C CA . MET A 1 362 ? 32.249 4.836 10.967 1.00 39.78 362 MET A CA 1
ATOM 2637 C C . MET A 1 362 ? 31.705 5.814 12.016 1.00 39.78 362 MET A C 1
ATOM 2639 O O . MET A 1 362 ? 32.506 6.447 12.698 1.00 39.78 362 MET A O 1
ATOM 2643 N N . ALA A 1 363 ? 30.384 5.893 12.201 1.00 43.75 363 ALA A N 1
ATOM 2644 C CA . ALA A 1 363 ? 29.765 6.677 13.270 1.00 43.75 363 ALA A CA 1
ATOM 2645 C C . ALA A 1 363 ? 29.841 5.974 14.643 1.00 43.75 363 ALA A C 1
ATOM 2647 O O . ALA A 1 363 ? 29.923 6.639 15.670 1.00 43.75 363 ALA A O 1
ATOM 2648 N N . GLU A 1 364 ? 29.910 4.640 14.674 1.00 42.31 364 GLU A N 1
ATOM 2649 C CA . GLU A 1 364 ? 30.020 3.850 15.916 1.00 42.31 364 GLU A CA 1
ATOM 2650 C C . GLU A 1 364 ? 31.446 3.784 16.507 1.00 42.31 364 GLU A C 1
ATOM 2652 O O . GLU A 1 364 ? 31.659 3.216 17.575 1.00 42.31 364 GLU A O 1
ATOM 2657 N N . GLY A 1 365 ? 32.448 4.370 15.841 1.00 34.97 365 GLY A N 1
ATOM 2658 C CA . GLY A 1 365 ? 33.861 4.252 16.223 1.00 34.97 365 GLY A CA 1
ATOM 2659 C C . GLY A 1 365 ? 34.353 5.171 17.349 1.00 34.97 365 GLY A C 1
ATOM 2660 O O . GLY A 1 365 ? 35.530 5.092 17.686 1.00 34.97 365 GLY A O 1
ATOM 2661 N N . ASN A 1 366 ? 33.517 6.050 17.912 1.00 37.69 366 ASN A N 1
ATOM 2662 C CA . ASN A 1 366 ? 33.943 7.034 18.917 1.00 37.69 366 ASN A CA 1
ATOM 2663 C C . ASN A 1 366 ? 32.791 7.458 19.849 1.00 37.69 366 ASN A C 1
ATOM 2665 O O . ASN A 1 366 ? 32.378 8.613 19.842 1.00 37.69 366 ASN A O 1
ATOM 2669 N N . LEU A 1 367 ? 32.276 6.549 20.681 1.00 35.38 367 LEU A N 1
ATOM 2670 C CA . LEU A 1 367 ? 31.440 6.924 21.826 1.00 35.38 367 LEU A CA 1
ATOM 2671 C C . LEU A 1 367 ? 31.776 6.065 23.052 1.00 35.38 367 LEU A C 1
ATOM 2673 O O . LEU A 1 367 ? 31.897 4.845 22.977 1.00 35.38 367 LEU A O 1
ATOM 2677 N N . VAL A 1 368 ? 31.947 6.755 24.179 1.00 35.34 368 VAL A N 1
ATOM 2678 C CA . VAL A 1 368 ? 31.999 6.211 25.541 1.00 35.34 368 VAL A CA 1
ATOM 2679 C C . VAL A 1 368 ? 30.725 5.402 25.801 1.00 35.34 368 VAL A C 1
ATOM 2681 O O . VAL A 1 368 ? 29.642 5.883 25.476 1.00 35.34 368 VAL A O 1
ATOM 2684 N N . GLU A 1 369 ? 30.862 4.205 26.386 1.00 29.53 369 GLU A N 1
ATOM 2685 C CA . GLU A 1 369 ? 29.760 3.329 26.825 1.00 29.53 369 GLU A CA 1
ATOM 2686 C C . GLU A 1 369 ? 28.624 4.123 27.501 1.00 29.53 369 GLU A C 1
ATOM 2688 O O . GLU A 1 369 ? 28.823 4.649 28.602 1.00 29.53 369 GLU A O 1
ATOM 2693 N N . PRO A 1 370 ? 27.414 4.173 26.917 1.00 30.73 370 PRO A N 1
ATOM 2694 C CA . PRO A 1 370 ? 26.219 4.522 27.653 1.00 30.73 370 PRO A CA 1
ATOM 2695 C C . PRO A 1 370 ? 25.552 3.248 28.185 1.00 30.73 370 PRO A C 1
ATOM 2697 O O . PRO A 1 370 ? 25.443 2.224 27.512 1.00 30.73 370 PRO A O 1
ATOM 2700 N N . VAL A 1 371 ? 25.072 3.337 29.420 1.00 26.81 371 VAL A N 1
ATOM 2701 C CA . VAL A 1 371 ? 24.221 2.337 30.069 1.00 26.81 371 VAL A CA 1
ATOM 2702 C C . VAL A 1 371 ? 22.968 2.102 29.213 1.00 26.81 371 VAL A C 1
ATOM 2704 O O . VAL A 1 371 ? 22.190 3.025 28.985 1.00 26.81 371 VAL A O 1
ATOM 2707 N N . HIS A 1 372 ? 22.778 0.867 28.745 1.00 25.72 372 HIS A N 1
ATOM 2708 C CA . HIS A 1 372 ? 21.628 0.436 27.945 1.00 25.72 372 HIS A CA 1
ATOM 2709 C C . HIS A 1 372 ? 20.293 0.573 28.706 1.00 25.72 372 HIS A C 1
ATOM 2711 O O . HIS A 1 372 ? 20.133 -0.067 29.750 1.00 25.72 372 HIS A O 1
ATOM 2717 N N . PRO A 1 373 ? 19.282 1.280 28.167 1.00 26.09 373 PRO A N 1
ATOM 2718 C CA . PRO A 1 373 ? 17.890 0.999 28.473 1.00 26.09 373 PRO A CA 1
ATOM 2719 C C . PRO A 1 373 ? 17.373 -0.131 27.568 1.00 26.09 373 PRO A C 1
ATOM 2721 O O . PRO A 1 373 ? 17.698 -0.221 26.385 1.00 26.09 373 PRO A O 1
ATOM 2724 N N . LEU A 1 374 ? 16.563 -1.002 28.162 1.00 28.61 374 LEU A N 1
ATOM 2725 C CA . LEU A 1 374 ? 15.854 -2.118 27.538 1.00 28.61 374 LEU A CA 1
ATOM 2726 C C . LEU A 1 374 ? 14.957 -1.623 26.388 1.00 28.61 374 LEU A C 1
ATOM 2728 O O . LEU A 1 374 ? 13.961 -0.949 26.637 1.00 28.61 374 LEU A O 1
ATOM 2732 N N . ALA A 1 375 ? 15.284 -1.989 25.149 1.00 26.39 375 ALA A N 1
ATOM 2733 C CA . ALA A 1 375 ? 14.443 -1.773 23.973 1.00 26.39 375 ALA A CA 1
ATOM 2734 C C . ALA A 1 375 ? 14.166 -3.128 23.307 1.00 26.39 375 ALA A C 1
ATOM 2736 O O . ALA A 1 375 ? 15.055 -3.729 22.706 1.00 26.39 375 ALA A O 1
ATOM 2737 N N . GLY A 1 376 ? 12.940 -3.627 23.464 1.00 25.72 376 GLY A N 1
ATOM 2738 C CA . GLY A 1 376 ? 12.422 -4.818 22.793 1.00 25.72 376 GLY A CA 1
ATOM 2739 C C . GLY A 1 376 ? 11.162 -4.434 22.030 1.00 25.72 376 GLY A C 1
ATOM 2740 O O . GLY A 1 376 ? 10.106 -4.269 22.631 1.00 25.72 376 GLY A O 1
ATOM 2741 N N . GLY A 1 377 ? 11.290 -4.232 20.720 1.00 24.92 377 GLY A N 1
ATOM 2742 C CA . GLY A 1 377 ? 10.187 -3.893 19.824 1.00 24.92 377 GLY A CA 1
ATOM 2743 C C . GLY A 1 377 ? 10.222 -4.811 18.610 1.00 24.92 377 GLY A C 1
ATOM 2744 O O . GLY A 1 377 ? 10.974 -4.564 17.675 1.00 24.92 377 GLY A O 1
ATOM 2745 N N . GLY A 1 378 ? 9.454 -5.901 18.653 1.00 26.36 378 GLY A N 1
ATOM 2746 C CA . GLY A 1 378 ? 9.170 -6.728 17.481 1.00 26.36 378 GLY A CA 1
ATOM 2747 C C . GLY A 1 378 ? 7.970 -6.150 16.738 1.00 26.36 378 GLY A C 1
ATOM 2748 O O . GLY A 1 378 ? 6.876 -6.102 17.299 1.00 26.36 378 GLY A O 1
ATOM 2749 N N . GLU A 1 379 ? 8.185 -5.685 15.508 1.00 31.30 379 GLU A N 1
ATOM 2750 C CA . GLU A 1 379 ? 7.166 -5.039 14.677 1.00 31.30 379 GLU A CA 1
ATOM 2751 C C . GLU A 1 379 ? 5.959 -5.943 14.395 1.00 31.30 379 GLU A C 1
ATOM 2753 O O . GLU A 1 379 ? 6.066 -7.080 13.930 1.00 31.30 379 GLU A O 1
ATOM 2758 N N . VAL A 1 380 ? 4.785 -5.383 14.678 1.00 30.38 380 VAL A N 1
ATOM 2759 C CA . VAL A 1 380 ? 3.448 -5.905 14.393 1.00 30.38 380 VAL A CA 1
ATOM 2760 C C . VAL A 1 380 ? 2.962 -5.244 13.105 1.00 30.38 380 VAL A C 1
ATOM 2762 O O . VAL A 1 380 ? 3.171 -4.049 12.922 1.00 30.38 380 VAL A O 1
ATOM 2765 N N . ASN A 1 381 ? 2.260 -5.978 12.236 1.00 30.25 381 ASN A N 1
ATOM 2766 C CA . ASN A 1 381 ? 1.494 -5.369 11.146 1.00 30.25 381 ASN A CA 1
ATOM 2767 C C . ASN A 1 381 ? 0.415 -4.442 11.761 1.00 30.25 381 ASN A C 1
ATOM 2769 O O . ASN A 1 381 ? -0.549 -4.956 12.344 1.00 30.25 381 ASN A O 1
ATOM 2773 N N . PRO A 1 382 ? 0.547 -3.107 11.652 1.00 33.44 382 PRO A N 1
ATOM 2774 C CA . PRO A 1 382 ? -0.207 -2.140 12.458 1.00 33.44 382 PRO A CA 1
ATOM 2775 C C . PRO A 1 382 ? -1.698 -2.057 12.102 1.00 33.44 382 PRO A C 1
ATOM 2777 O O . PRO A 1 382 ? -2.464 -1.371 12.771 1.00 33.44 382 PRO A O 1
ATOM 2780 N N . TRP A 1 383 ? -2.134 -2.766 11.063 1.00 30.56 383 TRP A N 1
ATOM 2781 C CA . TRP A 1 383 ? -3.540 -2.858 10.690 1.00 30.56 383 TRP A CA 1
ATOM 2782 C C . TRP A 1 383 ? -4.270 -4.016 11.386 1.00 30.56 383 TRP A C 1
ATOM 2784 O O . TRP A 1 383 ? -5.486 -4.057 11.388 1.00 30.56 383 TRP A O 1
ATOM 2794 N N . SER A 1 384 ? -3.569 -4.963 12.010 1.00 30.45 384 SER A N 1
ATOM 2795 C CA . SER A 1 384 ? -4.189 -6.202 12.518 1.00 30.45 384 SER A CA 1
ATOM 2796 C C . SER A 1 384 ? -4.658 -6.158 13.979 1.00 30.45 384 SER A C 1
ATOM 2798 O O . SER A 1 384 ? -5.329 -7.081 14.433 1.00 30.45 384 SER A O 1
ATOM 2800 N N . THR A 1 385 ? -4.360 -5.098 14.732 1.00 32.72 385 THR A N 1
ATOM 2801 C CA . THR A 1 385 ? -4.775 -4.991 16.138 1.00 32.72 385 THR A CA 1
ATOM 2802 C C . THR A 1 385 ? -6.075 -4.203 16.257 1.00 32.72 385 THR A C 1
ATOM 2804 O O . THR A 1 385 ? -6.065 -2.987 16.434 1.00 32.72 385 THR A O 1
ATOM 2807 N N . GLY A 1 386 ? -7.208 -4.907 16.213 1.00 27.19 386 GLY A N 1
ATOM 2808 C CA . GLY A 1 386 ? -8.534 -4.389 16.584 1.00 27.19 386 GLY A CA 1
ATOM 2809 C C . GLY A 1 386 ? -8.686 -4.137 18.090 1.00 27.19 386 GLY A C 1
ATOM 2810 O O . GLY A 1 386 ? -9.746 -4.400 18.656 1.00 27.19 386 GLY A O 1
ATOM 2811 N N . HIS A 1 387 ? -7.620 -3.695 18.766 1.00 30.97 387 HIS A N 1
ATOM 2812 C CA . HIS A 1 387 ? -7.644 -3.497 20.205 1.00 30.97 387 HIS A CA 1
ATOM 2813 C C . HIS A 1 387 ? -8.245 -2.128 20.531 1.00 30.97 387 HIS A C 1
ATOM 2815 O O . HIS A 1 387 ? -7.634 -1.086 20.307 1.00 30.97 387 HIS A O 1
ATOM 2821 N N . TRP A 1 388 ? -9.471 -2.158 21.045 1.00 37.25 388 TRP A N 1
ATOM 2822 C CA . TRP A 1 388 ? -10.135 -1.019 21.666 1.00 37.25 388 TRP A CA 1
ATOM 2823 C C . TRP A 1 388 ? -9.701 -0.915 23.135 1.00 37.25 388 TRP A C 1
ATOM 2825 O O . TRP A 1 388 ? -9.609 -1.955 23.796 1.00 37.25 388 TRP A O 1
ATOM 2835 N N . PRO A 1 389 ? -9.462 0.289 23.685 1.00 30.62 389 PRO A N 1
ATOM 2836 C CA . PRO A 1 389 ? -9.275 0.441 25.121 1.00 30.62 389 PRO A CA 1
ATOM 2837 C C . PRO A 1 389 ? -10.584 0.097 25.855 1.00 30.62 389 PRO A C 1
ATOM 2839 O O . PRO A 1 389 ? -11.589 0.793 25.725 1.00 30.62 389 PRO A O 1
ATOM 2842 N N . ASP A 1 390 ? -10.575 -0.994 26.626 1.00 28.52 390 ASP A N 1
ATOM 2843 C CA . ASP A 1 390 ? -11.691 -1.408 27.486 1.00 28.52 390 ASP A CA 1
ATOM 2844 C C . ASP A 1 390 ? -11.792 -0.445 28.684 1.00 28.52 390 ASP A C 1
ATOM 2846 O O . ASP A 1 390 ? -11.090 -0.588 29.689 1.00 28.52 390 ASP A O 1
ATOM 2850 N N . GLN A 1 391 ? -12.637 0.586 28.580 1.00 35.16 391 GLN A N 1
ATOM 2851 C CA . GLN A 1 391 ? -12.943 1.466 29.708 1.00 35.16 391 GLN A CA 1
ATOM 2852 C C . GLN A 1 391 ? -14.067 0.867 30.557 1.00 35.16 391 GLN A C 1
ATOM 2854 O O . GLN A 1 391 ? -15.239 1.227 30.439 1.00 35.16 391 GLN A O 1
ATOM 2859 N N . ARG A 1 392 ? -13.706 -0.003 31.504 1.00 28.91 392 ARG A N 1
ATOM 2860 C CA . ARG A 1 392 ? -14.546 -0.175 32.695 1.00 28.91 392 ARG A CA 1
ATOM 2861 C C . ARG A 1 392 ? -14.354 1.045 33.596 1.00 28.91 392 ARG A C 1
ATOM 2863 O O . ARG A 1 392 ? -13.213 1.341 33.954 1.00 28.91 392 ARG A O 1
ATOM 2870 N N . PRO A 1 393 ? -15.425 1.732 34.030 1.00 29.31 393 PRO A N 1
ATOM 2871 C CA . PRO A 1 393 ? -15.286 2.819 34.982 1.00 29.31 393 PRO A CA 1
ATOM 2872 C C . PRO A 1 393 ? -14.726 2.255 36.289 1.00 29.31 393 PRO A C 1
ATOM 2874 O O . PRO A 1 393 ? -15.381 1.461 36.974 1.00 29.31 393 PRO A O 1
ATOM 2877 N N . MET A 1 394 ? -13.506 2.665 36.648 1.00 26.41 394 MET A N 1
ATOM 2878 C CA . MET A 1 394 ? -13.017 2.492 38.009 1.00 26.41 394 MET A CA 1
ATOM 2879 C C . MET A 1 394 ? -13.974 3.242 38.933 1.00 26.41 394 MET A C 1
ATOM 2881 O O . MET A 1 394 ? -13.998 4.470 38.975 1.00 26.41 394 MET A O 1
ATOM 2885 N N . ARG A 1 395 ? -14.784 2.487 39.680 1.00 28.62 395 ARG A N 1
ATOM 2886 C CA . ARG A 1 395 ? -15.478 3.000 40.859 1.00 28.62 395 ARG A CA 1
ATOM 2887 C C . ARG A 1 395 ? -14.417 3.505 41.831 1.00 28.62 395 ARG A C 1
ATOM 2889 O O . ARG A 1 395 ? -13.788 2.712 42.529 1.00 28.62 395 ARG A O 1
ATOM 2896 N N . THR A 1 396 ? -14.230 4.817 41.889 1.00 29.27 396 THR A N 1
ATOM 2897 C CA . THR A 1 396 ? -13.492 5.454 42.972 1.00 29.27 396 THR A CA 1
ATOM 2898 C C . THR A 1 396 ? -14.338 5.350 44.236 1.00 29.27 396 THR A C 1
ATOM 2900 O O . THR A 1 396 ? -15.394 5.962 44.386 1.00 29.27 396 THR A O 1
ATOM 2903 N N . SER A 1 397 ? -13.894 4.478 45.139 1.00 29.84 397 SER A N 1
ATOM 2904 C CA . SER A 1 397 ? -14.380 4.444 46.512 1.00 29.84 397 SER A CA 1
ATOM 2905 C C . SER A 1 397 ? -13.945 5.741 47.198 1.00 29.84 397 SER A C 1
ATOM 2907 O O . SER A 1 397 ? -12.789 6.146 47.080 1.00 29.84 397 SER A O 1
ATOM 2909 N N . GLY A 1 398 ? -14.893 6.420 47.843 1.00 33.09 398 GLY A N 1
ATOM 2910 C CA . GLY A 1 398 ? -14.744 7.790 48.320 1.00 33.09 398 GLY A CA 1
ATOM 2911 C C . GLY A 1 398 ? -13.652 7.995 49.369 1.00 33.09 398 GLY A C 1
ATOM 2912 O O . GLY A 1 398 ? -13.469 7.180 50.271 1.00 33.09 398 GLY A O 1
ATOM 2913 N N . VAL A 1 399 ? -12.992 9.150 49.281 1.00 28.88 399 VAL A N 1
ATOM 2914 C CA . VAL A 1 399 ? -12.217 9.756 50.366 1.00 28.88 399 VAL A CA 1
ATOM 2915 C C . VAL A 1 399 ? -12.529 11.255 50.407 1.00 28.88 399 VAL A C 1
ATOM 2917 O O . VAL A 1 399 ? -12.786 11.895 49.392 1.00 28.88 399 VAL A O 1
ATOM 2920 N N . VAL A 1 400 ? -12.604 11.743 51.639 1.00 30.16 400 VAL A N 1
ATOM 2921 C CA . VAL A 1 400 ? -13.234 12.964 52.140 1.00 30.16 400 VAL A CA 1
ATOM 2922 C C . VAL A 1 400 ? -12.492 14.246 51.736 1.00 30.16 400 VAL A C 1
ATOM 2924 O O . VAL A 1 400 ? -11.270 14.272 51.634 1.00 30.16 400 VAL A O 1
ATOM 2927 N N . ALA A 1 401 ? -13.282 15.305 51.548 1.00 31.12 401 ALA A N 1
ATOM 2928 C CA . ALA A 1 401 ? -12.915 16.672 51.196 1.00 31.12 401 ALA A CA 1
ATOM 2929 C C . ALA A 1 401 ? -11.911 17.356 52.144 1.00 31.12 401 ALA A C 1
ATOM 2931 O O . ALA A 1 401 ? -11.976 17.175 53.359 1.00 31.12 401 ALA A O 1
ATOM 2932 N N . PHE A 1 402 ? -11.095 18.253 51.580 1.00 25.98 402 PHE A N 1
ATOM 2933 C CA . PHE A 1 402 ? -10.541 19.418 52.276 1.00 25.98 402 PHE A CA 1
ATOM 2934 C C . PHE A 1 402 ? -10.317 20.564 51.271 1.00 25.98 402 PHE A C 1
ATOM 2936 O O . PHE A 1 402 ? -9.473 20.466 50.384 1.00 25.98 402 PHE A O 1
ATOM 2943 N N . GLU A 1 403 ? -11.096 21.640 51.404 1.00 34.84 403 GLU A N 1
ATOM 2944 C CA . GLU A 1 403 ? -10.835 22.941 50.771 1.00 34.84 403 GLU A CA 1
ATOM 2945 C C . GLU A 1 403 ? -9.748 23.703 51.547 1.00 34.84 403 GLU A C 1
ATOM 2947 O O . GLU A 1 403 ? -9.640 23.547 52.770 1.00 34.84 403 GLU A O 1
ATOM 2952 N N . PRO A 1 404 ? -9.043 24.637 50.883 1.00 37.22 404 PRO A N 1
ATOM 2953 C CA . PRO A 1 404 ? -8.850 25.930 51.530 1.00 37.22 404 PRO A CA 1
ATOM 2954 C C . PRO A 1 404 ? -9.071 27.128 50.590 1.00 37.22 404 PRO A C 1
ATOM 2956 O O . PRO A 1 404 ? -8.353 27.351 49.622 1.00 37.22 404 PRO A O 1
ATOM 2959 N N . ARG A 1 405 ? -10.112 27.890 50.934 1.00 27.14 405 ARG A N 1
ATOM 2960 C CA . ARG A 1 405 ? -10.110 29.302 51.364 1.00 27.14 405 ARG A CA 1
ATOM 2961 C C . ARG A 1 405 ? -9.134 30.292 50.693 1.00 27.14 405 ARG A C 1
ATOM 2963 O O . ARG A 1 405 ? -7.926 30.254 50.897 1.00 27.14 405 ARG A O 1
ATOM 2970 N N . VAL A 1 406 ? -9.769 31.249 50.018 1.00 39.59 406 VAL A N 1
ATOM 2971 C CA . VAL A 1 406 ? -9.304 32.562 49.544 1.00 39.59 406 VAL A CA 1
ATOM 2972 C C . VAL A 1 406 ? -8.852 33.457 50.706 1.00 39.59 406 VAL A C 1
ATOM 2974 O O . VAL A 1 406 ? -9.535 33.493 51.731 1.00 39.59 406 VAL A O 1
ATOM 2977 N N . ASP A 1 407 ? -7.773 34.220 50.505 1.00 32.16 407 ASP A N 1
ATOM 2978 C CA . ASP A 1 407 ? -7.524 35.479 51.220 1.00 32.16 407 ASP A CA 1
ATOM 2979 C C . ASP A 1 407 ? -6.905 36.518 50.267 1.00 32.16 407 ASP A C 1
ATOM 2981 O O . ASP A 1 407 ? -5.928 36.242 49.565 1.00 32.16 407 ASP A O 1
ATOM 2985 N N . ASP A 1 408 ? -7.529 37.695 50.245 1.00 37.03 408 ASP A N 1
ATOM 2986 C CA . ASP A 1 408 ? -7.133 38.907 49.526 1.00 37.03 408 ASP A CA 1
ATOM 2987 C C . ASP A 1 408 ? -6.047 39.670 50.304 1.00 37.03 408 ASP A C 1
ATOM 2989 O O . ASP A 1 408 ? -6.058 39.711 51.535 1.00 37.03 408 ASP A O 1
ATOM 2993 N N . GLY A 1 409 ? -5.134 40.345 49.599 1.00 30.16 409 GLY A N 1
ATOM 2994 C CA . GLY A 1 409 ? -4.060 41.111 50.237 1.00 30.16 409 GLY A CA 1
ATOM 2995 C C . GLY A 1 409 ? -3.348 42.091 49.309 1.00 30.16 409 GLY A C 1
ATOM 2996 O 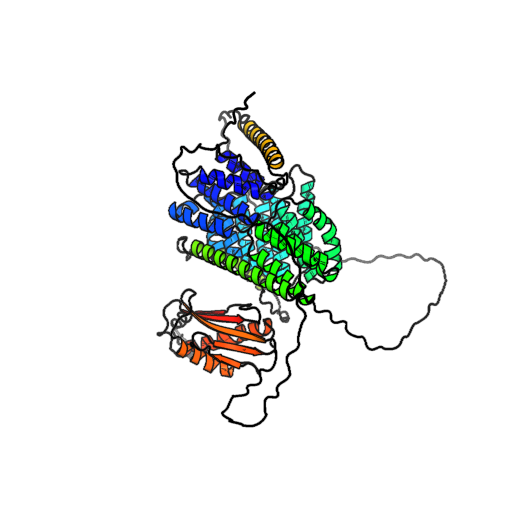O . GLY A 1 409 ? -2.271 41.813 48.797 1.00 30.16 409 GLY A O 1
ATOM 2997 N N . ASP A 1 410 ? -3.986 43.242 49.140 1.00 33.56 410 ASP A N 1
ATOM 2998 C CA . ASP A 1 410 ? -3.562 44.485 48.491 1.00 33.56 410 ASP A CA 1
ATOM 2999 C C . ASP A 1 410 ? -2.203 45.029 49.000 1.00 33.56 410 ASP A C 1
ATOM 3001 O O . ASP A 1 410 ? -1.977 45.041 50.212 1.00 33.56 410 ASP A O 1
ATOM 3005 N N . SER A 1 411 ? -1.329 45.541 48.113 1.00 34.78 411 SER A N 1
ATOM 3006 C CA . SER A 1 411 ? -0.447 46.709 48.361 1.00 34.78 411 SER A CA 1
ATOM 3007 C C . SER A 1 411 ? 0.466 47.054 47.178 1.00 34.78 411 SER A C 1
ATOM 3009 O O . SER A 1 411 ? 1.141 46.216 46.585 1.00 34.78 411 SER A O 1
ATOM 3011 N N . ALA A 1 412 ? 0.496 48.351 46.891 1.00 32.53 412 ALA A N 1
ATOM 3012 C CA . ALA A 1 412 ? 1.126 49.001 45.758 1.00 32.53 412 ALA A CA 1
ATOM 3013 C C . ALA A 1 412 ? 2.547 49.543 46.035 1.00 32.53 412 ALA A C 1
ATOM 3015 O O . ALA A 1 412 ? 2.908 49.842 47.170 1.00 32.53 412 ALA A O 1
ATOM 3016 N N . SER A 1 413 ? 3.231 49.836 44.922 1.00 33.53 413 SER A N 1
ATOM 3017 C CA . SER A 1 413 ? 4.136 50.978 44.683 1.00 33.53 413 SER A CA 1
ATOM 3018 C C . SER A 1 413 ? 5.627 50.930 45.072 1.00 33.53 413 SER A C 1
ATOM 3020 O O . SER A 1 413 ? 6.000 50.916 46.237 1.00 33.53 413 SER A O 1
ATOM 3022 N N . ALA A 1 414 ? 6.420 51.185 44.016 1.00 31.86 414 ALA A N 1
ATOM 3023 C CA . ALA A 1 414 ? 7.529 52.150 43.897 1.00 31.86 414 ALA A CA 1
ATOM 3024 C C . ALA A 1 414 ? 8.989 51.635 43.847 1.00 31.86 414 ALA A C 1
ATOM 3026 O O . ALA A 1 414 ? 9.573 51.255 44.851 1.00 31.86 414 ALA A O 1
ATOM 3027 N N . LEU A 1 415 ? 9.555 51.779 42.634 1.00 38.09 415 LEU A N 1
ATOM 3028 C CA . LEU A 1 415 ? 10.842 52.401 42.257 1.00 38.09 415 LEU A CA 1
ATOM 3029 C C . LEU A 1 415 ? 12.124 52.039 43.031 1.00 38.09 415 LEU A C 1
ATOM 3031 O O . LEU A 1 415 ? 12.273 52.459 44.168 1.00 38.09 415 LEU A O 1
ATOM 3035 N N . THR A 1 416 ? 13.125 51.511 42.308 1.00 33.62 416 THR A N 1
ATOM 3036 C CA . THR A 1 416 ? 14.492 52.088 42.235 1.00 33.62 416 THR A CA 1
ATOM 3037 C C . THR A 1 416 ? 15.299 51.513 41.062 1.00 33.62 416 THR A C 1
ATOM 3039 O O . THR A 1 416 ? 15.190 50.334 40.739 1.00 33.62 416 THR A O 1
ATOM 3042 N N . GLU A 1 417 ? 16.099 52.388 40.451 1.00 36.91 417 GLU A N 1
ATOM 3043 C CA . GLU A 1 417 ? 17.090 52.181 39.384 1.00 36.91 417 GLU A CA 1
ATOM 3044 C C . GLU A 1 417 ? 18.365 51.431 39.844 1.00 36.91 417 GLU A C 1
ATOM 3046 O O . GLU A 1 417 ? 18.659 51.386 41.038 1.00 36.91 417 GLU A O 1
ATOM 3051 N N . GLY A 1 418 ? 19.177 50.969 38.875 1.00 31.64 418 GLY A N 1
ATOM 3052 C CA . GLY A 1 418 ? 20.608 50.622 39.030 1.00 31.64 418 GLY A CA 1
ATOM 3053 C C . GLY A 1 418 ? 20.970 49.267 38.394 1.00 31.64 418 GLY A C 1
ATOM 3054 O O . GLY A 1 418 ? 20.619 48.245 38.962 1.00 31.64 418 GLY A O 1
ATOM 3055 N N . VAL A 1 419 ? 21.441 49.184 37.139 1.00 33.88 419 VAL A N 1
ATOM 3056 C CA . VAL A 1 419 ? 22.833 49.342 36.629 1.00 33.88 419 VAL A CA 1
ATOM 3057 C C . VAL A 1 419 ? 23.743 48.115 36.869 1.00 33.88 419 VAL A C 1
ATOM 3059 O O . VAL A 1 419 ? 23.831 47.621 37.988 1.00 33.88 419 VAL A O 1
ATOM 3062 N N . SER A 1 420 ? 24.459 47.749 35.788 1.00 34.81 420 SER A N 1
ATOM 3063 C CA . SER A 1 420 ? 25.556 46.766 35.597 1.00 34.81 420 SER A CA 1
ATOM 3064 C C . SER A 1 420 ? 25.104 45.360 35.172 1.00 34.81 420 SER A C 1
ATOM 3066 O O . SER A 1 420 ? 24.390 44.694 35.909 1.00 34.81 420 SER A O 1
ATOM 3068 N N . ASP A 1 421 ? 25.311 44.909 33.928 1.00 34.78 421 ASP A N 1
ATOM 3069 C CA . ASP A 1 421 ? 26.572 44.686 33.181 1.00 34.78 421 ASP A CA 1
ATOM 3070 C C . ASP A 1 421 ? 27.405 43.548 33.793 1.00 34.78 421 ASP A C 1
ATOM 3072 O O . ASP A 1 421 ? 28.097 43.771 34.781 1.00 34.78 421 ASP A O 1
ATOM 3076 N N . GLU A 1 422 ? 27.288 42.335 33.229 1.00 35.72 422 GLU A N 1
ATOM 3077 C CA . GLU A 1 422 ? 28.415 41.407 33.040 1.00 35.72 422 GLU A CA 1
ATOM 3078 C C . GLU A 1 422 ? 28.062 40.188 32.150 1.00 35.72 422 GLU A C 1
ATOM 3080 O O . GLU A 1 422 ? 27.178 39.390 32.453 1.00 35.72 422 GLU A O 1
ATOM 3085 N N . ALA A 1 423 ? 28.835 40.073 31.064 1.00 33.53 423 ALA A N 1
ATOM 3086 C CA . ALA A 1 423 ? 29.454 38.864 30.506 1.00 33.53 423 ALA A CA 1
ATOM 3087 C C . ALA A 1 423 ? 28.584 37.658 30.074 1.00 33.53 423 ALA A C 1
ATOM 3089 O O . ALA A 1 423 ? 28.324 36.729 30.837 1.00 33.53 423 ALA A O 1
ATOM 3090 N N . ALA A 1 424 ? 28.314 37.593 28.766 1.00 36.34 424 ALA A N 1
ATOM 3091 C CA . ALA A 1 424 ? 28.102 36.343 28.033 1.00 36.34 424 ALA A CA 1
ATOM 3092 C C . ALA A 1 424 ? 29.456 35.813 27.508 1.00 36.34 424 ALA A C 1
ATOM 3094 O O . ALA A 1 424 ? 30.245 36.621 27.013 1.00 36.34 424 ALA A O 1
ATOM 3095 N N . PRO A 1 425 ? 29.758 34.504 27.592 1.00 52.38 425 PRO A N 1
ATOM 3096 C CA . PRO A 1 425 ? 30.939 33.946 26.947 1.00 52.38 425 PRO A CA 1
ATOM 3097 C C . PRO A 1 425 ? 30.670 33.565 25.484 1.00 52.38 425 PRO A C 1
ATOM 3099 O O . PRO A 1 425 ? 29.726 32.833 25.179 1.00 52.38 425 PRO A O 1
ATOM 3102 N N . ASP A 1 426 ? 31.565 34.050 24.622 1.00 37.12 426 ASP A N 1
ATOM 3103 C CA . ASP A 1 426 ? 31.817 33.601 23.253 1.00 37.12 426 ASP A CA 1
ATOM 3104 C C . ASP A 1 426 ? 32.040 32.083 23.186 1.00 37.12 426 ASP A C 1
ATOM 3106 O O . ASP A 1 426 ? 32.860 31.524 23.921 1.00 37.12 426 ASP A O 1
ATOM 3110 N N . LEU A 1 427 ? 31.366 31.433 22.238 1.00 41.62 427 LEU A N 1
ATOM 3111 C CA . LEU A 1 427 ? 31.752 30.129 21.706 1.00 41.62 427 LEU A CA 1
ATOM 3112 C C . LEU A 1 427 ? 31.778 30.219 20.179 1.00 41.62 427 LEU A C 1
ATOM 3114 O O . LEU A 1 427 ? 30.844 29.811 19.494 1.00 41.62 427 LEU A O 1
ATOM 3118 N N . ASP A 1 428 ? 32.885 30.750 19.667 1.00 39.94 428 ASP A N 1
ATOM 3119 C CA . ASP A 1 428 ? 33.369 30.455 18.322 1.00 39.94 428 ASP A CA 1
ATOM 3120 C C . ASP A 1 428 ? 33.847 28.999 18.292 1.00 39.94 428 ASP A C 1
ATOM 3122 O O . ASP A 1 428 ? 34.709 28.651 19.096 1.00 39.94 428 ASP A O 1
ATOM 3126 N N . HIS A 1 429 ? 33.331 28.174 17.376 1.00 34.41 429 HIS A N 1
ATOM 3127 C CA . HIS A 1 429 ? 34.044 27.086 16.679 1.00 34.41 429 HIS A CA 1
ATOM 3128 C C . HIS A 1 429 ? 33.136 26.549 15.554 1.00 34.41 429 HIS A C 1
ATOM 3130 O O . HIS A 1 429 ? 32.449 25.539 15.700 1.00 34.41 429 HIS A O 1
ATOM 3136 N N . GLU A 1 430 ? 33.120 27.254 14.420 1.00 33.31 430 GLU A N 1
ATOM 3137 C CA . GLU A 1 430 ? 32.631 26.715 13.148 1.00 33.31 430 GLU A CA 1
ATOM 3138 C C . GLU A 1 430 ? 33.757 25.924 12.466 1.00 33.31 430 GLU A C 1
ATOM 3140 O O . GLU A 1 430 ? 34.663 26.499 11.862 1.00 33.31 430 GLU A O 1
ATOM 3145 N N . ASP A 1 431 ? 33.693 24.594 12.541 1.00 30.55 431 ASP A N 1
ATOM 3146 C CA . ASP A 1 431 ? 34.482 23.698 11.689 1.00 30.55 431 ASP A CA 1
ATOM 3147 C C . ASP A 1 431 ? 33.745 23.534 10.348 1.00 30.55 431 ASP A C 1
ATOM 3149 O O . ASP A 1 431 ? 32.935 22.626 10.136 1.00 30.55 431 ASP A O 1
ATOM 3153 N N . THR A 1 432 ? 33.992 24.472 9.433 1.00 31.83 432 THR A N 1
ATOM 3154 C CA . THR A 1 432 ? 33.469 24.416 8.065 1.00 31.83 432 THR A CA 1
ATOM 3155 C C . THR A 1 432 ? 34.385 23.533 7.220 1.00 31.83 432 THR A C 1
ATOM 3157 O O . THR A 1 432 ? 35.487 23.929 6.843 1.00 31.83 432 THR A O 1
ATOM 3160 N N . VAL A 1 433 ? 33.936 22.315 6.908 1.00 30.75 433 VAL A N 1
ATOM 3161 C CA . VAL A 1 433 ? 34.597 21.432 5.936 1.00 30.75 433 VAL A CA 1
ATOM 3162 C C . VAL A 1 433 ? 34.325 21.966 4.527 1.00 30.75 433 VAL A C 1
ATOM 3164 O O . VAL A 1 433 ? 33.288 21.702 3.922 1.00 30.75 433 VAL A O 1
ATOM 3167 N N . GLU A 1 434 ? 35.273 22.745 4.016 1.00 26.94 434 GLU A N 1
ATOM 3168 C CA . GLU A 1 434 ? 35.275 23.313 2.670 1.00 26.94 434 GLU A CA 1
ATOM 3169 C C . GLU A 1 434 ? 35.510 22.200 1.623 1.00 26.94 434 GLU A C 1
ATOM 3171 O O . GLU A 1 434 ? 36.617 21.687 1.445 1.00 26.94 434 GLU A O 1
ATOM 3176 N N . PHE A 1 435 ? 34.445 21.779 0.931 1.00 30.31 435 PHE A N 1
ATOM 3177 C CA . PHE A 1 435 ? 34.537 20.877 -0.220 1.00 30.31 435 PHE A CA 1
ATOM 3178 C C . PHE A 1 435 ? 34.977 21.659 -1.465 1.00 30.31 435 PHE A C 1
ATOM 3180 O O . PHE A 1 435 ? 34.199 22.381 -2.085 1.00 30.31 435 PHE A O 1
ATOM 3187 N N . TYR A 1 436 ? 36.241 21.476 -1.842 1.00 26.75 436 TYR A N 1
ATOM 3188 C CA . TYR A 1 436 ? 36.853 22.045 -3.040 1.00 26.75 436 TYR A CA 1
ATOM 3189 C C . TYR A 1 436 ? 36.300 21.364 -4.309 1.00 26.75 436 TYR A C 1
ATOM 3191 O O . TYR A 1 436 ? 36.716 20.262 -4.671 1.00 26.75 436 TYR A O 1
ATOM 3199 N N . TRP A 1 437 ? 35.368 22.018 -5.006 1.00 33.06 437 TRP A N 1
ATOM 3200 C CA . TRP A 1 437 ? 35.052 21.700 -6.401 1.00 33.06 437 TRP A CA 1
ATOM 3201 C C . TRP A 1 437 ? 36.071 22.405 -7.304 1.00 33.06 437 TRP A C 1
ATOM 3203 O O . TRP A 1 437 ? 36.157 23.631 -7.325 1.00 33.06 437 TRP A O 1
ATOM 3213 N N . GLY A 1 438 ? 36.885 21.626 -8.020 1.00 30.86 438 GLY A N 1
ATOM 3214 C CA . GLY A 1 438 ? 37.845 22.155 -8.992 1.00 30.86 438 GLY A CA 1
ATOM 3215 C C . GLY A 1 438 ? 37.156 22.822 -10.196 1.00 30.86 438 GLY A C 1
ATOM 3216 O O . GLY A 1 438 ? 36.029 22.453 -10.534 1.00 30.86 438 GLY A O 1
ATOM 3217 N N . PRO A 1 439 ? 37.814 23.788 -10.862 1.00 32.28 439 PRO A N 1
ATOM 3218 C CA . PRO A 1 439 ? 37.229 24.517 -11.982 1.00 32.28 439 PRO A CA 1
ATOM 3219 C C . PRO A 1 439 ? 37.090 23.630 -13.229 1.00 32.28 439 PRO A C 1
ATOM 3221 O O . PRO A 1 439 ? 37.968 22.824 -13.545 1.00 32.28 439 PRO A O 1
ATOM 3224 N N . ALA A 1 440 ? 35.973 23.803 -13.938 1.00 32.72 440 ALA A N 1
ATOM 3225 C CA . ALA A 1 440 ? 35.676 23.157 -15.213 1.00 32.72 440 ALA A CA 1
ATOM 3226 C C . ALA A 1 440 ? 36.682 23.568 -16.311 1.00 32.72 440 ALA A C 1
ATOM 3228 O O . ALA A 1 440 ? 37.153 24.708 -16.302 1.00 32.72 440 ALA A O 1
ATOM 3229 N N . PRO A 1 441 ? 37.010 22.682 -17.269 1.00 37.41 441 PRO A N 1
ATOM 3230 C CA . PRO A 1 441 ? 37.857 23.045 -18.396 1.00 37.41 441 PRO A CA 1
ATOM 3231 C C . PRO A 1 441 ? 37.091 23.870 -19.439 1.00 37.41 441 PRO A C 1
ATOM 3233 O O . PRO A 1 441 ? 35.925 23.604 -19.730 1.00 37.41 441 PRO A O 1
ATOM 3236 N N . ASP A 1 442 ? 37.805 24.837 -20.017 1.00 35.00 442 ASP A N 1
ATOM 3237 C CA . ASP A 1 442 ? 37.412 25.693 -21.138 1.00 35.00 442 ASP A CA 1
ATOM 3238 C C . ASP A 1 442 ? 36.735 24.917 -22.280 1.00 35.00 442 ASP A C 1
ATOM 3240 O O . ASP A 1 442 ? 37.356 24.106 -22.977 1.00 35.00 442 ASP A O 1
ATOM 3244 N N . SER A 1 443 ? 35.466 25.230 -22.535 1.00 35.34 443 SER A N 1
ATOM 3245 C CA . SER A 1 443 ? 34.773 24.866 -23.767 1.00 35.34 443 SER A CA 1
ATOM 3246 C C . SER A 1 443 ? 35.155 25.849 -24.876 1.00 35.34 443 SER A C 1
ATOM 3248 O O . SER A 1 443 ? 34.591 26.938 -24.993 1.00 35.34 443 SER A O 1
ATOM 3250 N N . GLY A 1 444 ? 36.140 25.450 -25.682 1.00 30.78 444 GLY A N 1
ATOM 3251 C CA . GLY A 1 444 ? 36.484 26.097 -26.945 1.00 30.78 444 GLY A CA 1
ATOM 3252 C C . GLY A 1 444 ? 35.319 26.067 -27.938 1.00 30.78 444 GLY A C 1
ATOM 3253 O O . GLY A 1 444 ? 34.608 25.068 -28.055 1.00 30.78 444 GLY A O 1
ATOM 3254 N N . GLY A 1 445 ? 35.131 27.191 -28.628 1.00 37.78 445 GLY A N 1
ATOM 3255 C CA . GLY A 1 445 ? 34.014 27.449 -29.527 1.00 37.78 445 GLY A CA 1
ATOM 3256 C C . GLY A 1 445 ? 33.931 26.531 -30.746 1.00 37.78 445 GLY A C 1
ATOM 3257 O O . GLY A 1 445 ? 34.934 26.168 -31.362 1.00 37.78 445 GLY A O 1
ATOM 3258 N N . ILE A 1 446 ? 32.688 26.232 -31.116 1.00 32.66 446 ILE A N 1
ATOM 3259 C CA . ILE A 1 446 ? 32.287 25.790 -32.448 1.00 32.66 446 ILE A CA 1
ATOM 3260 C C . ILE A 1 446 ? 31.157 26.733 -32.868 1.00 32.66 446 ILE A C 1
ATOM 3262 O O . ILE A 1 446 ? 30.056 26.675 -32.324 1.00 32.66 446 ILE A O 1
ATOM 3266 N N . GLU A 1 447 ? 31.474 27.645 -33.783 1.00 37.53 447 GLU A N 1
ATOM 3267 C CA . GLU A 1 447 ? 30.500 28.468 -34.498 1.00 37.53 447 GLU A CA 1
ATOM 3268 C C . GLU A 1 447 ? 29.772 27.630 -35.568 1.00 37.53 447 GLU A C 1
ATOM 3270 O O . GLU A 1 447 ? 30.341 26.708 -36.155 1.00 37.53 447 GLU A O 1
ATOM 3275 N N . ASP A 1 448 ? 28.519 28.020 -35.818 1.00 40.06 448 ASP A N 1
ATOM 3276 C CA . ASP A 1 448 ? 27.672 27.738 -36.985 1.00 40.06 448 ASP A CA 1
ATOM 3277 C C . ASP A 1 448 ? 27.120 26.315 -37.214 1.00 40.06 448 ASP A C 1
ATOM 3279 O O . ASP A 1 448 ? 27.570 25.552 -38.070 1.00 40.06 448 ASP A O 1
ATOM 3283 N N . ILE A 1 449 ? 25.979 26.037 -36.565 1.00 34.56 449 ILE A N 1
ATOM 3284 C CA . ILE A 1 449 ? 24.934 25.131 -37.077 1.00 34.56 449 ILE A CA 1
ATOM 3285 C C . ILE A 1 449 ? 23.608 25.919 -37.118 1.00 34.56 449 ILE A C 1
ATOM 3287 O O . ILE A 1 449 ? 23.226 26.505 -36.104 1.00 34.56 449 ILE A O 1
ATOM 3291 N N . PRO A 1 450 ? 22.880 25.968 -38.252 1.00 33.69 450 PRO A N 1
ATOM 3292 C CA . PRO A 1 450 ? 21.642 26.733 -38.350 1.00 33.69 450 PRO A CA 1
ATOM 3293 C C . PRO A 1 450 ? 20.529 26.063 -37.532 1.00 33.69 450 PRO A C 1
ATOM 3295 O O . PRO A 1 450 ? 20.068 24.970 -37.861 1.00 33.69 450 PRO A O 1
ATOM 3298 N N . VAL A 1 451 ? 20.085 26.741 -36.471 1.00 36.41 451 VAL A N 1
ATOM 3299 C CA . VAL A 1 451 ? 18.954 26.331 -35.628 1.00 36.41 451 VAL A CA 1
ATOM 3300 C C . VAL A 1 451 ? 17.657 26.447 -36.432 1.00 36.41 451 VAL A C 1
ATOM 3302 O O . VAL A 1 451 ? 17.174 27.538 -36.741 1.00 36.41 451 VAL A O 1
ATOM 3305 N N . GLY A 1 452 ? 17.084 25.300 -36.789 1.00 36.66 452 GLY A N 1
ATOM 3306 C CA . GLY A 1 452 ? 15.740 25.203 -37.343 1.00 36.66 452 GLY A CA 1
ATOM 3307 C C . GLY A 1 452 ? 14.686 25.352 -36.246 1.00 36.66 452 GLY A C 1
ATOM 3308 O O . GLY A 1 452 ? 14.356 24.381 -35.586 1.00 36.66 452 GLY A O 1
ATOM 3309 N N . ARG A 1 453 ? 14.177 26.577 -36.081 1.00 46.00 453 ARG A N 1
ATOM 3310 C CA . ARG A 1 453 ? 12.837 26.965 -35.588 1.00 46.00 453 ARG A CA 1
ATOM 3311 C C . ARG A 1 453 ? 12.098 25.943 -34.687 1.00 46.00 453 ARG A C 1
ATOM 3313 O O . ARG A 1 453 ? 11.293 25.151 -35.168 1.00 46.00 453 ARG A O 1
ATOM 3320 N N . GLU A 1 454 ? 12.286 26.069 -33.371 1.00 43.28 454 GLU A N 1
ATOM 3321 C CA . GLU A 1 454 ? 11.616 25.308 -32.291 1.00 43.28 454 GLU A CA 1
ATOM 3322 C C . GLU A 1 454 ? 10.138 25.690 -32.037 1.00 43.28 454 GLU A C 1
ATOM 3324 O O . GLU A 1 454 ? 9.475 25.101 -31.188 1.00 43.28 454 GLU A O 1
ATOM 3329 N N . GLU A 1 455 ? 9.568 26.631 -32.796 1.00 42.12 455 GLU A N 1
ATOM 3330 C CA . GLU A 1 455 ? 8.206 27.159 -32.573 1.00 42.12 455 GLU A CA 1
ATOM 3331 C C . GLU A 1 455 ? 7.070 26.133 -32.818 1.00 42.12 455 GLU A C 1
ATOM 3333 O O . GLU A 1 455 ? 5.912 26.413 -32.518 1.00 42.12 455 GLU A O 1
ATOM 3338 N N . GLY A 1 456 ? 7.367 24.945 -33.361 1.00 37.12 456 GLY A N 1
ATOM 3339 C CA . GLY A 1 456 ? 6.363 23.917 -33.673 1.00 37.12 456 GLY A CA 1
ATOM 3340 C C . GLY A 1 456 ? 6.051 22.925 -32.543 1.00 37.12 456 GLY A C 1
ATOM 3341 O O . GLY A 1 456 ? 4.943 22.396 -32.497 1.00 37.12 456 GLY A O 1
ATOM 3342 N N . LEU A 1 457 ? 6.994 22.661 -31.630 1.00 38.69 457 LEU A N 1
ATOM 3343 C CA . LEU A 1 457 ? 6.825 21.635 -30.585 1.00 38.69 457 LEU A CA 1
ATOM 3344 C C . LEU A 1 457 ? 6.090 22.169 -29.349 1.00 38.69 457 LEU A C 1
ATOM 3346 O O . LEU A 1 457 ? 5.262 21.466 -28.776 1.00 38.69 457 LEU A O 1
ATOM 3350 N N . THR A 1 458 ? 6.308 23.435 -28.995 1.00 43.69 458 THR A N 1
ATOM 3351 C CA . THR A 1 458 ? 5.582 24.126 -27.917 1.00 43.69 458 THR A CA 1
ATOM 3352 C C . THR A 1 458 ? 4.106 24.340 -28.252 1.00 43.69 458 THR A C 1
ATOM 3354 O O . THR A 1 458 ? 3.259 24.236 -27.370 1.00 43.69 458 THR A O 1
ATOM 3357 N N . HIS A 1 459 ? 3.767 24.560 -29.527 1.00 37.69 459 HIS A N 1
ATOM 3358 C CA . HIS A 1 459 ? 2.372 24.691 -29.962 1.00 37.69 459 HIS A CA 1
ATOM 3359 C C . HIS A 1 459 ? 1.607 23.357 -29.898 1.00 37.69 459 HIS A C 1
ATOM 3361 O O . HIS A 1 459 ? 0.450 23.337 -29.491 1.00 37.69 459 HIS A O 1
ATOM 3367 N N . LEU A 1 460 ? 2.254 22.235 -30.244 1.00 41.81 460 LEU A N 1
ATOM 3368 C CA . LEU A 1 460 ? 1.640 20.902 -30.172 1.00 41.81 460 LEU A CA 1
ATOM 3369 C C . LEU A 1 460 ? 1.442 20.415 -28.729 1.00 41.81 460 LEU A C 1
ATOM 3371 O O . LEU A 1 460 ? 0.436 19.766 -28.450 1.00 41.81 460 LEU A O 1
ATOM 3375 N N . ALA A 1 461 ? 2.358 20.749 -27.813 1.00 44.97 461 ALA A N 1
ATOM 3376 C CA . ALA A 1 461 ? 2.188 20.467 -26.386 1.00 44.97 461 ALA A CA 1
ATOM 3377 C C . ALA A 1 461 ? 1.001 21.254 -25.795 1.00 44.97 461 ALA A C 1
ATOM 3379 O O . ALA A 1 461 ? 0.118 20.663 -25.178 1.00 44.97 461 ALA A O 1
ATOM 3380 N N . TYR A 1 462 ? 0.914 22.554 -26.101 1.00 43.00 462 TYR A N 1
ATOM 3381 C CA . TYR A 1 462 ? -0.173 23.428 -25.645 1.00 43.00 462 TYR A CA 1
ATOM 3382 C C . TYR A 1 462 ? -1.552 23.036 -26.214 1.00 43.00 462 TYR A C 1
ATOM 3384 O O . TYR A 1 462 ? -2.567 23.078 -25.518 1.00 43.00 462 TYR A O 1
ATOM 3392 N N . GLU A 1 463 ? -1.619 22.617 -27.483 1.00 44.25 463 GLU A N 1
ATOM 3393 C CA . GLU A 1 463 ? -2.862 22.104 -28.078 1.00 44.25 463 GLU A CA 1
ATOM 3394 C C . GLU A 1 463 ? -3.274 20.742 -27.500 1.00 44.25 463 GLU A C 1
ATOM 3396 O O . GLU A 1 463 ? -4.472 20.480 -27.363 1.00 44.25 463 GLU A O 1
ATOM 3401 N N . GLY A 1 464 ? -2.305 19.899 -27.129 1.00 44.34 464 GLY A N 1
ATOM 3402 C CA . GLY A 1 464 ? -2.541 18.627 -26.447 1.00 44.34 464 GLY A CA 1
ATOM 3403 C C . GLY A 1 464 ? -3.128 18.808 -25.047 1.00 44.34 464 GLY A C 1
ATOM 3404 O O . GLY A 1 464 ? -4.120 18.159 -24.722 1.00 44.34 464 GLY A O 1
ATOM 3405 N N . GLU A 1 465 ? -2.579 19.731 -24.255 1.00 45.81 465 GLU A N 1
ATOM 3406 C CA . GLU A 1 465 ? -3.086 20.082 -22.919 1.00 45.81 465 GLU A CA 1
ATOM 3407 C C . GLU A 1 465 ? -4.517 20.618 -22.985 1.00 45.81 465 GLU A C 1
ATOM 3409 O O . GLU A 1 465 ? -5.404 20.112 -22.301 1.00 45.81 465 GLU A O 1
ATOM 3414 N N . ARG A 1 466 ? -4.793 21.562 -23.892 1.00 49.59 466 ARG A N 1
ATOM 3415 C CA . ARG A 1 466 ? -6.136 22.139 -24.047 1.00 49.59 466 ARG A CA 1
ATOM 3416 C C . ARG A 1 466 ? -7.164 21.131 -24.567 1.00 49.59 466 ARG A C 1
ATOM 3418 O O . ARG A 1 466 ? -8.345 21.195 -24.216 1.00 49.59 466 ARG A O 1
ATOM 3425 N N . TRP A 1 467 ? -6.740 20.210 -25.433 1.00 73.12 467 TRP A N 1
ATOM 3426 C CA . TRP A 1 467 ? -7.583 19.099 -25.866 1.00 73.12 467 TRP A CA 1
ATOM 3427 C C . TRP A 1 467 ? -7.874 18.144 -24.706 1.00 73.12 467 TRP A C 1
ATOM 3429 O O . TRP A 1 467 ? -9.029 17.757 -24.530 1.00 73.12 467 TRP A O 1
ATOM 3439 N N . LEU A 1 468 ? -6.861 17.809 -23.902 1.00 50.00 468 LEU A N 1
ATOM 3440 C CA . LEU A 1 468 ? -6.999 16.948 -22.733 1.00 50.00 468 LEU A CA 1
ATOM 3441 C C . LEU A 1 468 ? -7.926 17.587 -21.695 1.00 50.00 468 LEU A C 1
ATOM 3443 O O . LEU A 1 468 ? -8.852 16.923 -21.258 1.00 50.00 468 LEU A O 1
ATOM 3447 N N . GLU A 1 469 ? -7.775 18.871 -21.370 1.00 59.47 469 GLU A N 1
ATOM 3448 C CA . GLU A 1 469 ? -8.698 19.602 -20.488 1.00 59.47 469 GLU A CA 1
ATOM 3449 C C . GLU A 1 469 ? -10.148 19.532 -20.983 1.00 59.47 469 GLU A C 1
ATOM 3451 O O . GLU A 1 469 ? -11.063 19.244 -20.210 1.00 59.47 469 GLU A O 1
ATOM 3456 N N . GLY A 1 470 ? -10.370 19.748 -22.285 1.00 58.94 470 GLY A N 1
ATOM 3457 C CA . GLY A 1 470 ? -11.696 19.644 -22.894 1.00 58.94 470 GLY A CA 1
ATOM 3458 C C . GLY A 1 470 ? -12.262 18.224 -22.840 1.00 58.94 470 GLY A C 1
ATOM 3459 O O . GLY A 1 470 ? -13.438 18.042 -22.523 1.00 58.94 470 GLY A O 1
ATOM 3460 N N . ALA A 1 471 ? -11.424 17.221 -23.103 1.00 51.53 471 ALA A N 1
ATOM 3461 C CA . ALA A 1 471 ? -11.795 15.818 -23.009 1.00 51.53 471 ALA A CA 1
ATOM 3462 C C . ALA A 1 471 ? -12.114 15.431 -21.559 1.00 51.53 471 ALA A C 1
ATOM 3464 O O . ALA A 1 471 ? -13.170 14.864 -21.320 1.00 51.53 471 ALA A O 1
ATOM 3465 N N . LEU A 1 472 ? -11.275 15.797 -20.588 1.00 53.09 472 LEU A N 1
ATOM 3466 C CA . LEU A 1 472 ? -11.471 15.534 -19.160 1.00 53.09 472 LEU A CA 1
ATOM 3467 C C . LEU A 1 472 ? -12.733 16.202 -18.619 1.00 53.09 472 LEU A C 1
ATOM 3469 O O . LEU A 1 472 ? -13.524 15.542 -17.953 1.00 53.09 472 LEU A O 1
ATOM 3473 N N . ALA A 1 473 ? -12.978 17.465 -18.969 1.00 62.97 473 ALA A N 1
ATOM 3474 C CA . ALA A 1 473 ? -14.214 18.155 -18.615 1.00 62.97 473 ALA A CA 1
ATOM 3475 C C . ALA A 1 473 ? -15.446 17.463 -19.223 1.00 62.97 473 ALA A C 1
ATOM 3477 O O . ALA A 1 473 ? -16.505 17.396 -18.596 1.00 62.97 473 ALA A O 1
ATOM 3478 N N . GLU A 1 474 ? -15.327 16.917 -20.436 1.00 49.47 474 GLU A N 1
ATOM 3479 C CA . GLU A 1 474 ? -16.389 16.135 -21.060 1.00 49.47 474 GLU A CA 1
ATOM 3480 C C . GLU A 1 474 ? -16.565 14.755 -20.408 1.00 49.47 474 GLU A C 1
ATOM 3482 O O . GLU A 1 474 ? -17.704 14.343 -20.190 1.00 49.47 474 GLU A O 1
ATOM 3487 N N . LEU A 1 475 ? -15.483 14.078 -20.016 1.00 46.16 475 LEU A N 1
ATOM 3488 C CA . LEU A 1 475 ? -15.536 12.816 -19.279 1.00 46.16 475 LEU A CA 1
ATOM 3489 C C . LEU A 1 475 ? -16.144 12.997 -17.888 1.00 46.16 475 LEU A C 1
ATOM 3491 O O . LEU A 1 475 ? -17.017 12.223 -17.512 1.00 46.16 475 LEU A O 1
ATOM 3495 N N . ASP A 1 476 ? -15.761 14.032 -17.145 1.00 52.69 476 ASP A N 1
ATOM 3496 C CA . ASP A 1 476 ? -16.342 14.340 -15.835 1.00 52.69 476 ASP A CA 1
ATOM 3497 C C . ASP A 1 476 ? -17.809 14.790 -15.972 1.00 52.69 476 ASP A C 1
ATOM 3499 O O . ASP A 1 476 ? -18.654 14.436 -15.152 1.00 52.69 476 ASP A O 1
ATOM 3503 N N . ARG A 1 477 ? -18.178 15.476 -17.060 1.00 68.69 477 ARG A N 1
ATOM 3504 C CA . ARG A 1 477 ? -19.585 15.785 -17.372 1.00 68.69 477 ARG A CA 1
ATOM 3505 C C . ARG A 1 477 ? -20.410 14.530 -17.675 1.00 68.69 477 ARG A C 1
ATOM 3507 O O . ARG A 1 477 ? -21.573 14.465 -17.281 1.00 68.69 477 ARG A O 1
ATOM 3514 N N . VAL A 1 478 ? -19.847 13.574 -18.416 1.00 47.28 478 VAL A N 1
ATOM 3515 C CA . VAL A 1 478 ? -20.549 12.366 -18.889 1.00 47.28 478 VAL A CA 1
ATOM 3516 C C . VAL A 1 478 ? -20.567 11.259 -17.831 1.00 47.28 478 VAL A C 1
ATOM 3518 O O . VAL A 1 478 ? -21.561 10.544 -17.726 1.00 47.28 478 VAL A O 1
ATOM 3521 N N . TRP A 1 479 ? -19.511 11.135 -17.027 1.00 38.81 479 TRP A N 1
ATOM 3522 C CA . TRP A 1 479 ? -19.317 10.050 -16.058 1.00 38.81 479 TRP A CA 1
ATOM 3523 C C . TRP A 1 479 ? -19.208 10.502 -14.597 1.00 38.81 479 TRP A C 1
ATOM 3525 O O . TRP A 1 479 ? -19.136 9.654 -13.713 1.00 38.81 479 TRP A O 1
ATOM 3535 N N . GLY A 1 480 ? -19.190 11.807 -14.317 1.00 39.06 480 GLY A N 1
ATOM 3536 C CA . GLY A 1 480 ? -19.252 12.361 -12.957 1.00 39.06 480 GLY A CA 1
ATOM 3537 C C . GLY A 1 480 ? -20.677 12.611 -12.450 1.00 39.06 480 GLY A C 1
ATOM 3538 O O . GLY A 1 480 ? -20.861 12.967 -11.289 1.00 39.06 480 GLY A O 1
ATOM 3539 N N . GLN A 1 481 ? -21.699 12.415 -13.290 1.00 40.28 481 GLN A N 1
ATOM 3540 C CA . GLN A 1 481 ? -23.089 12.360 -12.839 1.00 40.28 481 GLN A CA 1
ATOM 3541 C C . GLN A 1 481 ? -23.370 10.953 -12.286 1.00 40.28 481 GLN A C 1
ATOM 3543 O O . GLN A 1 481 ? -23.047 9.978 -12.971 1.00 40.28 481 GLN A O 1
ATOM 3548 N N . PRO A 1 482 ? -23.975 10.808 -11.092 1.00 32.22 482 PRO A N 1
ATOM 3549 C CA . PRO A 1 482 ? -24.427 9.503 -10.624 1.00 32.22 482 PRO A CA 1
ATOM 3550 C C . PRO A 1 482 ? -25.372 8.909 -11.673 1.00 32.22 482 PRO A C 1
ATOM 3552 O O . PRO A 1 482 ? -26.262 9.609 -12.168 1.00 32.22 482 PRO A O 1
ATOM 3555 N N . LEU A 1 483 ? -25.149 7.643 -12.055 1.00 32.75 483 LEU A N 1
ATOM 3556 C CA . LEU A 1 483 ? -26.049 6.962 -12.984 1.00 32.75 483 LEU A CA 1
ATOM 3557 C C . LEU A 1 483 ? -27.479 7.087 -12.434 1.00 32.75 483 LEU A C 1
ATOM 3559 O O . LEU A 1 483 ? -27.693 6.753 -11.268 1.00 32.75 483 LEU A O 1
ATOM 3563 N N . PRO A 1 484 ? -28.458 7.563 -13.224 1.00 37.75 484 PRO A N 1
ATOM 3564 C CA . PRO A 1 484 ? -29.843 7.528 -12.783 1.00 37.75 484 PRO A CA 1
ATOM 3565 C C . PRO A 1 484 ? -30.217 6.073 -12.489 1.00 37.75 484 PRO A C 1
ATOM 3567 O O . PRO A 1 484 ? -29.895 5.201 -13.296 1.00 37.75 484 PRO A O 1
ATOM 3570 N N . ASP A 1 485 ? -30.876 5.828 -11.350 1.00 38.06 485 ASP A N 1
ATOM 3571 C CA . ASP A 1 485 ? -31.335 4.502 -10.924 1.00 38.06 485 ASP A CA 1
ATOM 3572 C C . ASP A 1 485 ? -31.998 3.766 -12.096 1.00 38.06 485 ASP A C 1
ATOM 3574 O O . ASP A 1 485 ? -33.126 4.069 -12.503 1.00 38.06 485 ASP A O 1
ATOM 3578 N N . LEU A 1 486 ? -31.290 2.780 -12.651 1.00 40.34 486 LEU A N 1
ATOM 3579 C CA . LEU A 1 486 ? -31.767 1.951 -13.760 1.00 40.34 486 LEU A CA 1
ATOM 3580 C C . LEU A 1 486 ? -32.802 0.905 -13.308 1.00 40.34 486 LEU A C 1
ATOM 3582 O O . LEU A 1 486 ? -33.140 0.006 -14.072 1.00 40.34 486 LEU A O 1
ATOM 3586 N N . ASP A 1 487 ? -33.377 1.056 -12.112 1.00 37.28 487 ASP A N 1
ATOM 3587 C CA . ASP A 1 487 ? -34.382 0.143 -11.558 1.00 37.28 487 ASP A CA 1
ATOM 3588 C C . ASP A 1 487 ? -35.820 0.434 -12.036 1.00 37.28 487 ASP A C 1
ATOM 3590 O O . ASP A 1 487 ? -36.800 -0.179 -11.608 1.00 37.28 487 ASP A O 1
ATOM 3594 N N . ARG A 1 488 ? -35.992 1.335 -13.013 1.00 40.22 488 ARG A N 1
ATOM 3595 C CA . ARG A 1 488 ? -37.247 1.439 -13.771 1.00 40.22 488 ARG A CA 1
ATOM 3596 C C . ARG A 1 488 ? -37.224 0.523 -14.987 1.00 40.22 488 ARG A C 1
ATOM 3598 O O . ARG A 1 488 ? -37.025 0.967 -16.111 1.00 40.22 488 ARG A O 1
ATOM 3605 N N . SER A 1 489 ? -37.490 -0.754 -14.717 1.00 36.28 489 SER A N 1
ATOM 3606 C CA . SER A 1 489 ? -38.304 -1.670 -15.532 1.00 36.28 489 SER A CA 1
ATOM 3607 C C . SER A 1 489 ? -38.625 -1.154 -16.944 1.00 36.28 489 SER A C 1
ATOM 3609 O O . SER A 1 489 ? -39.664 -0.530 -17.179 1.00 36.28 489 SER A O 1
ATOM 3611 N N . VAL A 1 490 ? -37.743 -1.439 -17.903 1.00 38.09 490 VAL A N 1
ATOM 3612 C CA . VAL A 1 490 ? -38.075 -1.329 -19.325 1.00 38.09 490 VAL A CA 1
ATOM 3613 C C . VAL A 1 490 ? -39.078 -2.438 -19.631 1.00 38.09 490 VAL A C 1
ATOM 3615 O O . VAL A 1 490 ? -38.726 -3.613 -19.705 1.00 38.09 490 VAL A O 1
ATOM 3618 N N . ALA A 1 491 ? -40.348 -2.059 -19.773 1.00 41.84 491 ALA A N 1
ATOM 3619 C CA . ALA A 1 491 ? -41.379 -2.928 -20.314 1.00 41.84 491 ALA A CA 1
ATOM 3620 C C . ALA A 1 491 ? -40.958 -3.383 -21.721 1.00 41.84 491 ALA A C 1
ATOM 3622 O O . ALA A 1 491 ? -40.821 -2.570 -22.638 1.00 41.84 491 ALA A O 1
ATOM 3623 N N . LEU A 1 492 ? -40.724 -4.687 -21.865 1.00 41.09 492 LEU A N 1
ATOM 3624 C CA . LEU A 1 492 ? -40.435 -5.336 -23.140 1.00 41.09 492 LEU A CA 1
ATOM 3625 C C . LEU A 1 492 ? -41.591 -5.087 -24.131 1.00 41.09 492 LEU A C 1
ATOM 3627 O O . LEU A 1 492 ? -42.757 -5.224 -23.749 1.00 41.09 492 LEU A O 1
ATOM 3631 N N . PRO A 1 493 ? -41.309 -4.738 -25.398 1.00 40.38 493 PRO A N 1
ATOM 3632 C CA . PRO A 1 493 ? -42.341 -4.618 -26.416 1.00 40.38 493 PRO A CA 1
ATOM 3633 C C . PRO A 1 493 ? -42.886 -6.005 -26.781 1.00 40.38 493 PRO A C 1
ATOM 3635 O O . PRO A 1 493 ? -42.131 -6.943 -27.025 1.00 40.38 493 PRO A O 1
ATOM 3638 N N . ALA A 1 494 ? -44.214 -6.111 -26.807 1.00 41.34 494 ALA A N 1
ATOM 3639 C CA . ALA A 1 494 ? -44.957 -7.320 -27.133 1.00 41.34 494 ALA A CA 1
ATOM 3640 C C . ALA A 1 494 ? -44.606 -7.868 -28.530 1.00 41.34 494 ALA A C 1
ATOM 3642 O O . ALA A 1 494 ? -44.643 -7.138 -29.524 1.00 41.34 494 ALA A O 1
ATOM 3643 N N . GLU A 1 495 ? -44.317 -9.170 -28.597 1.00 40.94 495 GLU A N 1
ATOM 3644 C CA . GLU A 1 495 ? -44.193 -9.915 -29.851 1.00 40.94 495 GLU A CA 1
ATOM 3645 C C . GLU A 1 495 ? -45.539 -9.984 -30.604 1.00 40.94 495 GLU A C 1
ATOM 3647 O O . GLU A 1 495 ? -46.599 -10.114 -29.980 1.00 40.94 495 GLU A O 1
ATOM 3652 N N . PRO A 1 496 ? -45.536 -9.921 -31.949 1.00 46.31 496 PRO A N 1
ATOM 3653 C CA . PRO A 1 496 ? -46.750 -10.013 -32.747 1.00 46.31 496 PRO A CA 1
ATOM 3654 C C . PRO A 1 496 ? -47.263 -11.457 -32.861 1.00 46.31 496 PRO A C 1
ATOM 3656 O O . PRO A 1 496 ? -46.549 -12.382 -33.245 1.00 46.31 496 PRO A O 1
ATOM 3659 N N . ALA A 1 497 ? -48.556 -11.606 -32.575 1.00 36.56 497 ALA A N 1
ATOM 3660 C CA . ALA A 1 497 ? -49.325 -12.839 -32.643 1.00 36.56 497 ALA A CA 1
ATOM 3661 C C . ALA A 1 497 ? -49.333 -13.487 -34.043 1.00 36.56 497 ALA A C 1
ATOM 3663 O O . ALA A 1 497 ? -49.702 -12.861 -35.039 1.00 36.56 497 ALA A O 1
ATOM 3664 N N . VAL A 1 498 ? -49.022 -14.785 -34.089 1.00 44.94 498 VAL A N 1
ATOM 3665 C CA . VAL A 1 498 ? -49.298 -15.671 -35.229 1.00 44.94 498 VAL A CA 1
ATOM 3666 C C . VAL A 1 498 ? -50.672 -16.319 -35.025 1.00 44.94 498 VAL A C 1
ATOM 3668 O O . VAL A 1 498 ? -50.941 -16.927 -33.991 1.00 44.94 498 VAL A O 1
ATOM 3671 N N . ALA A 1 499 ? -51.552 -16.168 -36.017 1.00 39.69 499 ALA A N 1
ATOM 3672 C CA . ALA A 1 499 ? -52.907 -16.715 -36.030 1.00 39.69 499 ALA A CA 1
ATOM 3673 C C . ALA A 1 499 ? -52.928 -18.253 -36.196 1.00 39.69 499 ALA A C 1
ATOM 3675 O O . ALA A 1 499 ? -52.153 -18.782 -36.998 1.00 39.69 499 ALA A O 1
ATOM 3676 N N . PRO A 1 500 ? -53.846 -18.981 -35.527 1.00 43.78 500 PRO A N 1
ATOM 3677 C CA . PRO A 1 500 ? -54.005 -20.420 -35.702 1.00 43.78 500 PRO A CA 1
ATOM 3678 C C . PRO A 1 500 ? -55.033 -20.744 -36.799 1.00 43.78 500 PRO A C 1
ATOM 3680 O O . PRO A 1 500 ? -56.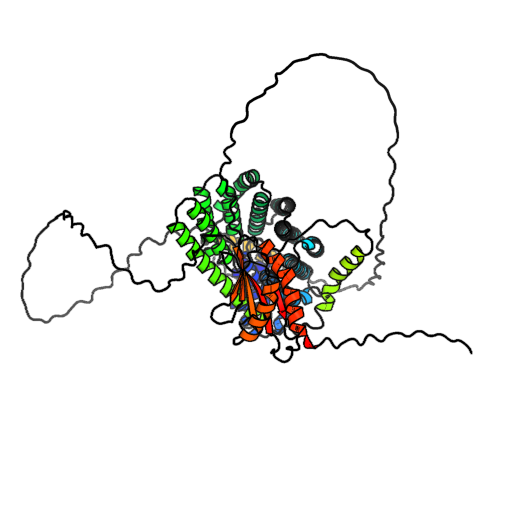086 -20.114 -36.899 1.00 43.78 500 PRO A O 1
ATOM 3683 N N . THR A 1 501 ? -54.754 -21.778 -37.596 1.00 41.03 501 THR A N 1
ATOM 3684 C CA . THR A 1 501 ? -55.768 -22.472 -38.408 1.00 41.03 501 THR A CA 1
ATOM 3685 C C . THR A 1 501 ? -56.178 -23.776 -37.730 1.00 41.03 501 THR A C 1
ATOM 3687 O O . THR A 1 501 ? -55.397 -24.426 -37.042 1.00 41.03 501 THR A O 1
ATOM 3690 N N . ALA A 1 502 ? -57.464 -24.076 -37.876 1.00 37.53 502 ALA A N 1
ATOM 3691 C CA . ALA A 1 502 ? -58.262 -24.971 -37.058 1.00 37.53 502 ALA A CA 1
ATOM 3692 C C . ALA A 1 502 ? -58.107 -26.467 -37.371 1.00 37.53 502 ALA A C 1
ATOM 3694 O O . ALA A 1 502 ? -57.945 -26.849 -38.528 1.00 37.53 502 ALA A O 1
ATOM 3695 N N . SER A 1 503 ? -58.324 -27.291 -36.340 1.00 33.16 503 SER A N 1
ATOM 3696 C CA . SER A 1 503 ? -59.090 -28.562 -36.305 1.00 33.16 503 SER A CA 1
ATOM 3697 C C . SER A 1 503 ? -58.524 -29.400 -35.158 1.00 33.16 503 SER A C 1
ATOM 3699 O O . SER A 1 503 ? -57.333 -29.660 -35.139 1.00 33.16 503 SER A O 1
ATOM 3701 N N . GLY A 1 504 ? -59.247 -29.881 -34.159 1.00 31.72 504 GLY A N 1
ATOM 3702 C CA . GLY A 1 504 ? -60.667 -29.955 -33.866 1.00 31.72 504 GLY A CA 1
ATOM 3703 C C . GLY A 1 504 ? -60.837 -31.040 -32.791 1.00 31.72 504 GLY A C 1
ATOM 3704 O O . GLY A 1 504 ? -59.936 -31.850 -32.590 1.00 31.72 504 GLY A O 1
ATOM 3705 N N . SER A 1 505 ? -62.027 -31.085 -32.192 1.00 32.34 505 SER A N 1
ATOM 3706 C CA . SER A 1 505 ? -62.607 -32.245 -31.497 1.00 32.34 505 SER A CA 1
ATOM 3707 C C . SER A 1 505 ? -62.318 -32.443 -29.995 1.00 32.34 505 SER A C 1
ATOM 3709 O O . SER A 1 505 ? -61.305 -33.013 -29.611 1.00 32.34 505 SER A O 1
ATOM 3711 N N . ASN A 1 506 ? -63.380 -32.148 -29.226 1.00 32.81 506 ASN A N 1
ATOM 3712 C CA . ASN A 1 506 ? -63.887 -32.834 -28.021 1.00 32.81 506 ASN A CA 1
ATOM 3713 C C . ASN A 1 506 ? -63.059 -32.708 -26.728 1.00 32.81 506 ASN A C 1
ATOM 3715 O O . ASN A 1 506 ? -61.883 -33.019 -26.706 1.00 32.81 506 ASN A O 1
ATOM 3719 N N . GLY A 1 507 ? -63.608 -32.355 -25.568 1.00 33.88 507 GLY A N 1
ATOM 3720 C CA . GLY A 1 507 ? -64.985 -32.160 -25.120 1.00 33.88 507 GLY A CA 1
ATOM 3721 C C . GLY A 1 507 ? -64.992 -32.194 -23.581 1.00 33.88 507 GLY A C 1
ATOM 3722 O O . GLY A 1 507 ? -64.124 -32.833 -22.996 1.00 33.88 507 GLY A O 1
ATOM 3723 N N . ASN A 1 508 ? -65.995 -31.550 -22.971 1.00 36.91 508 ASN A N 1
ATOM 3724 C CA . ASN A 1 508 ? -66.337 -31.529 -21.534 1.00 36.91 508 ASN A CA 1
ATOM 3725 C C . ASN A 1 508 ? -65.322 -30.813 -20.614 1.00 36.91 508 ASN A C 1
ATOM 3727 O O . ASN A 1 508 ? -64.129 -31.041 -20.696 1.00 36.91 508 ASN A O 1
ATOM 3731 N N . GLY A 1 509 ? -65.694 -29.964 -19.662 1.00 34.69 509 GLY A N 1
ATOM 3732 C CA . GLY A 1 509 ? -66.990 -29.586 -19.114 1.00 34.69 509 GLY A CA 1
ATOM 3733 C C . GLY A 1 509 ? -66.760 -28.981 -17.718 1.00 34.69 509 GLY A C 1
ATOM 3734 O O . GLY A 1 509 ? -65.858 -29.413 -17.011 1.00 34.69 509 GLY A O 1
ATOM 3735 N N . HIS A 1 510 ? -67.611 -28.022 -17.350 1.00 40.84 510 HIS A N 1
ATOM 3736 C CA . HIS A 1 510 ? -67.832 -27.445 -16.014 1.00 40.84 510 HIS A CA 1
ATOM 3737 C C . HIS A 1 510 ? -66.845 -26.417 -15.434 1.00 40.84 510 HIS A C 1
ATOM 3739 O O . HIS A 1 510 ? -65.809 -26.727 -14.861 1.00 40.84 510 HIS A O 1
ATOM 3745 N N . ALA A 1 511 ? -67.313 -25.168 -15.505 1.00 42.84 511 ALA A N 1
ATOM 3746 C CA . ALA A 1 511 ? -67.088 -24.101 -14.541 1.00 42.84 511 ALA A CA 1
ATOM 3747 C C . ALA A 1 511 ? -67.763 -24.412 -13.195 1.00 42.84 511 ALA A C 1
ATOM 3749 O O . ALA A 1 511 ? -68.873 -24.950 -13.211 1.00 42.84 511 ALA A O 1
ATOM 3750 N N . VAL A 1 512 ? -67.150 -23.982 -12.087 1.00 45.75 512 VAL A N 1
ATOM 3751 C CA . VAL A 1 512 ? -67.844 -23.481 -10.889 1.00 45.75 512 VAL A CA 1
ATOM 3752 C C . VAL A 1 512 ? -66.979 -22.387 -10.252 1.00 45.75 512 VAL A C 1
ATOM 3754 O O . VAL A 1 512 ? -65.759 -22.516 -10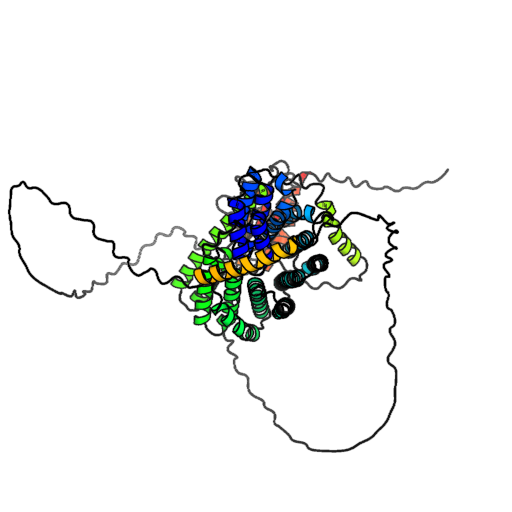.163 1.00 45.75 512 VAL A O 1
ATOM 3757 N N . ASP A 1 513 ? -67.679 -21.319 -9.899 1.00 42.75 513 ASP A N 1
ATOM 3758 C CA . ASP A 1 513 ? -67.312 -20.132 -9.135 1.00 42.75 513 ASP A CA 1
ATOM 3759 C C . ASP A 1 513 ? -67.036 -20.417 -7.639 1.00 42.75 513 ASP A C 1
ATOM 3761 O O . ASP A 1 513 ? -67.277 -21.512 -7.136 1.00 42.75 513 ASP A O 1
ATOM 3765 N N . ASP A 1 514 ? -66.655 -19.340 -6.950 1.00 38.62 514 ASP A N 1
ATOM 3766 C CA . ASP A 1 514 ? -66.952 -19.015 -5.546 1.00 38.62 514 ASP A CA 1
ATOM 3767 C C . ASP A 1 514 ? -65.976 -19.373 -4.403 1.00 38.62 514 ASP A C 1
ATOM 3769 O O . ASP A 1 514 ? -65.782 -20.513 -3.996 1.00 38.62 514 ASP A O 1
ATOM 3773 N N . HIS A 1 515 ? -65.480 -18.262 -3.838 1.00 36.06 515 HIS A N 1
ATOM 3774 C CA . HIS A 1 515 ? -65.523 -17.830 -2.434 1.00 36.06 515 HIS A CA 1
ATOM 3775 C C . HIS A 1 515 ? -64.743 -18.553 -1.317 1.00 36.06 515 HIS A C 1
ATOM 3777 O O . HIS A 1 515 ? -64.959 -19.715 -1.008 1.00 36.06 515 HIS A O 1
ATOM 3783 N N . ALA A 1 516 ? -63.914 -17.717 -0.669 1.00 43.97 516 ALA A N 1
ATOM 3784 C CA . ALA A 1 516 ? -63.773 -17.461 0.773 1.00 43.97 516 ALA A CA 1
ATOM 3785 C C . ALA A 1 516 ? -63.740 -18.646 1.755 1.00 43.97 516 ALA A C 1
ATOM 3787 O O . ALA A 1 516 ? -64.700 -19.393 1.866 1.00 43.97 516 ALA A O 1
ATOM 3788 N N . ASP A 1 517 ? -62.690 -18.702 2.582 1.00 39.69 517 ASP A N 1
ATOM 3789 C CA . ASP A 1 517 ? -62.844 -18.389 4.010 1.00 39.69 517 ASP A CA 1
ATOM 3790 C C . ASP A 1 517 ? -61.493 -18.355 4.748 1.00 39.69 517 ASP A C 1
ATOM 3792 O O . ASP A 1 517 ? -60.610 -19.192 4.547 1.00 39.69 517 ASP A O 1
ATOM 3796 N N . ASP A 1 518 ? -61.371 -17.343 5.611 1.00 48.62 518 ASP A N 1
ATOM 3797 C CA . ASP A 1 518 ? -60.544 -17.334 6.819 1.00 48.62 518 ASP A CA 1
ATOM 3798 C C . ASP A 1 518 ? -60.785 -18.609 7.641 1.00 48.62 518 ASP A C 1
ATOM 3800 O O . ASP A 1 518 ? -61.915 -19.079 7.673 1.00 48.62 518 ASP A O 1
ATOM 3804 N N . GLN A 1 519 ? -59.784 -19.095 8.389 1.00 39.78 519 GLN A N 1
ATOM 3805 C CA . GLN A 1 519 ? -59.945 -19.505 9.797 1.00 39.78 519 GLN A CA 1
ATOM 3806 C C . GLN A 1 519 ? -58.587 -19.655 10.494 1.00 39.78 519 GLN A C 1
ATOM 3808 O O . GLN A 1 519 ? -57.631 -20.234 9.978 1.00 39.78 519 GLN A O 1
ATOM 3813 N N . ALA A 1 520 ? -58.560 -19.092 11.699 1.00 41.97 520 ALA A N 1
ATOM 3814 C CA . ALA A 1 520 ? -57.518 -19.180 12.702 1.00 41.97 520 ALA A CA 1
ATOM 3815 C C . ALA A 1 520 ? -57.323 -20.620 13.207 1.00 41.97 520 ALA A C 1
ATOM 3817 O O . ALA A 1 520 ? -58.262 -21.414 13.224 1.00 41.97 520 ALA A O 1
ATOM 3818 N N . VAL A 1 521 ? -56.117 -20.927 13.690 1.00 47.31 521 VAL A N 1
ATOM 3819 C CA . VAL A 1 521 ? -55.849 -22.141 14.471 1.00 47.31 521 VAL A CA 1
ATOM 3820 C C . VAL A 1 521 ? -55.335 -21.734 15.848 1.00 47.31 521 VAL A C 1
ATOM 3822 O O . VAL A 1 521 ? -54.265 -21.139 15.977 1.00 47.31 521 VAL A O 1
ATOM 3825 N N . ASP A 1 522 ? -56.151 -22.057 16.849 1.00 40.81 522 ASP A N 1
ATOM 3826 C CA . ASP A 1 522 ? -55.855 -22.026 18.277 1.00 40.81 522 ASP A CA 1
ATOM 3827 C C . ASP A 1 522 ? -54.811 -23.080 18.668 1.00 40.81 522 ASP A C 1
ATOM 3829 O O . ASP A 1 522 ? -54.712 -24.158 18.077 1.00 40.81 522 ASP A O 1
ATOM 3833 N N . GLY A 1 523 ? -54.060 -22.761 19.722 1.00 42.69 523 GLY A N 1
ATOM 3834 C CA . GLY A 1 523 ? -53.102 -23.658 20.351 1.00 42.69 523 GLY A CA 1
ATOM 3835 C C . GLY A 1 523 ? -53.741 -24.713 21.254 1.00 42.69 523 GLY A C 1
ATOM 3836 O O . GLY A 1 523 ? -54.804 -24.515 21.840 1.00 42.69 523 GLY A O 1
ATOM 3837 N N . GLN A 1 524 ? -53.012 -25.812 21.445 1.00 36.81 524 GLN A N 1
ATOM 3838 C CA . GLN A 1 524 ? -53.200 -26.714 22.573 1.00 36.81 524 GLN A CA 1
ATOM 3839 C C . GLN A 1 524 ? -51.858 -27.271 23.056 1.00 36.81 524 GLN A C 1
ATOM 3841 O O . GLN A 1 524 ? -51.002 -27.678 22.272 1.00 36.81 524 GLN A O 1
ATOM 3846 N N . ALA A 1 525 ? -51.716 -27.226 24.379 1.00 39.53 525 ALA A N 1
ATOM 3847 C CA . ALA A 1 525 ? -50.633 -27.753 25.189 1.00 39.53 525 ALA A CA 1
ATOM 3848 C C . ALA A 1 525 ? -50.506 -29.280 25.075 1.00 39.53 525 ALA A C 1
ATOM 3850 O O . ALA A 1 525 ? -51.510 -29.973 24.901 1.00 39.53 525 ALA A O 1
ATOM 3851 N N . VAL A 1 526 ? -49.284 -29.792 25.250 1.00 39.16 526 VAL A N 1
ATOM 3852 C CA . VAL A 1 526 ? -49.026 -31.209 25.537 1.00 39.16 526 VAL A CA 1
ATOM 3853 C C . VAL A 1 526 ? -48.012 -31.318 26.673 1.00 39.16 526 VAL A C 1
ATOM 3855 O O . VAL A 1 526 ? -47.050 -30.554 26.742 1.00 39.16 526 VAL A O 1
ATOM 3858 N N . ASP A 1 527 ? -48.334 -32.256 27.556 1.00 34.44 527 ASP A N 1
ATOM 3859 C CA . ASP A 1 527 ? -47.854 -32.480 28.908 1.00 34.44 527 ASP A CA 1
ATOM 3860 C C . ASP A 1 527 ? -46.413 -32.976 29.074 1.00 34.44 527 ASP A C 1
ATOM 3862 O O . ASP A 1 527 ? -45.793 -33.601 28.212 1.00 34.44 527 ASP A O 1
ATOM 3866 N N . ASP A 1 528 ? -45.984 -32.713 30.303 1.00 39.94 528 ASP A N 1
ATOM 3867 C CA . ASP A 1 528 ? -44.811 -33.126 31.054 1.00 39.94 528 ASP A CA 1
ATOM 3868 C C . ASP A 1 528 ? -44.779 -34.653 31.291 1.00 39.94 528 ASP A C 1
ATOM 3870 O O . ASP A 1 528 ? -45.705 -35.227 31.875 1.00 39.94 528 ASP A O 1
ATOM 3874 N N . HIS A 1 529 ? -43.689 -35.320 30.897 1.00 34.84 529 HIS A N 1
ATOM 3875 C CA . HIS A 1 529 ? -43.385 -36.681 31.344 1.00 34.84 529 HIS A CA 1
ATOM 3876 C C . HIS A 1 529 ? -41.935 -36.808 31.821 1.00 34.84 529 HIS A C 1
ATOM 3878 O O . HIS A 1 529 ? -40.974 -36.775 31.056 1.00 34.84 529 HIS A O 1
ATOM 3884 N N . THR A 1 530 ? -41.855 -37.000 33.135 1.00 37.09 530 THR A N 1
ATOM 3885 C CA . THR A 1 530 ? -40.783 -37.551 33.963 1.00 37.09 530 THR A CA 1
ATOM 3886 C C . THR A 1 530 ? -39.948 -38.637 33.279 1.00 37.09 530 THR A C 1
ATOM 3888 O O . THR A 1 530 ? -40.496 -39.652 32.844 1.00 37.09 530 THR A O 1
ATOM 3891 N N . VAL A 1 531 ? -38.622 -38.474 33.292 1.00 40.06 531 VAL A N 1
ATOM 3892 C CA . VAL A 1 531 ? -37.664 -39.558 33.033 1.00 40.06 531 VAL A CA 1
ATOM 3893 C C . VAL A 1 531 ? -36.789 -39.753 34.268 1.00 40.06 531 VAL A C 1
ATOM 3895 O O . VAL A 1 531 ? -36.241 -38.797 34.814 1.00 40.06 531 VAL A O 1
ATOM 3898 N N . ASP A 1 532 ? -36.751 -41.016 34.686 1.00 31.94 532 ASP A N 1
ATOM 3899 C CA . ASP A 1 532 ? -36.147 -41.579 35.885 1.00 31.94 532 ASP A CA 1
ATOM 3900 C C . ASP A 1 532 ? -34.634 -41.379 36.012 1.00 31.94 532 ASP A C 1
ATOM 3902 O O . ASP A 1 532 ? -33.867 -41.444 35.049 1.00 31.94 532 ASP A O 1
ATOM 3906 N N . ASP A 1 533 ? -34.243 -41.239 37.275 1.00 37.25 533 ASP A N 1
ATOM 3907 C CA . ASP A 1 533 ? -32.893 -41.332 37.808 1.00 37.25 533 ASP A CA 1
ATOM 3908 C C . ASP A 1 533 ? -32.566 -42.809 38.141 1.00 37.25 533 ASP A C 1
ATOM 3910 O O . ASP A 1 533 ? -33.456 -43.586 38.492 1.00 37.25 533 ASP A O 1
ATOM 3914 N N . HIS A 1 534 ? -31.276 -43.164 38.092 1.00 30.38 534 HIS A N 1
ATOM 3915 C CA . HIS A 1 534 ? -30.641 -44.462 38.420 1.00 30.38 534 HIS A CA 1
ATOM 3916 C C . HIS A 1 534 ? -30.447 -45.492 37.282 1.00 30.38 534 HIS A C 1
ATOM 3918 O O . HIS A 1 534 ? -31.270 -46.374 37.056 1.00 30.38 534 HIS A O 1
ATOM 3924 N N . THR A 1 535 ? -29.246 -45.545 36.691 1.00 32.59 535 THR A N 1
ATOM 3925 C CA . THR A 1 535 ? -28.238 -46.592 36.995 1.00 32.59 535 THR A CA 1
ATOM 3926 C C . THR A 1 535 ? -26.930 -46.356 36.231 1.00 32.59 535 THR A C 1
ATOM 3928 O O . THR A 1 535 ? -26.899 -46.127 35.028 1.00 32.59 535 THR A O 1
ATOM 3931 N N . VAL A 1 536 ? -25.845 -46.405 36.997 1.00 34.06 536 VAL A N 1
ATOM 3932 C CA . VAL A 1 536 ? -24.454 -46.088 36.666 1.00 34.06 536 VAL A CA 1
ATOM 3933 C C . VAL A 1 536 ? -23.837 -47.149 35.750 1.00 34.06 536 VAL A C 1
ATOM 3935 O O . VAL A 1 536 ? -24.032 -48.343 35.979 1.00 34.06 536 VAL A O 1
ATOM 3938 N N . ASN A 1 537 ? -23.003 -46.731 34.792 1.00 27.95 537 ASN A N 1
ATOM 3939 C CA . ASN A 1 537 ? -21.843 -47.535 34.414 1.00 27.95 537 ASN A CA 1
ATOM 3940 C C . ASN A 1 537 ? -20.622 -46.630 34.195 1.00 27.95 537 ASN A C 1
ATOM 3942 O O . ASN A 1 537 ? -20.464 -45.999 33.151 1.00 27.95 537 ASN A O 1
ATOM 3946 N N . ASP A 1 538 ? -19.795 -46.577 35.238 1.00 39.72 538 ASP A N 1
ATOM 3947 C CA . ASP A 1 538 ? -18.494 -45.925 35.309 1.00 39.72 538 ASP A CA 1
ATOM 3948 C C . ASP A 1 538 ? -17.492 -46.638 34.394 1.00 39.72 538 ASP A C 1
ATOM 3950 O O . ASP A 1 538 ? -16.997 -47.717 34.723 1.00 39.72 538 ASP A O 1
ATOM 3954 N N . LEU A 1 539 ? -17.140 -46.017 33.270 1.00 32.31 539 LEU A N 1
ATOM 3955 C CA . LEU A 1 539 ? -15.893 -46.298 32.559 1.00 32.31 539 LEU A CA 1
ATOM 3956 C C . LEU A 1 539 ? -15.282 -44.979 32.074 1.00 32.31 539 LEU A C 1
ATOM 3958 O O . LEU A 1 539 ? -15.607 -44.486 31.000 1.00 32.31 539 LEU A O 1
ATOM 3962 N N . ALA A 1 540 ? -14.411 -44.437 32.930 1.00 34.03 540 ALA A N 1
ATOM 3963 C CA . ALA A 1 540 ? -13.282 -43.553 32.639 1.00 34.03 540 ALA A CA 1
ATOM 3964 C C . ALA A 1 540 ? -13.455 -42.591 31.449 1.00 34.03 540 ALA A C 1
ATOM 3966 O O . ALA A 1 540 ? -12.870 -42.779 30.382 1.00 34.03 540 ALA A O 1
ATOM 3967 N N . VAL A 1 541 ? -14.200 -41.512 31.679 1.00 33.47 541 VAL A N 1
ATOM 3968 C CA . VAL A 1 541 ? -13.947 -40.247 30.990 1.00 33.47 541 VAL A CA 1
ATOM 3969 C C . VAL A 1 541 ? -12.902 -39.521 31.830 1.00 33.47 541 VAL A C 1
ATOM 3971 O O . VAL A 1 541 ? -13.141 -39.231 33.000 1.00 33.47 541 VAL A O 1
ATOM 3974 N N . ASP A 1 542 ? -11.718 -39.298 31.261 1.00 31.78 542 ASP A N 1
ATOM 3975 C CA . ASP A 1 542 ? -10.746 -38.364 31.823 1.00 31.78 542 ASP A CA 1
ATOM 3976 C C . ASP A 1 542 ? -11.381 -36.967 31.796 1.00 31.78 542 ASP A C 1
ATOM 3978 O O . ASP A 1 542 ? -11.375 -36.277 30.773 1.00 31.78 542 ASP A O 1
ATOM 3982 N N . ASP A 1 543 ? -11.939 -36.557 32.933 1.00 33.75 543 ASP A N 1
ATOM 3983 C CA . ASP A 1 543 ? -12.269 -35.171 33.242 1.00 33.75 543 ASP A CA 1
ATOM 3984 C C . ASP A 1 543 ? -10.962 -34.367 33.345 1.00 33.75 543 ASP A C 1
ATOM 3986 O O . ASP A 1 543 ? -10.500 -33.982 34.422 1.00 33.75 543 ASP A O 1
ATOM 3990 N N . GLN A 1 544 ? -10.344 -34.068 32.200 1.00 34.75 544 GLN A N 1
ATOM 3991 C CA . GLN A 1 544 ? -9.579 -32.835 32.095 1.00 34.75 544 GLN A CA 1
ATOM 3992 C C . GLN A 1 544 ? -10.587 -31.699 32.018 1.00 34.75 544 GLN A C 1
ATOM 3994 O O . GLN A 1 544 ? -11.058 -31.328 30.944 1.00 34.75 544 GLN A O 1
ATOM 3999 N N . ALA A 1 545 ? -10.913 -31.168 33.196 1.00 33.25 545 ALA A N 1
ATOM 4000 C CA . ALA A 1 545 ? -11.504 -29.855 33.357 1.00 33.25 545 ALA A CA 1
ATOM 4001 C C . ALA A 1 545 ? -10.857 -28.895 32.349 1.00 33.25 545 ALA A C 1
ATOM 4003 O O . ALA A 1 545 ? -9.662 -28.595 32.410 1.00 33.25 545 ALA A O 1
ATOM 4004 N N . VAL A 1 546 ? -11.653 -28.465 31.372 1.00 41.22 546 VAL A N 1
ATOM 4005 C CA . VAL A 1 546 ? -11.299 -27.371 30.479 1.00 41.22 546 VAL A CA 1
ATOM 4006 C C . VAL A 1 546 ? -11.321 -26.123 31.349 1.00 41.22 546 VAL A C 1
ATOM 4008 O O . VAL A 1 546 ? -12.369 -25.510 31.546 1.00 41.22 546 VAL A O 1
ATOM 4011 N N . ASP A 1 547 ? -10.168 -25.789 31.928 1.00 34.91 547 ASP A N 1
ATOM 4012 C CA . ASP A 1 547 ? -9.952 -24.498 32.565 1.00 34.91 547 ASP A CA 1
ATOM 4013 C C . ASP A 1 547 ? -10.291 -23.414 31.540 1.00 34.91 547 ASP A C 1
ATOM 4015 O O . ASP A 1 547 ? -9.648 -23.269 30.495 1.00 34.91 547 ASP A O 1
ATOM 4019 N N . GLY A 1 548 ? -11.364 -22.680 31.822 1.00 36.88 548 GLY A N 1
ATOM 4020 C CA . GLY A 1 548 ? -11.830 -21.594 30.987 1.00 36.88 548 GLY A CA 1
ATOM 4021 C C . GLY A 1 548 ? -10.751 -20.523 30.818 1.00 36.88 548 GLY A C 1
ATOM 4022 O O . GLY A 1 548 ? -10.366 -19.858 31.772 1.00 36.88 548 GLY A O 1
ATOM 4023 N N . HIS A 1 549 ? -10.333 -20.326 29.567 1.00 43.78 549 HIS A N 1
ATOM 4024 C CA . HIS A 1 549 ? -9.912 -19.043 28.992 1.00 43.78 549 HIS A CA 1
ATOM 4025 C C . HIS A 1 549 ? -8.756 -18.303 29.685 1.00 43.78 549 HIS A C 1
ATOM 4027 O O . HIS A 1 549 ? -8.794 -17.083 29.844 1.00 43.78 549 HIS A O 1
ATOM 4033 N N . ALA A 1 550 ? -7.657 -18.995 29.986 1.00 46.69 550 ALA A N 1
ATOM 4034 C CA . ALA A 1 550 ? -6.372 -18.301 30.019 1.00 46.69 550 ALA A CA 1
ATOM 4035 C C . ALA A 1 550 ? -5.967 -17.964 28.572 1.00 46.69 550 ALA A C 1
ATOM 4037 O O . ALA A 1 550 ? -5.364 -18.790 27.888 1.00 46.69 550 ALA A O 1
ATOM 4038 N N . VAL A 1 551 ? -6.332 -16.766 28.100 1.00 63.28 551 VAL A N 1
ATOM 4039 C CA . VAL A 1 551 ? -5.836 -16.190 26.839 1.00 63.28 551 VAL A CA 1
ATOM 4040 C C . VAL A 1 551 ? -4.306 -16.280 26.860 1.00 63.28 551 VAL A C 1
ATOM 4042 O O . VAL A 1 551 ? -3.648 -15.719 27.737 1.00 63.28 551 VAL A O 1
ATOM 4045 N N . GLY A 1 552 ? -3.735 -17.073 25.961 1.00 82.50 552 GLY A N 1
ATOM 4046 C CA . GLY A 1 552 ? -2.304 -17.353 25.906 1.00 82.50 552 GLY A CA 1
ATOM 4047 C C . GLY A 1 552 ? -1.853 -17.545 24.468 1.00 82.50 552 GLY A C 1
ATOM 4048 O O . GLY A 1 552 ? -2.665 -17.823 23.589 1.00 82.50 552 GLY A O 1
ATOM 4049 N N . CYS A 1 553 ? -0.558 -17.376 24.228 1.00 92.56 553 CYS A N 1
ATOM 4050 C CA . CYS A 1 553 ? 0.037 -17.590 22.912 1.00 92.56 553 CYS A CA 1
ATOM 4051 C C . CYS A 1 553 ? 0.490 -19.047 22.745 1.00 92.56 553 CYS A C 1
ATOM 4053 O O . CYS A 1 553 ? 0.813 -19.731 23.719 1.00 92.56 553 CYS A O 1
ATOM 4055 N N . VAL A 1 554 ? 0.558 -19.511 21.504 1.00 94.31 554 VAL A N 1
ATOM 4056 C CA . VAL A 1 554 ? 1.082 -20.818 21.111 1.00 94.31 554 VAL A CA 1
ATOM 4057 C C . VAL A 1 554 ? 2.242 -20.597 20.151 1.00 94.31 554 VAL A C 1
ATOM 4059 O O . VAL A 1 554 ? 2.074 -19.948 19.132 1.00 94.31 554 VAL A O 1
ATOM 4062 N N . VAL A 1 555 ? 3.427 -21.119 20.447 1.00 95.12 555 VAL A N 1
ATOM 4063 C CA . VAL A 1 555 ? 4.541 -21.109 19.487 1.00 95.12 555 VAL A CA 1
ATOM 4064 C C . VAL A 1 555 ? 4.487 -22.418 18.712 1.00 95.12 555 VAL A C 1
ATOM 4066 O O . VAL A 1 555 ? 4.704 -23.477 19.297 1.00 95.12 555 VAL A O 1
ATOM 4069 N N . VAL A 1 556 ? 4.176 -22.349 17.422 1.00 95.19 556 VAL A N 1
ATOM 4070 C CA . VAL A 1 556 ? 4.114 -23.507 16.525 1.00 95.19 556 VAL A CA 1
ATOM 4071 C C . VAL A 1 556 ? 5.453 -23.645 15.821 1.00 95.19 556 VAL A C 1
ATOM 4073 O O . VAL A 1 556 ? 5.984 -22.670 15.291 1.00 95.19 556 VAL A O 1
ATOM 4076 N N . ILE A 1 557 ? 6.004 -24.851 15.842 1.00 95.50 557 ILE A N 1
ATOM 4077 C CA . ILE A 1 557 ? 7.303 -25.202 15.284 1.00 95.50 557 ILE A CA 1
ATOM 4078 C C . ILE A 1 557 ? 7.099 -26.328 14.277 1.00 95.50 557 ILE A C 1
ATOM 4080 O O . ILE A 1 557 ? 6.662 -27.414 14.647 1.00 95.50 557 ILE A O 1
ATOM 4084 N N . ASP A 1 558 ? 7.444 -26.090 13.020 1.00 94.75 558 ASP A N 1
ATOM 4085 C CA . ASP A 1 558 ? 7.324 -27.064 11.941 1.00 94.75 558 ASP A CA 1
ATOM 4086 C C . ASP A 1 558 ? 8.585 -27.109 11.069 1.00 94.75 558 ASP A C 1
ATOM 4088 O O . ASP A 1 558 ? 9.506 -26.295 11.184 1.00 94.75 558 ASP A O 1
ATOM 4092 N N . VAL A 1 559 ? 8.668 -28.124 10.213 1.00 92.75 559 VAL A N 1
ATOM 4093 C CA . VAL A 1 559 ? 9.783 -28.294 9.278 1.00 92.75 559 VAL A CA 1
ATOM 4094 C C . VAL A 1 559 ? 9.262 -28.073 7.868 1.00 92.75 559 VAL A C 1
ATOM 4096 O O . VAL A 1 559 ? 8.382 -28.787 7.392 1.00 92.75 559 VAL A O 1
ATOM 4099 N N . VAL A 1 560 ? 9.840 -27.094 7.179 1.00 92.25 560 VAL A N 1
ATOM 4100 C CA . VAL A 1 560 ? 9.432 -26.688 5.836 1.00 92.25 560 VAL A CA 1
ATOM 4101 C C . VAL A 1 560 ? 10.563 -26.865 4.828 1.00 92.25 560 VAL A C 1
ATOM 4103 O O . VAL A 1 560 ? 11.741 -26.665 5.125 1.00 92.25 560 VAL A O 1
ATOM 4106 N N . ARG A 1 561 ? 10.215 -27.212 3.591 1.00 92.38 561 ARG A N 1
ATOM 4107 C CA . ARG A 1 561 ? 11.124 -27.253 2.443 1.00 92.38 561 ARG A CA 1
ATOM 4108 C C . ARG A 1 561 ? 10.479 -26.510 1.290 1.00 92.38 561 ARG A C 1
ATOM 4110 O O . ARG A 1 561 ? 9.371 -26.843 0.886 1.00 92.38 561 ARG A O 1
ATOM 4117 N N . ALA A 1 562 ? 11.177 -25.498 0.773 1.00 85.94 562 ALA A N 1
ATOM 4118 C CA . ALA A 1 562 ? 10.646 -24.619 -0.274 1.00 85.94 562 ALA A CA 1
ATOM 4119 C C . ALA A 1 562 ? 9.241 -24.060 0.062 1.00 85.94 562 ALA A C 1
ATOM 4121 O O . ALA A 1 562 ? 8.380 -23.953 -0.805 1.00 85.94 562 ALA A O 1
ATOM 4122 N N . GLY A 1 563 ? 9.003 -23.745 1.342 1.00 79.88 563 GLY A N 1
ATOM 4123 C CA . GLY A 1 563 ? 7.733 -23.200 1.833 1.00 79.88 563 GLY A CA 1
ATOM 4124 C C . GLY A 1 563 ? 6.623 -24.224 2.105 1.00 79.88 563 GLY A C 1
ATOM 4125 O O . GLY A 1 563 ? 5.605 -23.843 2.674 1.00 79.88 563 GLY A O 1
ATOM 4126 N N . ALA A 1 564 ? 6.805 -25.503 1.762 1.00 85.25 564 ALA A N 1
ATOM 4127 C CA . ALA A 1 564 ? 5.844 -26.570 2.053 1.00 85.25 564 ALA A CA 1
ATOM 4128 C C . ALA A 1 564 ? 6.253 -27.372 3.298 1.00 85.25 564 ALA A C 1
ATOM 4130 O O . ALA A 1 564 ? 7.446 -27.598 3.508 1.00 85.25 564 ALA A O 1
ATOM 4131 N N . SER A 1 565 ? 5.280 -27.825 4.096 1.00 85.69 565 SER A N 1
ATOM 4132 C CA . SER A 1 565 ? 5.540 -28.735 5.222 1.00 85.69 565 SER A CA 1
ATOM 4133 C C . SER A 1 565 ? 6.141 -30.049 4.717 1.00 85.69 565 SER A C 1
ATOM 4135 O O . SER A 1 565 ? 5.745 -30.570 3.670 1.00 85.69 565 SER A O 1
ATOM 4137 N N . VAL A 1 566 ? 7.146 -30.554 5.428 1.00 88.06 566 VAL A N 1
ATOM 4138 C CA . VAL A 1 566 ? 7.844 -31.793 5.083 1.00 88.06 566 VAL A CA 1
ATOM 4139 C C . VAL A 1 566 ? 7.195 -32.950 5.850 1.00 88.06 566 VAL A C 1
ATOM 4141 O O . VAL A 1 566 ? 7.154 -32.892 7.076 1.00 88.06 566 VAL A O 1
ATOM 4144 N N . PRO A 1 567 ? 6.706 -34.008 5.175 1.00 83.88 567 PRO A N 1
ATOM 4145 C CA . PRO A 1 567 ? 6.219 -35.203 5.863 1.00 83.88 567 PRO A CA 1
ATOM 4146 C C . PRO A 1 567 ? 7.376 -35.981 6.515 1.00 83.88 567 PRO A C 1
ATOM 4148 O O . PRO A 1 567 ? 8.541 -35.774 6.173 1.00 83.88 567 PRO A O 1
ATOM 4151 N N . ASP A 1 568 ? 7.056 -36.902 7.426 1.00 85.75 568 ASP A N 1
ATOM 4152 C CA . ASP A 1 568 ? 8.016 -37.800 8.096 1.00 85.75 568 ASP A CA 1
ATOM 4153 C C . ASP A 1 568 ? 9.089 -37.085 8.948 1.00 85.75 568 ASP A C 1
ATOM 4155 O O . ASP A 1 568 ? 10.223 -37.548 9.086 1.00 85.75 568 ASP A O 1
ATOM 4159 N N . VAL A 1 569 ? 8.736 -35.949 9.560 1.00 90.38 569 VAL A N 1
ATOM 4160 C CA . VAL A 1 569 ? 9.636 -35.149 10.423 1.00 90.38 569 VAL A CA 1
ATOM 4161 C C . VAL A 1 569 ? 9.528 -35.478 11.913 1.00 90.38 569 VAL A C 1
ATOM 4163 O O . VAL A 1 569 ? 10.185 -34.847 12.743 1.00 90.38 569 VAL A O 1
ATOM 4166 N N . ALA A 1 570 ? 8.763 -36.516 12.246 1.00 89.06 570 ALA A N 1
ATOM 4167 C CA . ALA A 1 570 ? 8.490 -36.979 13.600 1.00 89.06 570 ALA A CA 1
ATOM 4168 C C . ALA A 1 570 ? 9.744 -37.179 14.459 1.00 89.06 570 ALA A C 1
ATOM 4170 O O . ALA A 1 570 ? 9.795 -36.741 15.607 1.00 89.06 570 ALA A O 1
ATOM 4171 N N . GLU A 1 571 ? 10.792 -37.813 13.912 1.00 88.81 571 GLU A N 1
ATOM 4172 C CA . GLU A 1 571 ? 12.032 -38.053 14.663 1.00 88.81 571 GLU A CA 1
ATOM 4173 C C . GLU A 1 571 ? 12.688 -36.750 15.112 1.00 88.81 571 GLU A C 1
ATOM 4175 O O . GLU A 1 571 ? 13.237 -36.679 16.210 1.00 88.81 571 GLU A O 1
ATOM 4180 N N . VAL A 1 572 ? 12.576 -35.714 14.290 1.00 88.38 572 VAL A N 1
ATOM 4181 C CA . VAL A 1 572 ? 13.259 -34.445 14.511 1.00 88.38 572 VAL A CA 1
ATOM 4182 C C . VAL A 1 572 ? 12.430 -33.558 15.404 1.00 88.38 572 VAL A C 1
ATOM 4184 O O . VAL A 1 572 ? 12.973 -32.983 16.338 1.00 88.38 572 VAL A O 1
ATOM 4187 N N . LEU A 1 573 ? 11.116 -33.494 15.193 1.00 92.50 573 LEU A N 1
ATOM 4188 C CA . LEU A 1 573 ? 10.238 -32.788 16.120 1.00 92.50 573 LEU A CA 1
ATOM 4189 C C . LEU A 1 573 ? 10.255 -33.425 17.511 1.00 92.50 573 LEU A C 1
ATOM 4191 O O . LEU A 1 573 ? 10.209 -32.696 18.498 1.00 92.50 573 LEU A O 1
ATOM 4195 N N . ARG A 1 574 ? 10.435 -34.747 17.615 1.00 91.94 574 ARG A N 1
ATOM 4196 C CA . ARG A 1 574 ? 10.701 -35.423 18.891 1.00 91.94 574 ARG A CA 1
ATOM 4197 C C . ARG A 1 574 ? 12.024 -34.969 19.515 1.00 91.94 574 ARG A C 1
ATOM 4199 O O . ARG A 1 574 ? 12.062 -34.666 20.700 1.00 91.94 574 ARG A O 1
ATOM 4206 N N . GLU A 1 575 ? 13.087 -34.840 18.728 1.00 91.25 575 GLU A N 1
ATOM 4207 C CA . GLU A 1 575 ? 14.384 -34.343 19.211 1.00 91.25 575 GLU A CA 1
ATOM 4208 C C . GLU A 1 575 ? 14.346 -32.866 19.653 1.00 91.25 575 GLU A C 1
ATOM 4210 O O . GLU A 1 575 ? 14.974 -32.478 20.645 1.00 91.25 575 GLU A O 1
ATOM 4215 N N . VAL A 1 576 ? 13.601 -32.034 18.917 1.00 93.06 576 VAL A N 1
ATOM 4216 C CA . VAL A 1 576 ? 13.298 -30.641 19.275 1.00 93.06 576 VAL A CA 1
ATOM 4217 C C . VAL A 1 576 ? 12.493 -30.616 20.572 1.00 93.06 576 VAL A C 1
ATOM 4219 O O . VAL A 1 576 ? 12.823 -29.862 21.485 1.00 93.06 576 VAL A O 1
ATOM 4222 N N . SER A 1 577 ? 11.473 -31.470 20.676 1.00 95.06 577 SER A N 1
ATOM 4223 C CA . SER A 1 577 ? 10.609 -31.624 21.847 1.00 95.06 577 SER A CA 1
ATOM 4224 C C . SER A 1 577 ? 11.397 -31.988 23.107 1.00 95.06 577 SER A C 1
ATOM 4226 O O . SER A 1 577 ? 11.239 -31.336 24.143 1.00 95.06 577 SER A O 1
ATOM 4228 N N . ASP A 1 578 ? 12.303 -32.963 23.019 1.00 94.38 578 ASP A N 1
ATOM 4229 C CA . ASP A 1 578 ? 13.128 -33.409 24.147 1.00 94.38 578 ASP A CA 1
ATOM 4230 C C . ASP A 1 578 ? 13.996 -32.267 24.703 1.00 94.38 578 ASP A C 1
ATOM 4232 O O . ASP A 1 578 ? 14.115 -32.090 25.920 1.00 94.38 578 ASP A O 1
ATOM 4236 N N . ARG A 1 579 ? 14.553 -31.428 23.820 1.00 94.19 579 ARG A N 1
ATOM 4237 C CA . ARG A 1 579 ? 15.337 -30.248 24.219 1.00 94.19 579 ARG A CA 1
ATOM 4238 C C . ARG A 1 579 ? 14.471 -29.108 24.733 1.00 94.19 579 ARG A C 1
ATOM 4240 O O . ARG A 1 579 ? 14.840 -28.447 25.705 1.00 94.19 579 ARG A O 1
ATOM 4247 N N . LEU A 1 580 ? 13.325 -28.868 24.099 1.00 95.62 580 LEU A N 1
ATOM 4248 C CA . LEU A 1 580 ? 12.402 -27.819 24.519 1.00 95.62 580 LEU A CA 1
ATOM 4249 C C . LEU A 1 580 ? 11.818 -28.095 25.892 1.00 95.62 580 LEU A C 1
ATOM 4251 O O . LEU A 1 580 ? 11.673 -27.158 26.667 1.00 95.62 580 LEU A O 1
ATOM 4255 N N . THR A 1 581 ? 11.566 -29.355 26.239 1.00 95.44 581 THR A N 1
ATOM 4256 C CA . THR A 1 581 ? 11.021 -29.735 27.550 1.00 95.44 581 THR A CA 1
ATOM 4257 C C . THR A 1 581 ? 11.843 -29.167 28.715 1.00 95.44 581 THR A C 1
ATOM 4259 O O . THR A 1 581 ? 11.284 -28.810 29.748 1.00 95.44 581 THR A O 1
ATOM 4262 N N . GLN A 1 582 ? 13.157 -28.987 28.539 1.00 93.19 582 GLN A N 1
ATOM 4263 C CA . GLN A 1 582 ? 14.050 -28.413 29.554 1.00 93.19 582 GLN A CA 1
ATOM 4264 C C . GLN A 1 582 ? 14.085 -26.872 29.565 1.00 93.19 582 GLN A C 1
ATOM 4266 O O . GLN A 1 582 ? 14.667 -26.279 30.471 1.00 93.19 582 GLN A O 1
ATOM 4271 N N . ARG A 1 583 ? 13.504 -26.215 28.553 1.00 95.88 583 ARG A N 1
ATOM 4272 C CA . ARG A 1 583 ? 13.572 -24.760 28.314 1.00 95.88 583 ARG A CA 1
ATOM 4273 C C . ARG A 1 583 ? 12.202 -24.073 28.238 1.00 95.88 583 ARG A C 1
ATOM 4275 O O . ARG A 1 583 ? 12.132 -22.858 28.040 1.00 95.88 583 ARG A O 1
ATOM 4282 N N . ILE A 1 584 ? 11.113 -24.828 28.385 1.00 95.81 584 ILE A N 1
ATOM 4283 C CA . ILE A 1 584 ? 9.755 -24.283 28.458 1.00 95.81 584 ILE A CA 1
ATOM 4284 C C . ILE A 1 584 ? 9.603 -23.516 29.781 1.00 95.81 584 ILE A C 1
ATOM 4286 O O . ILE A 1 584 ? 9.961 -24.038 30.840 1.00 95.81 584 ILE A O 1
ATOM 4290 N N . PRO A 1 585 ? 9.086 -22.275 29.753 1.00 94.31 585 PRO A N 1
ATOM 4291 C CA . PRO A 1 585 ? 8.905 -21.488 30.962 1.00 94.31 585 PRO A CA 1
ATOM 4292 C C . PRO A 1 585 ? 7.853 -22.135 31.866 1.00 94.31 585 PRO A C 1
ATOM 4294 O O . PRO A 1 585 ? 6.962 -22.845 31.400 1.00 94.31 585 PRO A O 1
ATOM 4297 N N . ALA A 1 586 ? 7.918 -21.851 33.169 1.00 93.81 586 ALA A N 1
ATOM 4298 C CA . ALA A 1 586 ? 6.952 -22.373 34.133 1.00 93.81 586 ALA A CA 1
ATOM 4299 C C . ALA A 1 586 ? 5.501 -22.096 33.692 1.00 93.81 586 ALA A C 1
ATOM 4301 O O . ALA A 1 586 ? 5.157 -20.969 33.331 1.00 93.81 586 ALA A O 1
ATOM 4302 N N . GLY A 1 587 ? 4.667 -23.140 33.712 1.00 93.12 587 GLY A N 1
ATOM 4303 C CA . GLY A 1 587 ? 3.275 -23.104 33.250 1.00 93.12 587 GLY A CA 1
ATOM 4304 C C . GLY A 1 587 ? 3.086 -23.363 31.751 1.00 93.12 587 GLY A C 1
ATOM 4305 O O . GLY A 1 587 ? 1.975 -23.691 31.338 1.00 93.12 587 GLY A O 1
ATOM 4306 N N . GLY A 1 588 ? 4.148 -23.277 30.945 1.00 95.12 588 GLY A N 1
ATOM 4307 C CA . GLY A 1 588 ? 4.115 -23.658 29.539 1.00 95.12 588 GLY A CA 1
ATOM 4308 C C . GLY A 1 588 ? 3.936 -25.165 29.358 1.00 95.12 588 GLY A C 1
ATOM 4309 O O . GLY A 1 588 ? 4.368 -25.962 30.193 1.00 95.12 588 GLY A O 1
ATOM 4310 N N . ARG A 1 589 ? 3.284 -25.568 28.267 1.00 95.81 589 ARG A N 1
ATOM 4311 C CA . ARG A 1 589 ? 3.049 -26.980 27.937 1.00 95.81 589 ARG A CA 1
ATOM 4312 C C . ARG A 1 589 ? 3.416 -27.254 26.491 1.00 95.81 589 ARG A C 1
ATOM 4314 O O . ARG A 1 589 ? 3.062 -26.483 25.606 1.00 95.81 589 ARG A O 1
ATOM 4321 N N . LEU A 1 590 ? 4.082 -28.376 26.262 1.00 96.31 590 LEU A N 1
ATOM 4322 C CA . LEU A 1 590 ? 4.382 -28.870 24.927 1.00 96.31 590 LEU A CA 1
ATOM 4323 C C . LEU A 1 590 ? 3.259 -29.789 24.444 1.00 96.31 590 LEU A C 1
ATOM 4325 O O . LEU A 1 590 ? 2.766 -30.613 25.214 1.00 96.31 590 LEU A O 1
ATOM 4329 N N . ARG A 1 591 ? 2.860 -29.653 23.182 1.00 94.44 591 ARG A N 1
ATOM 4330 C CA . ARG A 1 591 ? 1.892 -30.522 22.510 1.00 94.44 591 ARG A CA 1
ATOM 4331 C C . ARG A 1 591 ? 2.439 -30.916 21.143 1.00 94.44 591 ARG A C 1
ATOM 4333 O O . ARG A 1 591 ? 2.838 -30.048 20.377 1.00 94.44 591 ARG A O 1
ATOM 4340 N N . CYS A 1 592 ? 2.427 -32.207 20.837 1.00 91.00 592 CYS A N 1
ATOM 4341 C CA . CYS A 1 592 ? 2.643 -32.690 19.475 1.00 91.00 592 CYS A CA 1
ATOM 4342 C C . CYS A 1 592 ? 1.289 -32.741 18.764 1.00 91.00 592 CYS A C 1
ATOM 4344 O O . CYS A 1 592 ? 0.326 -33.262 19.332 1.00 91.00 592 CYS A O 1
ATOM 4346 N N . GLU A 1 593 ? 1.195 -32.186 17.558 1.00 85.19 593 GLU A N 1
ATOM 4347 C CA . GLU A 1 593 ? -0.023 -32.297 16.751 1.00 85.19 593 GLU A CA 1
ATOM 4348 C C . GLU A 1 593 ? -0.109 -33.685 16.098 1.00 85.19 593 GLU A C 1
ATOM 4350 O O . GLU A 1 593 ? 0.907 -34.339 15.874 1.00 85.19 593 GLU A O 1
ATOM 4355 N N . GLY A 1 594 ? -1.334 -34.182 15.888 1.00 72.69 594 GLY A N 1
ATOM 4356 C CA . GLY A 1 594 ? -1.630 -35.613 15.705 1.00 72.69 594 GLY A CA 1
ATOM 4357 C C . GLY A 1 594 ? -1.058 -36.293 14.455 1.00 72.69 594 GLY A C 1
ATOM 4358 O O . GLY A 1 594 ? -1.167 -37.511 14.343 1.00 72.69 594 GLY A O 1
ATOM 4359 N N . ASP A 1 595 ? -0.457 -35.545 13.534 1.00 79.06 595 ASP A N 1
ATOM 4360 C CA . ASP A 1 595 ? 0.271 -36.061 12.370 1.00 79.06 595 ASP A CA 1
ATOM 4361 C C . ASP A 1 595 ? 1.800 -35.939 12.510 1.00 79.06 595 ASP A C 1
ATOM 4363 O O . ASP A 1 595 ? 2.531 -36.224 11.563 1.00 79.06 595 ASP A O 1
ATOM 4367 N N . GLU A 1 596 ? 2.279 -35.509 13.682 1.00 81.44 596 GLU A N 1
ATOM 4368 C CA . GLU A 1 596 ? 3.689 -35.256 13.989 1.00 81.44 596 GLU A CA 1
ATOM 4369 C C . GLU A 1 596 ? 4.369 -34.333 12.956 1.00 81.44 596 GLU A C 1
ATOM 4371 O O . GLU A 1 596 ? 5.580 -34.420 12.744 1.00 81.44 596 GLU A O 1
ATOM 4376 N N . SER A 1 597 ? 3.599 -33.447 12.307 1.00 87.94 597 SER A N 1
ATOM 4377 C CA . SER A 1 597 ? 4.105 -32.470 11.332 1.00 87.94 597 SER A CA 1
ATOM 4378 C C . SER A 1 597 ? 4.470 -31.122 11.965 1.00 87.94 597 SER A C 1
ATOM 4380 O O . SER A 1 597 ? 5.264 -30.365 11.397 1.00 87.94 597 SER A O 1
ATOM 4382 N N . ALA A 1 598 ? 3.941 -30.848 13.162 1.00 93.19 598 ALA A N 1
ATOM 4383 C CA . ALA A 1 598 ? 4.191 -29.639 13.933 1.00 93.19 598 ALA A CA 1
ATOM 4384 C C . ALA A 1 598 ? 4.228 -29.901 15.451 1.00 93.19 598 ALA A C 1
ATOM 4386 O O . ALA A 1 598 ? 3.616 -30.833 15.985 1.00 93.19 598 ALA A O 1
ATOM 4387 N N . LEU A 1 599 ? 4.966 -29.043 16.151 1.00 95.75 599 LEU A N 1
ATOM 4388 C CA . LEU A 1 599 ? 5.127 -29.022 17.598 1.00 95.75 599 LEU A CA 1
ATOM 4389 C C . LEU A 1 599 ? 4.631 -27.680 18.142 1.00 95.75 599 LEU A C 1
ATOM 4391 O O . LEU A 1 599 ? 5.132 -26.628 17.760 1.00 95.75 599 LEU A O 1
ATOM 4395 N N . SER A 1 600 ? 3.688 -27.718 19.074 1.00 95.81 600 SER A N 1
ATOM 4396 C CA . SER A 1 600 ? 3.015 -26.535 19.609 1.00 95.81 600 SER A CA 1
ATOM 4397 C C . SER A 1 600 ? 3.388 -26.324 21.078 1.00 95.81 600 SER A C 1
ATOM 4399 O O . SER A 1 600 ? 3.148 -27.176 21.934 1.00 95.81 600 SER A O 1
ATOM 4401 N N . VAL A 1 601 ? 3.979 -25.173 21.396 1.00 96.44 601 VAL A N 1
ATOM 4402 C CA . VAL A 1 601 ? 4.329 -24.758 22.762 1.00 96.44 601 VAL A CA 1
ATOM 4403 C C . VAL A 1 601 ? 3.275 -23.773 23.252 1.00 96.44 601 VAL A C 1
ATOM 4405 O O . VAL A 1 601 ? 3.272 -22.608 22.867 1.00 96.44 601 VAL A O 1
ATOM 4408 N N . VAL A 1 602 ? 2.374 -24.231 24.114 1.00 95.88 602 VAL A N 1
ATOM 4409 C CA . VAL A 1 602 ? 1.323 -23.401 24.709 1.00 95.88 602 VAL A CA 1
ATOM 4410 C C . VAL A 1 602 ? 1.906 -22.621 25.883 1.00 95.88 602 VAL A C 1
ATOM 4412 O O . VAL A 1 602 ? 2.408 -23.214 26.839 1.00 95.88 602 VAL A O 1
ATOM 4415 N N . LEU A 1 603 ? 1.817 -21.295 25.827 1.00 95.06 603 LEU A N 1
ATOM 4416 C CA . LEU A 1 603 ? 2.329 -20.357 26.824 1.00 95.06 603 LEU A CA 1
ATOM 4417 C C . LEU A 1 603 ? 1.152 -19.603 27.477 1.00 95.06 603 LEU A C 1
ATOM 4419 O O . LEU A 1 603 ? 0.840 -18.473 27.084 1.00 95.06 603 LEU A O 1
ATOM 4423 N N . PRO A 1 604 ? 0.463 -20.214 28.462 1.00 93.38 604 PRO A N 1
ATOM 4424 C CA . PRO A 1 604 ? -0.731 -19.626 29.061 1.00 93.38 604 PRO A CA 1
ATOM 4425 C C . PRO A 1 604 ? -0.403 -18.327 29.805 1.00 93.38 604 PRO A C 1
ATOM 4427 O O . PRO A 1 604 ? 0.612 -18.234 30.499 1.00 93.38 604 PRO A O 1
ATOM 4430 N N . GLY A 1 605 ? -1.262 -17.316 29.649 1.00 91.50 605 GLY A N 1
ATOM 4431 C CA . GLY A 1 605 ? -1.116 -16.014 30.309 1.00 91.50 605 GLY A CA 1
ATOM 4432 C C . GLY A 1 605 ? 0.089 -15.187 29.848 1.00 91.50 605 GLY A C 1
ATOM 4433 O O . GLY A 1 605 ? 0.394 -14.161 30.456 1.00 91.50 605 GLY A O 1
ATOM 4434 N N . ARG A 1 606 ? 0.804 -15.613 28.797 1.00 91.94 606 ARG A N 1
ATOM 4435 C CA . ARG A 1 606 ? 1.882 -14.829 28.188 1.00 91.94 606 ARG A CA 1
ATOM 4436 C C . ARG A 1 606 ? 1.329 -13.958 27.071 1.00 91.94 606 ARG A C 1
ATOM 4438 O O . ARG A 1 606 ? 0.538 -14.412 26.249 1.00 91.94 606 ARG A O 1
ATOM 4445 N N . THR A 1 607 ? 1.797 -12.713 27.040 1.00 89.94 607 THR A N 1
ATOM 4446 C CA . THR A 1 607 ? 1.552 -11.797 25.927 1.00 89.94 607 THR A CA 1
ATOM 4447 C C . THR A 1 607 ? 2.322 -12.249 24.686 1.00 89.94 607 THR A C 1
ATOM 4449 O O . THR A 1 607 ? 3.316 -12.975 24.780 1.00 89.94 607 THR A O 1
ATOM 4452 N N . ARG A 1 608 ? 1.902 -11.762 23.514 1.00 87.31 608 ARG A N 1
ATOM 4453 C CA . ARG A 1 608 ? 2.557 -12.035 22.226 1.00 87.31 608 ARG A CA 1
ATOM 4454 C C . ARG A 1 608 ? 4.039 -11.650 22.218 1.00 87.31 608 ARG A C 1
ATOM 4456 O O . ARG A 1 608 ? 4.870 -12.430 21.758 1.00 87.31 608 ARG A O 1
ATOM 4463 N N . SER A 1 609 ? 4.379 -10.478 22.763 1.00 86.19 609 SER A N 1
ATOM 4464 C CA . SER A 1 609 ? 5.773 -10.023 22.889 1.00 86.19 609 SER A CA 1
ATOM 4465 C C . SER A 1 609 ? 6.581 -10.965 23.784 1.00 86.19 609 SER A C 1
ATOM 4467 O O . SER A 1 609 ? 7.623 -11.440 23.354 1.00 86.19 609 SER A O 1
ATOM 4469 N N . ALA A 1 610 ? 6.055 -11.372 24.944 1.00 91.69 610 ALA A N 1
ATOM 4470 C CA . ALA A 1 610 ? 6.756 -12.313 25.818 1.00 91.69 610 ALA A CA 1
ATOM 4471 C C . ALA A 1 610 ? 6.962 -13.699 25.173 1.00 91.69 610 ALA A C 1
ATOM 4473 O O . ALA A 1 610 ? 7.997 -14.332 25.383 1.00 91.69 610 ALA A O 1
ATOM 4474 N N . ALA A 1 611 ? 5.990 -14.181 24.391 1.00 93.50 611 ALA A N 1
ATOM 4475 C CA . ALA A 1 611 ? 6.122 -15.422 23.628 1.00 93.50 611 ALA A CA 1
ATOM 4476 C C . ALA A 1 611 ? 7.161 -15.299 22.499 1.00 93.50 611 ALA A C 1
ATOM 4478 O O . ALA A 1 611 ? 7.946 -16.222 22.287 1.00 93.50 611 ALA A O 1
ATOM 4479 N N . THR A 1 612 ? 7.200 -14.149 21.820 1.00 92.31 612 THR A N 1
ATOM 4480 C CA . THR A 1 612 ? 8.177 -13.840 20.764 1.00 92.31 612 THR A CA 1
ATOM 4481 C C . THR A 1 612 ? 9.591 -13.739 21.327 1.00 92.31 612 THR A C 1
ATOM 4483 O O . THR A 1 612 ? 10.500 -14.366 20.790 1.00 92.31 612 THR A O 1
ATOM 4486 N N . ASP A 1 613 ? 9.774 -13.033 22.442 1.00 92.44 613 ASP A N 1
ATOM 4487 C CA . ASP A 1 613 ? 11.070 -12.894 23.109 1.00 92.44 613 ASP A CA 1
ATOM 4488 C C . ASP A 1 613 ? 11.589 -14.257 23.570 1.00 92.44 613 ASP A C 1
ATOM 4490 O O . ASP A 1 613 ? 12.742 -14.610 23.322 1.00 92.44 613 ASP A O 1
ATOM 4494 N N . TRP A 1 614 ? 10.719 -15.072 24.177 1.00 95.44 614 TRP A N 1
ATOM 4495 C CA . TRP A 1 614 ? 11.069 -16.440 24.551 1.00 95.44 614 TRP A CA 1
ATOM 4496 C C . TRP A 1 614 ? 11.475 -17.274 23.331 1.00 95.44 614 TRP A C 1
ATOM 4498 O O . TRP A 1 614 ? 12.500 -17.959 23.379 1.00 95.44 614 TRP A O 1
ATOM 4508 N N . MET A 1 615 ? 10.708 -17.199 22.237 1.00 95.44 615 MET A N 1
ATOM 4509 C CA . MET A 1 615 ? 10.995 -17.902 20.986 1.00 95.44 615 MET A CA 1
ATOM 4510 C C . MET A 1 615 ? 12.373 -17.499 20.439 1.00 95.44 615 MET A C 1
ATOM 4512 O O . MET A 1 615 ? 13.198 -18.365 20.149 1.00 95.44 615 MET A O 1
ATOM 4516 N N . GLN A 1 616 ? 12.655 -16.198 20.352 1.00 92.44 616 GLN A N 1
ATOM 4517 C CA . GLN A 1 616 ? 13.911 -15.665 19.822 1.00 92.44 616 GLN A CA 1
ATOM 4518 C C . GLN A 1 616 ? 15.120 -15.965 20.717 1.00 92.44 616 GLN A C 1
ATOM 4520 O O . GLN A 1 616 ? 16.209 -16.195 20.201 1.00 92.44 616 GLN A O 1
ATOM 4525 N N . GLN A 1 617 ? 14.953 -16.004 22.040 1.00 94.69 617 GLN A N 1
ATOM 4526 C CA . GLN A 1 617 ? 16.044 -16.319 22.971 1.00 94.69 617 GLN A CA 1
ATOM 4527 C C . GLN A 1 617 ? 16.320 -17.825 23.065 1.00 94.69 617 GLN A C 1
ATOM 4529 O O . GLN A 1 617 ? 17.469 -18.248 23.183 1.00 94.69 617 GLN A O 1
ATOM 4534 N N . THR A 1 618 ? 15.272 -18.649 23.016 1.00 95.56 618 THR A N 1
ATOM 4535 C CA . THR A 1 618 ? 15.366 -20.079 23.340 1.00 95.56 618 THR A CA 1
ATOM 4536 C C . THR A 1 618 ? 15.649 -20.936 22.114 1.00 95.56 618 THR A C 1
ATOM 4538 O O . THR A 1 618 ? 16.497 -21.835 22.162 1.00 95.56 618 THR A O 1
ATOM 4541 N N . LEU A 1 619 ? 14.941 -20.681 21.011 1.00 94.81 619 LEU A N 1
ATOM 4542 C CA . LEU A 1 619 ? 14.966 -21.566 19.851 1.00 94.81 619 LEU A CA 1
ATOM 4543 C C . LEU A 1 619 ? 16.320 -21.606 19.127 1.00 94.81 619 LEU A C 1
ATOM 4545 O O . LEU A 1 619 ? 16.747 -22.716 18.804 1.00 94.81 619 LEU A O 1
ATOM 4549 N N . PRO A 1 620 ? 17.070 -20.497 18.946 1.00 92.75 620 PRO A N 1
ATOM 4550 C CA . PRO A 1 620 ? 18.408 -20.565 18.354 1.00 92.75 620 PRO A CA 1
ATOM 4551 C C . PRO A 1 620 ? 19.350 -21.518 19.093 1.00 92.75 620 PRO A C 1
ATOM 4553 O O . PRO A 1 620 ? 20.076 -22.280 18.456 1.00 92.75 620 PRO A O 1
ATOM 4556 N N . GLY A 1 621 ? 19.301 -21.528 20.430 1.00 91.38 621 GLY A N 1
ATOM 4557 C CA . GLY A 1 621 ? 20.081 -22.459 21.241 1.00 91.38 621 GLY A CA 1
ATOM 4558 C C . GLY A 1 621 ? 19.651 -23.909 21.024 1.00 91.38 621 GLY A C 1
ATOM 4559 O O . GLY A 1 621 ? 20.495 -24.788 20.913 1.00 91.38 621 GLY A O 1
ATOM 4560 N N . VAL A 1 622 ? 18.342 -24.177 20.927 1.00 92.25 622 VAL A N 1
ATOM 4561 C CA . VAL A 1 622 ? 17.830 -25.537 20.666 1.00 92.25 622 VAL A CA 1
ATOM 4562 C C . VAL A 1 622 ? 18.291 -26.027 19.298 1.00 92.25 622 VAL A C 1
ATOM 4564 O O . VAL A 1 622 ? 18.703 -27.177 19.160 1.00 92.25 622 VAL A O 1
ATOM 4567 N N . PHE A 1 623 ? 18.266 -25.154 18.291 1.00 87.69 623 PHE A N 1
ATOM 4568 C CA . PHE A 1 623 ? 18.678 -25.512 16.938 1.00 87.69 623 PHE A CA 1
ATOM 4569 C C . PHE A 1 623 ? 20.187 -25.695 16.804 1.00 87.69 623 PHE A C 1
ATOM 4571 O O . PHE A 1 623 ? 20.617 -26.576 16.060 1.00 87.69 623 PHE A O 1
ATOM 4578 N N . ALA A 1 624 ? 20.988 -24.923 17.541 1.00 86.31 624 ALA A N 1
ATOM 4579 C CA . ALA A 1 624 ? 22.429 -25.142 17.627 1.00 86.31 624 ALA A CA 1
ATOM 4580 C C . ALA A 1 624 ? 22.741 -26.533 18.208 1.00 86.31 624 ALA A C 1
ATOM 4582 O O . ALA A 1 624 ? 23.476 -27.301 17.592 1.00 86.31 624 ALA A O 1
ATOM 4583 N N . ASP A 1 625 ? 22.084 -26.907 19.311 1.00 86.88 625 ASP A N 1
ATOM 4584 C CA . ASP A 1 625 ? 22.270 -28.217 19.950 1.00 86.88 625 ASP A CA 1
ATOM 4585 C C . ASP A 1 625 ? 21.828 -29.393 19.057 1.00 86.88 625 ASP A C 1
ATOM 4587 O O . ASP A 1 625 ? 22.315 -30.516 19.209 1.00 86.88 625 ASP A O 1
ATOM 4591 N N . MET A 1 626 ? 20.868 -29.174 18.151 1.00 83.88 626 MET A N 1
ATOM 4592 C CA . MET A 1 626 ? 20.476 -30.177 17.151 1.00 83.88 626 MET A CA 1
ATOM 4593 C C . MET A 1 626 ? 21.549 -30.378 16.091 1.00 83.88 626 MET A C 1
ATOM 4595 O O . MET A 1 626 ? 21.805 -31.500 15.655 1.00 83.88 626 MET A O 1
ATOM 4599 N N . ALA A 1 627 ? 22.179 -29.290 15.667 1.00 77.75 627 ALA A N 1
ATOM 4600 C CA . ALA A 1 627 ? 23.176 -29.351 14.621 1.00 77.75 627 ALA A CA 1
ATOM 4601 C C . ALA A 1 627 ? 24.461 -30.072 15.064 1.00 77.75 627 ALA A C 1
ATOM 4603 O O . ALA A 1 627 ? 25.103 -30.736 14.247 1.00 77.75 627 ALA A O 1
ATOM 4604 N N . ASP A 1 628 ? 24.785 -30.011 16.357 1.00 78.25 628 ASP A N 1
ATOM 4605 C CA . ASP A 1 628 ? 25.960 -30.664 16.940 1.00 78.25 628 ASP A CA 1
ATOM 4606 C C . ASP A 1 628 ? 25.839 -32.199 17.037 1.00 78.25 628 ASP A C 1
ATOM 4608 O O . ASP A 1 628 ? 26.856 -32.890 17.099 1.00 78.25 628 ASP A O 1
ATOM 4612 N N . LEU A 1 629 ? 24.631 -32.778 16.970 1.00 67.62 629 LEU A N 1
ATOM 4613 C CA . LEU A 1 629 ? 24.434 -34.236 17.068 1.00 67.62 629 LEU A CA 1
ATOM 4614 C C . LEU A 1 629 ? 24.750 -35.022 15.781 1.00 67.62 629 LEU A C 1
ATOM 4616 O O . LEU A 1 629 ? 24.431 -36.206 15.671 1.00 67.62 629 LEU A O 1
ATOM 4620 N N . GLY A 1 630 ? 25.414 -34.408 14.798 1.00 60.69 630 GLY A N 1
ATOM 4621 C CA . GLY A 1 630 ? 25.939 -35.129 13.632 1.00 60.69 630 GLY A CA 1
ATOM 4622 C C . GLY A 1 630 ? 24.870 -35.638 12.655 1.00 60.69 630 GLY A C 1
ATOM 4623 O O . GLY A 1 630 ? 25.183 -36.396 11.739 1.00 60.69 630 GLY A O 1
ATOM 4624 N N . GLY A 1 631 ? 23.619 -35.186 12.791 1.00 59.84 631 GLY A N 1
ATOM 4625 C CA . GLY A 1 631 ? 22.504 -35.518 11.896 1.00 59.84 631 GLY A CA 1
ATOM 4626 C C . GLY A 1 631 ? 22.524 -34.792 10.544 1.00 59.84 631 GLY A C 1
ATOM 4627 O O . GLY A 1 631 ? 21.622 -34.988 9.732 1.00 59.84 631 GLY A O 1
ATOM 4628 N N . ALA A 1 632 ? 23.541 -33.969 10.269 1.00 54.06 632 ALA A N 1
ATOM 4629 C CA . ALA A 1 632 ? 23.589 -33.083 9.104 1.00 54.06 632 ALA A CA 1
ATOM 4630 C C . ALA A 1 632 ? 23.510 -33.805 7.738 1.00 54.06 632 ALA A C 1
ATOM 4632 O O . ALA A 1 632 ? 23.163 -33.184 6.738 1.00 54.06 632 ALA A O 1
ATOM 4633 N N . GLN A 1 633 ? 23.764 -35.119 7.682 1.00 57.03 633 GLN A N 1
ATOM 4634 C CA . GLN A 1 633 ? 23.598 -35.932 6.467 1.00 57.03 633 GLN A CA 1
ATOM 4635 C C . GLN A 1 633 ? 22.149 -36.357 6.165 1.00 57.03 633 GLN A C 1
ATOM 4637 O O . GLN A 1 633 ? 21.907 -36.915 5.097 1.00 57.03 633 GLN A O 1
ATOM 4642 N N . ARG A 1 634 ? 21.182 -36.121 7.061 1.00 67.69 634 ARG A N 1
ATOM 4643 C CA . ARG A 1 634 ? 19.790 -36.579 6.878 1.00 67.69 634 ARG A CA 1
ATOM 4644 C C . ARG A 1 634 ? 18.889 -35.588 6.138 1.00 67.69 634 ARG A C 1
ATOM 4646 O O . ARG A 1 634 ? 17.788 -35.954 5.736 1.00 67.69 634 ARG A O 1
ATOM 4653 N N . TRP A 1 635 ? 19.334 -34.352 5.929 1.00 78.38 635 TRP A N 1
ATOM 4654 C CA . TRP A 1 635 ? 18.471 -33.283 5.431 1.00 78.38 635 TRP A CA 1
ATOM 4655 C C . TRP A 1 635 ? 18.686 -33.002 3.953 1.00 78.38 635 TRP A C 1
ATOM 4657 O O . TRP A 1 635 ? 19.806 -32.744 3.516 1.00 78.38 635 TRP A O 1
ATOM 4667 N N . ALA A 1 636 ? 17.602 -32.986 3.176 1.00 80.50 636 ALA A N 1
ATOM 4668 C CA . ALA A 1 636 ? 17.691 -32.465 1.819 1.00 80.50 636 ALA A CA 1
ATOM 4669 C C . ALA A 1 636 ? 17.956 -30.952 1.857 1.00 80.50 636 ALA A C 1
ATOM 4671 O O . ALA A 1 636 ? 17.457 -30.239 2.736 1.00 80.50 636 ALA A O 1
ATOM 4672 N N . THR A 1 637 ? 18.708 -30.465 0.873 1.00 83.38 637 THR A N 1
ATOM 4673 C CA . THR A 1 637 ? 18.997 -29.041 0.684 1.00 83.38 637 THR A CA 1
ATOM 4674 C C . THR A 1 637 ? 17.712 -28.209 0.691 1.00 83.38 637 THR A C 1
ATOM 4676 O O . THR A 1 637 ? 16.709 -28.591 0.088 1.00 83.38 637 THR A O 1
ATOM 4679 N N . GLY A 1 638 ? 17.740 -27.073 1.387 1.00 84.69 638 GLY A N 1
ATOM 4680 C CA . GLY A 1 638 ? 16.594 -26.173 1.522 1.00 84.69 638 GLY A CA 1
ATOM 4681 C C . GLY A 1 638 ? 15.559 -26.586 2.573 1.00 84.69 638 GLY A C 1
ATOM 4682 O O . GLY A 1 638 ? 14.460 -26.035 2.567 1.00 84.69 638 GLY A O 1
ATOM 4683 N N . THR A 1 639 ? 15.879 -27.543 3.453 1.00 88.00 639 THR A N 1
ATOM 4684 C CA . THR A 1 639 ? 15.047 -27.846 4.628 1.00 88.00 639 THR A CA 1
ATOM 4685 C C . THR A 1 639 ? 15.335 -26.836 5.745 1.00 88.00 639 THR A C 1
ATOM 4687 O O . THR A 1 639 ? 16.486 -26.646 6.152 1.00 88.00 639 THR A O 1
ATOM 4690 N N . THR A 1 640 ? 14.280 -26.202 6.242 1.00 90.69 640 THR A N 1
ATOM 4691 C CA . THR A 1 640 ? 14.314 -25.136 7.243 1.00 90.69 640 THR A CA 1
ATOM 4692 C C . THR A 1 640 ? 13.346 -25.491 8.359 1.00 90.69 640 THR A C 1
ATOM 4694 O O . THR A 1 640 ? 12.231 -25.932 8.102 1.00 90.69 640 THR A O 1
ATOM 4697 N N . LEU A 1 641 ? 13.759 -25.287 9.599 1.00 90.94 641 LEU A N 1
ATOM 4698 C CA . LEU A 1 641 ? 12.864 -25.333 10.738 1.00 90.94 641 LEU A CA 1
ATOM 4699 C C . LEU A 1 641 ? 12.266 -23.937 10.926 1.00 90.94 641 LEU A C 1
ATOM 4701 O O . LEU A 1 641 ? 13.001 -22.947 10.985 1.00 90.94 641 LEU A O 1
ATOM 4705 N N . ARG A 1 642 ? 10.939 -23.862 10.949 1.00 93.56 642 ARG A N 1
ATOM 4706 C CA . ARG A 1 642 ? 10.175 -22.629 11.102 1.00 93.56 642 ARG A CA 1
ATOM 4707 C C . ARG A 1 642 ? 9.500 -22.628 12.467 1.00 93.56 642 ARG A C 1
ATOM 4709 O O . ARG A 1 642 ? 8.958 -23.637 12.895 1.00 93.56 642 ARG A O 1
ATOM 4716 N N . ALA A 1 643 ? 9.540 -21.490 13.146 1.00 94.88 643 ALA A N 1
ATOM 4717 C CA . ALA A 1 643 ? 8.756 -21.248 14.347 1.00 94.88 643 ALA A CA 1
ATOM 4718 C C . ALA A 1 643 ? 7.958 -19.954 14.196 1.00 94.88 643 ALA A C 1
ATOM 4720 O O . ALA A 1 643 ? 8.496 -18.959 13.705 1.00 94.88 643 ALA A O 1
ATOM 4721 N N . ALA A 1 644 ? 6.695 -19.969 14.608 1.00 93.69 644 ALA A N 1
ATOM 4722 C CA . ALA A 1 644 ? 5.803 -18.819 14.569 1.00 93.69 644 ALA A CA 1
ATOM 4723 C C . ALA A 1 644 ? 4.996 -18.724 15.865 1.00 93.69 644 ALA A C 1
ATOM 4725 O O . ALA A 1 644 ? 4.590 -19.737 16.431 1.00 93.69 644 ALA A O 1
ATOM 4726 N N . VAL A 1 645 ? 4.741 -17.501 16.329 1.00 94.31 645 VAL A N 1
ATOM 4727 C CA . VAL A 1 645 ? 3.826 -17.251 17.447 1.00 94.31 645 VAL A CA 1
ATOM 4728 C C . VAL A 1 645 ? 2.405 -17.120 16.903 1.00 94.31 645 VAL A C 1
ATOM 4730 O O . VAL A 1 645 ? 2.146 -16.350 15.981 1.00 94.31 645 VAL A O 1
ATOM 4733 N N . HIS A 1 646 ? 1.492 -17.880 17.486 1.00 91.81 646 HIS A N 1
ATOM 4734 C CA . HIS A 1 646 ? 0.061 -17.852 17.246 1.00 91.81 646 HIS A CA 1
ATOM 4735 C C . HIS A 1 646 ? -0.649 -17.339 18.499 1.00 91.81 646 HIS A C 1
ATOM 4737 O O . HIS A 1 646 ? -0.265 -17.671 19.621 1.00 91.81 646 HIS A O 1
ATOM 4743 N N . ASP A 1 647 ? -1.702 -16.559 18.320 1.00 87.94 647 ASP A N 1
ATOM 4744 C CA . ASP A 1 647 ? -2.655 -16.227 19.378 1.00 87.94 647 ASP A CA 1
ATOM 4745 C C . ASP A 1 647 ? -4.055 -16.729 18.998 1.00 87.94 647 ASP A C 1
ATOM 4747 O O . ASP A 1 647 ? -4.201 -17.568 18.105 1.00 87.94 647 ASP A O 1
ATOM 4751 N N . THR A 1 648 ? -5.088 -16.268 19.705 1.00 75.75 648 THR A N 1
ATOM 4752 C CA . THR A 1 648 ? -6.482 -16.660 19.452 1.00 75.75 648 THR A CA 1
ATOM 4753 C C . THR A 1 648 ? -6.972 -16.303 18.048 1.00 75.75 648 THR A C 1
ATOM 4755 O O . THR A 1 648 ? -7.943 -16.905 17.592 1.00 75.75 648 THR A O 1
ATOM 4758 N N . ASP A 1 649 ? -6.287 -15.397 17.346 1.00 67.69 649 ASP A N 1
ATOM 4759 C CA . ASP A 1 649 ? -6.698 -14.860 16.050 1.00 67.69 649 ASP A CA 1
ATOM 4760 C C . ASP A 1 649 ? -5.893 -15.458 14.873 1.00 67.69 649 ASP A C 1
ATOM 4762 O O . ASP A 1 649 ? -6.161 -15.147 13.709 1.00 67.69 649 ASP A O 1
ATOM 4766 N N . GLY A 1 650 ? -4.936 -16.362 15.141 1.00 69.62 650 GLY A N 1
ATOM 4767 C CA . GLY A 1 650 ? -4.155 -17.090 14.131 1.00 69.62 650 GLY A CA 1
ATOM 4768 C C . GLY A 1 650 ? -2.635 -16.889 14.251 1.00 69.62 650 GLY A C 1
ATOM 4769 O O . GLY A 1 650 ? -2.145 -16.574 15.331 1.00 69.62 650 GLY A O 1
ATOM 4770 N N . PRO A 1 651 ? -1.840 -17.130 13.184 1.00 63.22 651 PRO A N 1
ATOM 4771 C CA . PRO A 1 651 ? -0.406 -16.830 13.186 1.00 63.22 651 PRO A CA 1
ATOM 4772 C C . PRO A 1 651 ? -0.201 -15.314 13.205 1.00 63.22 651 PRO A C 1
ATOM 4774 O O . PRO A 1 651 ? -0.416 -14.643 12.194 1.00 63.22 651 PRO A O 1
ATOM 4777 N N . VAL A 1 652 ? 0.227 -14.773 14.342 1.00 60.16 652 VAL A N 1
ATOM 4778 C CA . VAL A 1 652 ? 0.436 -13.335 14.518 1.00 60.16 652 VAL A CA 1
ATOM 4779 C C . VAL A 1 652 ? 1.755 -13.123 15.256 1.00 60.16 652 VAL A C 1
ATOM 4781 O O . VAL A 1 652 ? 1.803 -13.033 16.480 1.00 60.16 652 VAL A O 1
ATOM 4784 N N . GLY A 1 653 ? 2.869 -13.073 14.522 1.00 61.66 653 GLY A N 1
ATOM 4785 C CA . GLY A 1 653 ? 4.170 -12.804 15.134 1.00 61.66 653 GLY A CA 1
ATOM 4786 C C . GLY A 1 653 ? 5.379 -13.050 14.240 1.00 61.66 653 GLY A C 1
ATOM 4787 O O . GLY A 1 653 ? 5.261 -13.526 13.109 1.00 61.66 653 GLY A O 1
ATOM 4788 N N . ALA A 1 654 ? 6.552 -12.718 14.788 1.00 60.22 654 ALA A N 1
ATOM 4789 C CA . ALA A 1 654 ? 7.839 -12.943 14.148 1.00 60.22 654 ALA A CA 1
ATOM 4790 C C . ALA A 1 654 ? 8.013 -14.425 13.803 1.00 60.22 654 ALA A C 1
ATOM 4792 O O . ALA A 1 654 ? 7.744 -15.303 14.625 1.00 60.22 654 ALA A O 1
ATOM 4793 N N . GLN A 1 655 ? 8.486 -14.688 12.589 1.00 85.94 655 GLN A N 1
ATOM 4794 C CA . GLN A 1 655 ? 8.863 -16.029 12.174 1.00 85.94 655 GLN A CA 1
ATOM 4795 C C . GLN A 1 655 ? 10.363 -16.199 12.335 1.00 85.94 655 GLN A C 1
ATOM 4797 O O . GLN A 1 655 ? 11.151 -15.381 11.861 1.00 85.94 655 GLN A O 1
ATOM 4802 N N . LEU A 1 656 ? 10.761 -17.285 12.985 1.00 88.19 656 LEU A N 1
ATOM 4803 C CA . LEU A 1 656 ? 12.150 -17.701 13.025 1.00 88.19 656 LEU A CA 1
ATOM 4804 C C . LEU A 1 656 ? 12.341 -18.823 12.008 1.00 88.19 656 LEU A C 1
ATOM 4806 O O . LEU A 1 656 ? 11.685 -19.857 12.093 1.00 88.19 656 LEU A O 1
ATOM 4810 N N . LEU A 1 657 ? 13.233 -18.603 11.042 1.00 89.88 657 LEU A N 1
ATOM 4811 C CA . LEU A 1 657 ? 13.591 -19.568 10.005 1.00 89.88 657 LEU A CA 1
ATOM 4812 C C . LEU A 1 657 ? 15.049 -19.994 10.184 1.00 89.88 657 LEU A C 1
ATOM 4814 O O . LEU A 1 657 ? 15.963 -19.205 9.949 1.00 89.88 657 LEU A O 1
ATOM 4818 N N . GLN A 1 658 ? 15.275 -21.249 10.570 1.00 88.81 658 GLN A N 1
ATOM 4819 C CA . GLN A 1 658 ? 16.611 -21.812 10.752 1.00 88.81 658 GLN A CA 1
ATOM 4820 C C . GLN A 1 658 ? 16.885 -22.908 9.724 1.00 88.81 658 GLN A C 1
ATOM 4822 O O . GLN A 1 658 ? 16.241 -23.956 9.712 1.00 88.81 658 GLN A O 1
ATOM 4827 N N . ARG A 1 659 ? 17.884 -22.693 8.865 1.00 87.56 659 ARG A N 1
ATOM 4828 C CA . ARG A 1 659 ? 18.316 -23.698 7.887 1.00 87.56 659 ARG A CA 1
ATOM 4829 C C . ARG A 1 659 ? 18.971 -24.887 8.587 1.00 87.56 659 ARG A C 1
ATOM 4831 O O . ARG A 1 659 ? 19.916 -24.700 9.355 1.00 87.56 659 ARG A O 1
ATOM 4838 N N . LEU A 1 660 ? 18.504 -26.095 8.274 1.00 82.19 660 LEU A N 1
ATOM 4839 C CA . LEU A 1 660 ? 19.062 -27.347 8.799 1.00 82.19 660 LEU A CA 1
ATOM 4840 C C . LEU A 1 660 ? 20.196 -27.895 7.916 1.00 82.19 660 LEU A C 1
ATOM 4842 O O . LEU A 1 660 ? 21.016 -28.684 8.375 1.00 82.19 660 LEU A O 1
ATOM 4846 N N . ASP A 1 661 ? 20.284 -27.450 6.659 1.00 77.62 661 ASP A N 1
ATOM 4847 C CA . ASP A 1 661 ? 21.250 -27.937 5.668 1.00 77.62 661 ASP A CA 1
ATOM 4848 C C . ASP A 1 661 ? 22.628 -27.247 5.724 1.00 77.62 661 ASP A C 1
ATOM 4850 O O . ASP A 1 661 ? 23.591 -27.745 5.143 1.00 77.62 661 ASP A O 1
ATOM 4854 N N . PHE A 1 662 ? 22.755 -26.114 6.423 1.00 64.50 662 PHE A N 1
ATOM 4855 C CA . PHE A 1 662 ? 23.960 -25.272 6.367 1.00 64.50 662 PHE A CA 1
ATOM 4856 C C . PHE A 1 662 ? 24.993 -25.549 7.475 1.00 64.50 662 PHE A C 1
ATOM 4858 O O . PHE A 1 662 ? 26.122 -25.067 7.403 1.00 64.50 662 PHE A O 1
ATOM 4865 N N . VAL A 1 663 ? 24.654 -26.328 8.506 1.00 54.62 663 VAL A N 1
ATOM 4866 C CA . VAL A 1 663 ? 25.539 -26.474 9.680 1.00 54.62 663 VAL A CA 1
ATOM 4867 C C . VAL A 1 663 ? 26.672 -27.494 9.466 1.00 54.62 663 VAL A C 1
ATOM 4869 O O . VAL A 1 663 ? 27.650 -27.513 10.208 1.00 54.62 663 VAL A O 1
ATOM 4872 N N . ALA A 1 664 ? 26.630 -28.268 8.378 1.00 49.44 664 ALA A N 1
ATOM 4873 C CA . ALA A 1 664 ? 27.622 -29.300 8.066 1.00 49.44 664 ALA A CA 1
ATOM 4874 C C . ALA A 1 664 ? 29.033 -28.779 7.706 1.00 49.44 664 ALA A C 1
ATOM 4876 O O . ALA A 1 664 ? 29.962 -29.578 7.618 1.00 49.44 664 ALA A O 1
ATOM 4877 N N . SER A 1 665 ? 29.225 -27.476 7.451 1.00 49.34 665 SER A N 1
ATOM 4878 C CA . SER A 1 665 ? 30.471 -26.962 6.851 1.00 49.34 665 SER A CA 1
ATOM 4879 C C . SER A 1 665 ? 31.436 -26.252 7.808 1.00 49.34 665 SER A C 1
ATOM 4881 O O . SER A 1 665 ? 32.445 -25.709 7.350 1.00 49.34 665 SER A O 1
ATOM 4883 N N . ARG A 1 666 ? 31.187 -26.233 9.125 1.00 47.50 666 ARG A N 1
ATOM 4884 C CA . ARG A 1 666 ? 32.193 -25.753 10.090 1.00 47.50 666 ARG A CA 1
ATOM 4885 C C . ARG A 1 666 ? 33.167 -26.882 10.434 1.00 47.50 666 ARG A C 1
ATOM 4887 O O . ARG A 1 666 ? 32.975 -27.610 11.400 1.00 47.50 666 ARG A O 1
ATOM 4894 N N . SER A 1 667 ? 34.232 -27.014 9.643 1.00 36.50 667 SER A N 1
ATOM 4895 C CA . SER A 1 667 ? 35.396 -27.827 10.018 1.00 36.50 667 SER A CA 1
ATOM 4896 C C . SER A 1 667 ? 35.947 -27.374 11.380 1.00 36.50 667 SER A C 1
ATOM 4898 O O . SER A 1 667 ? 36.008 -26.165 11.628 1.00 36.50 667 SER A O 1
ATOM 4900 N N . PRO A 1 668 ? 36.393 -28.294 12.254 1.00 40.44 668 PRO A N 1
ATOM 4901 C CA . PRO A 1 668 ? 37.009 -27.919 13.516 1.00 40.44 668 PRO A CA 1
ATOM 4902 C C . PRO A 1 668 ? 38.304 -27.160 13.222 1.00 40.44 668 PRO A C 1
ATOM 4904 O O . PRO A 1 668 ? 39.244 -27.701 12.639 1.00 40.44 668 PRO A O 1
ATOM 4907 N N . VAL A 1 669 ? 38.360 -25.889 13.617 1.00 34.97 669 VAL A N 1
ATOM 4908 C CA . VAL A 1 669 ? 39.615 -25.138 13.660 1.00 34.97 669 VAL A CA 1
ATOM 4909 C C . VAL A 1 669 ? 40.472 -25.793 14.738 1.00 34.97 669 VAL A C 1
ATOM 4911 O O . VAL A 1 669 ? 40.261 -25.584 15.931 1.00 34.97 669 VAL A O 1
ATOM 4914 N N . THR A 1 670 ? 41.427 -26.625 14.323 1.00 35.66 670 THR A N 1
ATOM 4915 C CA . THR A 1 670 ? 42.501 -27.116 15.187 1.00 35.66 670 THR A CA 1
ATOM 4916 C C . THR A 1 670 ? 43.213 -25.911 15.789 1.00 35.66 670 THR A C 1
ATOM 4918 O O . THR A 1 670 ? 43.941 -25.187 15.111 1.00 35.66 670 THR A O 1
ATOM 4921 N N . ARG A 1 671 ? 42.968 -25.683 17.079 1.00 32.78 671 ARG A N 1
ATOM 4922 C CA . ARG A 1 671 ? 43.657 -24.697 17.905 1.00 32.78 671 ARG A CA 1
ATOM 4923 C C . ARG A 1 671 ? 45.096 -25.184 18.082 1.00 32.78 671 ARG A C 1
ATOM 4925 O O . ARG A 1 671 ? 45.372 -25.993 18.961 1.00 32.78 671 ARG A O 1
ATOM 4932 N N . ALA A 1 672 ? 45.998 -24.749 17.205 1.00 31.34 672 ALA A N 1
ATOM 4933 C CA . ALA A 1 672 ? 47.426 -24.964 17.386 1.00 31.34 672 ALA A CA 1
ATOM 4934 C C . ALA A 1 672 ? 47.866 -24.221 18.657 1.00 31.34 672 ALA A C 1
ATOM 4936 O O . ALA A 1 672 ? 47.846 -22.991 18.714 1.00 31.34 672 ALA A O 1
ATOM 4937 N N . GLN A 1 673 ? 48.205 -24.982 19.697 1.00 32.62 673 GLN A N 1
ATOM 4938 C CA . GLN A 1 673 ? 48.923 -24.492 20.867 1.00 32.62 673 GLN A CA 1
ATOM 4939 C C . GLN A 1 673 ? 50.278 -23.951 20.401 1.00 32.62 673 GLN A C 1
ATOM 4941 O O . GLN A 1 673 ? 51.143 -24.709 19.966 1.00 32.62 673 GLN A O 1
ATOM 4946 N N . HIS A 1 674 ? 50.450 -22.632 20.478 1.00 32.28 674 HIS A N 1
ATOM 4947 C CA . HIS A 1 674 ? 51.765 -22.011 20.431 1.00 32.28 674 HIS A CA 1
ATOM 4948 C C . HIS A 1 674 ? 52.492 -22.339 21.735 1.00 32.28 674 HIS A C 1
ATOM 4950 O O . HIS A 1 674 ? 52.250 -21.714 22.765 1.00 32.28 674 HIS A O 1
ATOM 4956 N N . ASP A 1 675 ? 53.368 -23.334 21.667 1.00 30.48 675 ASP A N 1
ATOM 4957 C CA . ASP A 1 675 ? 54.418 -23.544 22.652 1.00 30.48 675 ASP A CA 1
ATOM 4958 C C . ASP A 1 675 ? 55.583 -22.620 22.271 1.00 30.48 675 ASP A C 1
ATOM 4960 O O . ASP A 1 675 ? 56.219 -22.779 21.225 1.00 30.48 675 ASP A O 1
ATOM 4964 N N . VAL A 1 676 ? 55.790 -21.569 23.064 1.00 38.53 676 VAL A N 1
ATOM 4965 C CA . VAL A 1 676 ? 56.921 -20.650 22.925 1.00 38.53 676 VAL A CA 1
ATOM 4966 C C . VAL A 1 676 ? 57.981 -21.108 23.914 1.00 38.53 676 VAL A C 1
ATOM 4968 O O . VAL A 1 676 ? 57.818 -20.957 25.121 1.00 38.53 676 VAL A O 1
ATOM 4971 N N . SER A 1 677 ? 59.097 -21.616 23.397 1.00 28.34 677 SER A N 1
ATOM 4972 C CA . SER A 1 677 ? 60.369 -21.621 24.118 1.00 28.34 677 SER A CA 1
ATOM 4973 C C . SER A 1 677 ? 61.440 -20.921 23.276 1.00 28.34 677 SER A C 1
ATOM 4975 O O . SER A 1 677 ? 61.485 -21.124 22.060 1.00 28.34 677 SER A O 1
ATOM 4977 N N . PRO A 1 678 ? 62.275 -20.063 23.889 1.00 52.88 678 PRO A N 1
ATOM 4978 C CA . PRO A 1 678 ? 63.164 -19.147 23.185 1.00 52.88 678 PRO A CA 1
ATOM 4979 C C . PRO A 1 678 ? 64.569 -19.741 23.031 1.00 52.88 678 PRO A C 1
ATOM 4981 O O . PRO A 1 678 ? 65.049 -20.380 23.962 1.00 52.88 678 PRO A O 1
ATOM 4984 N N . LEU A 1 679 ? 65.280 -19.449 21.935 1.00 29.27 679 LEU A N 1
ATOM 4985 C CA . LEU A 1 679 ? 66.723 -19.175 22.006 1.00 29.27 679 LEU A CA 1
ATOM 4986 C C . LEU A 1 679 ? 67.301 -18.565 20.722 1.00 29.27 679 LEU A C 1
ATOM 4988 O O . LEU A 1 679 ? 66.933 -18.912 19.606 1.00 29.27 679 LEU A O 1
ATOM 4992 N N . ALA A 1 680 ? 68.191 -17.612 20.974 1.00 34.31 680 ALA A N 1
ATOM 4993 C CA . ALA A 1 680 ? 68.858 -16.676 20.085 1.00 34.31 680 ALA A CA 1
ATOM 4994 C C . ALA A 1 680 ? 70.056 -17.244 19.287 1.00 34.31 680 ALA A C 1
ATOM 4996 O O . ALA A 1 680 ? 70.550 -18.329 19.583 1.00 34.31 680 ALA A O 1
ATOM 4997 N N . VAL A 1 681 ? 70.601 -16.351 18.437 1.00 33.12 681 VAL A N 1
ATOM 4998 C CA . VAL A 1 681 ? 71.976 -16.293 17.874 1.00 33.12 681 VAL A CA 1
ATOM 4999 C C . VAL A 1 681 ? 72.181 -17.225 16.662 1.00 33.12 681 VAL A C 1
ATOM 5001 O O . VAL A 1 681 ? 71.943 -18.419 16.768 1.00 33.12 681 VAL A O 1
ATOM 5004 N N . VAL A 1 682 ? 72.556 -16.784 15.452 1.00 44.09 682 VAL A N 1
ATOM 5005 C CA . VAL A 1 682 ? 73.514 -15.759 14.965 1.00 44.09 682 VAL A CA 1
ATOM 5006 C C . VAL A 1 682 ? 72.885 -14.891 13.879 1.00 44.09 682 VAL A C 1
ATOM 5008 O O . VAL A 1 682 ? 72.158 -15.465 13.037 1.00 44.09 682 VAL A O 1
#

Secondary structure (DSSP, 8-state):
-----PPPPHHHHHHHHHHHTTT-HHHHHHHHHHHHHH-TT-HHHHHHHHHHHHHHHHHHS--HHHHHHHHHHHHHH-GGGGGSGGGHHHHHHHHHHHHHTT-HHHHHHHHGGGGSTTS-HHHHHHHHHHHHHHHHHH-GGGHHHHHHHHHHHHTTS-SHHHHHHHHHHHHHHHHHHHHTT-HHHHHHHHHHHHHHHHHHTTSSSPP-HHHHHHHHHHHHHHHHHTT-HHHHHHHHHHHHHHHHH--S--HHHHHHHHHHHHHHTTT-HHHHHHHHHHHHHHHHHTT-HHHHHHHHHHHHHHHHHTT-HHHHHH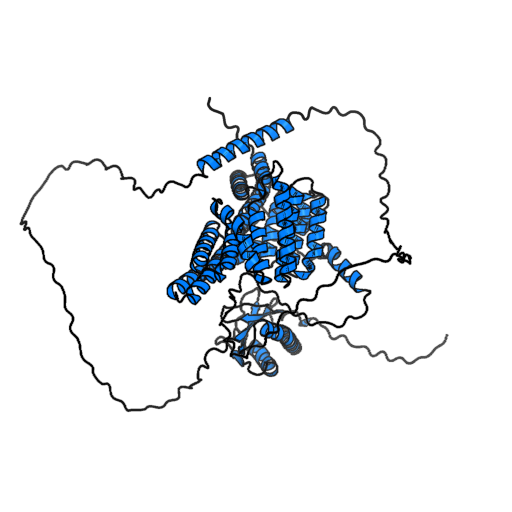HHHHHHHHHHHHHHHHHHHHHHHHH-----TTTTHHHHSHHHHHHHHHHTTS---PPPP--------TTS---------------------------------------PPP-----------PPPP------------GGGHHHHHHHHHHHHHHHHHHHHHHHSSPPP-TTS---PPPPPPPPPPP-------------------------------------------------EEEEEEEEEETTEEPSS-HHHHHHHHHHHTTTPPTT-EEEE-TTSSEEEEEEET--HHHHHHHHHHHHHHHHHHHHTTTGGGGPPTTEEEEEEEEETTEEEEEEEEEESSSGGG-----------------

Radius of gyration: 35.05 Å; chains: 1; bounding box: 141×100×91 Å

pLDDT: mean 72.84, std 26.48, range [24.92, 98.38]